Protein AF-A0A420WKI8-F1 (afdb_monomer)

Sequence (531 aa):
MRTVLKIISVIVLILGVLIALNITKIKRLMTVNSLFDQDKIVQNFSHMDAAFLHHDLMVGPSKTWPESIKSLPQTVEIAGEERKLLDVLDELETTSLVIIKDGKLIHESYYKGTTRDDLRISWSVAKSFMSGLYGNAIANGQIESLNDPVEKYVPSLIGSAYEGVSLANVLNMSSGVRFNEDYMDPKSDINDMGRVLGLGGSMDKYAASLSERDYEAGTGWQYVSIDTHVAAMALRAATGKSLHKLFEETYGEKLGFGKAPYYLTDGKDVAFALGGLNLRTRDYAKFGQLFLQNGEWEGEQIIPAEWVGESTTNHSPIFHPDRGTGYGYQWWVPMPQKGPNAGDYFAVGIYGQYIYVNPQANLVIAKNAAHRTFEKNGKSGQTSINDNIDMFRSLAAFYTSKPDYDAELAAELGADEYGMKPYVMAVLLTGEAVISDEKERSEIFRGHFANMKRLADEKKLVLSGPFIEGGNKRGLYIFNVETIEEAKALVQTDPAVAAGIFTPEFTKYYGSAALMQVGETHLKIQKSIVE

Solvent-accessible surface area (backbone atoms only — not comparable to full-atom values): 27668 Å² total; per-residue (Å²): 111,74,68,59,53,52,52,52,53,50,50,53,49,51,49,50,50,52,45,62,78,37,42,68,61,52,50,18,51,52,42,61,76,42,40,78,36,86,95,37,22,66,60,40,43,40,44,50,72,76,45,45,52,61,45,80,43,62,55,31,72,62,52,81,74,54,76,58,77,53,83,80,69,71,55,30,39,40,92,87,38,84,39,50,37,70,60,53,40,56,75,48,32,42,31,35,44,30,35,34,44,80,87,19,38,25,41,73,51,61,30,91,88,47,59,82,82,42,36,33,56,26,29,36,33,25,31,35,59,53,33,48,53,48,32,42,35,38,77,70,61,45,40,85,52,53,77,40,36,40,33,82,48,31,65,74,24,61,84,19,36,46,50,76,29,27,42,49,26,31,40,37,27,11,40,26,53,64,73,43,69,47,82,85,41,81,84,20,50,50,41,47,52,50,47,36,39,75,73,41,33,59,64,71,60,52,61,38,64,41,60,46,60,79,49,63,56,62,77,54,65,52,90,51,66,64,35,45,43,53,51,50,49,28,53,27,51,44,67,74,43,54,68,65,55,54,44,22,70,58,43,22,52,66,70,10,43,78,63,74,34,34,32,28,22,27,54,74,74,47,62,38,51,38,27,30,35,26,37,28,51,71,48,48,34,48,57,34,46,26,54,65,49,38,19,33,55,98,91,40,78,67,23,50,44,67,41,44,58,55,29,57,34,67,70,41,92,52,59,42,85,91,73,38,27,30,25,7,43,44,26,38,17,58,52,77,73,55,74,86,62,33,72,31,30,32,30,56,11,78,28,50,18,38,35,37,34,30,58,73,57,42,32,27,38,11,33,38,32,54,18,87,62,41,91,40,60,44,97,84,71,43,47,41,63,56,48,50,50,32,39,52,52,34,51,42,47,64,76,56,52,72,82,73,83,55,62,66,59,33,58,74,52,54,29,49,101,84,48,27,33,74,26,28,33,31,42,27,25,66,35,87,47,81,78,84,50,66,65,62,47,50,53,31,52,53,42,29,55,51,39,52,50,51,34,36,75,70,58,37,36,42,46,73,49,67,50,92,86,37,88,58,38,53,30,43,38,34,27,62,40,96,43,67,67,60,48,50,58,60,50,57,68,22,42,35,37,65,62,30,45,30,43,73,47,78,46,83,36,77,44,60,21,65,44,74,50,43,58,68,51,45,66,75,72,52,77,80,78,80,127

Nearest PDB structures (foldseek):
  8rlj-assembly4_D  TM=8.791E-01  e=3.114E-29  Pseudomonas aeruginosa
  8rll-assembly3_C  TM=8.774E-01  e=8.537E-28  Pseudomonas aeruginosa
  4gb7-assembly1_A  TM=8.752E-01  e=3.245E-27  Bacillus anthracis str. Ames
  8rlj-assembly5_E  TM=8.716E-01  e=1.527E-26  Pseudomonas aeruginosa
  8rlj-assembly1_A  TM=8.837E-01  e=1.499E-23  Pseudomonas aeruginosa

Secondary structure (DSSP, 8-state):
-HHHHHHHHHHHHHHHHHHHHTHHHHHHHHHHHTTT-TTTHHHHTT-GGGTS-EEEPP--S--PPPB---PPPSEEEETTEEEEHHHHHHHTTEEEEEEEETTEEEEEEE-TT--TT--EE-TTHHHHHHHHHHHHHHHTTSS--TTSBGGGT-GGGTTSTTTT-BHHHHHTT-S-B-----TT-TTSHHHHHHHHHHHT--HHHHHHH---BSS-TTT-----HHHHHHHHHHHHHHHSS-HHHHHIIIIITTS--SS--EEEB-TTS-B-TTT-EEE-HHHHHHHHHHHHTTTEETTEESS-HHHHHHHTS---SS-BTTTTEEEETTEEEESS--GGGTT-EEEEETTTEEEEEETTTTEEEEEEE--TTTTSB-TTSSBHHHHHHHHHHHHHHHHHSPPP--HHHHHHHT--TTSEEEEEEEEEEE-S-----HHHHHHHHHHHHHHHHHHHHTTSEEEEEE-SS-TTEEEEEEE--S-HHHHHHHHTT-HHHHTTSEEEEEEEEEEEGGGGGHHHHHHHHS-----

pLDDT: mean 90.75, std 12.24, range [40.31, 98.94]

InterPro domains:
  IPR001466 Beta-lactamase-related [PF00144] (92-367)
  IPR005545 YCII-related [PF03795] (436-502)
  IPR011008 Dimeric alpha-beta barrel [SSF54909] (439-503)
  IPR012338 Beta-lactamase/transpeptidase-like [G3DSA:3.40.710.10] (25-390)
  IPR012338 Beta-lactamase/transpeptidase-like [SSF56601] (36-372)
  IPR050789 Diverse Enzymatic Activities [PTHR43283] (90-370)

Foldseek 3Di:
DVVVVVVVVVVVVVVVVVCVVCVLLVQLVVCLVCCQPPVCVLVCQLPVVSNFAWDWFAFAAADDFAADEDDFDQWFAALNDTDGPVVLCVLLQFAKKWKDFPRGTHDIDGDPPDDQFGWGWQQQLLLVVLLLLVLVCCVVCLDVDQQDQLCVLVVLLVQALRGNAGNQLLLFQQSQFDFFPPPPDCPGRVVVLVCQRSVQHDLSVSLSPRRDGPDHGQPAHDDDLSSSVSNQSSSCSSVVDAPSVSCCVLQRHALNAPDTKMFGAGNVRHGSSSIRTIGRLSSSQSVLLCLLVLCDDPNDRSGHSVSSVQQQDFPRPDADPQQCWGGGRSKIHHPPLDDQQRSKIWGDRPSGFIWIHGNSLSMIMTIDRSNSCQQPAGPSRGHSVSRVVSRVVRSSCVSRPDPDDPPVVCVVLVHDPVQKDKWKKKFWFFFDDDDPDPVVVVVLVVQQVVLQVVCVVVLQWLDKDADPDDVRTGMMTIGPDDDPVVVVVSVCSRSCVVSRRIDIDMDMDMGHSCSSCNSVVCVVPDDPPPD

Structure (mmCIF, N/CA/C/O backbone):
data_AF-A0A420WKI8-F1
#
_entry.id   AF-A0A420WKI8-F1
#
loop_
_atom_site.group_PDB
_atom_site.id
_atom_site.type_symbol
_atom_site.label_atom_id
_atom_site.label_alt_id
_atom_site.label_comp_id
_atom_site.label_asym_id
_atom_site.label_entity_id
_atom_site.label_seq_id
_atom_site.pdbx_PDB_ins_code
_atom_site.Cartn_x
_atom_site.Cartn_y
_atom_site.Cartn_z
_atom_site.occupancy
_atom_site.B_iso_or_equiv
_atom_site.auth_seq_id
_atom_site.auth_comp_id
_atom_site.auth_asym_id
_atom_site.auth_atom_id
_atom_site.pdbx_PDB_model_num
ATOM 1 N N . MET A 1 1 ? -7.597 -21.503 -65.969 1.00 54.00 1 MET A N 1
ATOM 2 C CA . MET A 1 1 ? -8.536 -21.521 -64.820 1.00 54.00 1 MET A CA 1
ATOM 3 C C . MET A 1 1 ? -8.173 -22.569 -63.758 1.00 54.00 1 MET A C 1
ATOM 5 O O . MET A 1 1 ? -7.898 -22.180 -62.634 1.00 54.00 1 MET A O 1
ATOM 9 N N . ARG A 1 2 ? -8.065 -23.870 -64.085 1.00 50.50 2 ARG A N 1
ATOM 10 C CA . ARG A 1 2 ? -7.713 -24.936 -63.110 1.00 50.50 2 ARG A CA 1
ATOM 11 C C . ARG A 1 2 ? -6.362 -24.759 -62.392 1.00 50.50 2 ARG A C 1
ATOM 13 O O . ARG A 1 2 ? -6.266 -25.074 -61.213 1.00 50.50 2 ARG A O 1
ATOM 20 N N . THR A 1 3 ? -5.338 -24.247 -63.072 1.00 48.78 3 THR A N 1
ATOM 21 C CA . THR A 1 3 ? -4.005 -24.016 -62.478 1.00 48.78 3 THR A CA 1
ATOM 22 C C . THR A 1 3 ? -4.011 -22.872 -61.463 1.00 48.78 3 THR A C 1
ATOM 24 O O . THR A 1 3 ? -3.396 -22.982 -60.411 1.00 48.78 3 THR A O 1
ATOM 27 N N . VAL A 1 4 ? -4.779 -21.813 -61.736 1.00 48.91 4 VAL A N 1
ATOM 28 C CA . VAL A 1 4 ? -4.931 -20.654 -60.840 1.00 48.91 4 VAL A CA 1
ATOM 29 C C . VAL A 1 4 ? -5.673 -21.052 -59.562 1.00 48.91 4 VAL A C 1
ATOM 31 O O . VAL A 1 4 ? -5.222 -20.713 -58.474 1.00 48.91 4 VAL A O 1
ATOM 34 N N . LEU A 1 5 ? -6.738 -21.860 -59.669 1.00 41.97 5 LEU A N 1
ATOM 35 C CA . LEU A 1 5 ? -7.428 -22.397 -58.489 1.00 41.97 5 LEU A CA 1
ATOM 36 C C . LEU A 1 5 ? -6.515 -23.275 -57.621 1.00 41.97 5 LEU A C 1
ATOM 38 O O . LEU A 1 5 ? -6.539 -23.137 -56.406 1.00 41.97 5 LEU A O 1
ATOM 42 N N . LYS A 1 6 ? -5.671 -24.129 -58.220 1.00 42.47 6 LYS A N 1
ATOM 43 C CA . LYS A 1 6 ? -4.714 -24.956 -57.461 1.00 42.47 6 LYS A CA 1
ATOM 44 C C . LYS A 1 6 ? -3.687 -24.115 -56.696 1.00 42.47 6 LYS A C 1
ATOM 46 O O . LYS A 1 6 ? -3.379 -24.441 -55.556 1.00 42.47 6 LYS A O 1
ATOM 51 N N . ILE A 1 7 ? -3.189 -23.035 -57.298 1.00 45.50 7 ILE A N 1
ATOM 52 C CA . ILE A 1 7 ? -2.235 -22.123 -56.650 1.00 45.50 7 ILE A CA 1
ATOM 53 C C . ILE A 1 7 ? -2.903 -21.383 -55.483 1.00 45.50 7 ILE A C 1
ATOM 55 O O . ILE A 1 7 ? -2.339 -21.339 -54.394 1.00 45.50 7 ILE A O 1
ATOM 59 N N . ILE A 1 8 ? -4.130 -20.884 -55.666 1.00 50.62 8 ILE A N 1
ATOM 60 C CA . ILE A 1 8 ? -4.898 -20.228 -54.594 1.00 50.62 8 ILE A CA 1
ATOM 61 C C . ILE A 1 8 ? -5.164 -21.201 -53.439 1.00 50.62 8 ILE A C 1
ATOM 63 O O . ILE A 1 8 ? -4.950 -20.843 -52.285 1.00 50.62 8 ILE A O 1
ATOM 67 N N . SER A 1 9 ? -5.560 -22.446 -53.722 1.00 44.56 9 SER A N 1
ATOM 68 C CA . SER A 1 9 ? -5.785 -23.458 -52.682 1.00 44.56 9 SER A CA 1
ATOM 69 C C . SER A 1 9 ? -4.520 -23.781 -51.884 1.00 44.56 9 SER A C 1
ATOM 71 O O . SER A 1 9 ? -4.596 -23.926 -50.669 1.00 44.56 9 SER A O 1
ATOM 73 N N . VAL A 1 10 ? -3.355 -23.851 -52.537 1.00 48.28 10 VAL A N 1
ATOM 74 C CA . VAL A 1 10 ? -2.067 -24.074 -51.861 1.00 48.28 10 VAL A CA 1
ATOM 75 C C . VAL A 1 10 ? -1.670 -22.866 -51.010 1.00 48.28 10 VAL A C 1
ATOM 77 O O . VAL A 1 10 ? -1.238 -23.051 -49.878 1.00 48.28 10 VAL A O 1
ATOM 80 N N . ILE A 1 11 ? -1.881 -21.637 -51.491 1.00 49.47 11 ILE A N 1
ATOM 81 C CA . ILE A 1 11 ? -1.628 -20.416 -50.710 1.00 49.47 11 ILE A CA 1
ATOM 82 C C . ILE A 1 11 ? -2.540 -20.356 -49.481 1.00 49.47 11 ILE A C 1
ATOM 84 O O . ILE A 1 11 ? -2.050 -20.081 -48.393 1.00 49.47 11 ILE A O 1
ATOM 88 N N . VAL A 1 12 ? -3.834 -20.663 -49.615 1.00 54.03 12 VAL A N 1
ATOM 89 C CA . VAL A 1 12 ? -4.780 -20.700 -48.483 1.00 54.03 12 VAL A CA 1
ATOM 90 C C . VAL A 1 12 ? -4.400 -21.786 -47.475 1.00 54.03 12 VAL A C 1
ATOM 92 O O . VAL A 1 12 ? -4.492 -21.551 -46.274 1.00 54.03 12 VAL A O 1
ATOM 95 N N . LEU A 1 13 ? -3.920 -22.946 -47.936 1.00 47.97 13 LEU A N 1
ATOM 96 C CA . LEU A 1 13 ? -3.443 -24.015 -47.058 1.00 47.97 13 LEU A CA 1
ATOM 97 C C . LEU A 1 13 ? -2.166 -23.602 -46.310 1.00 47.97 13 LEU A C 1
ATOM 99 O O . LEU A 1 13 ? -2.076 -23.800 -45.105 1.00 47.97 13 LEU A O 1
ATOM 103 N N . ILE A 1 14 ? -1.204 -22.982 -47.001 1.00 47.03 14 ILE A N 1
ATOM 104 C CA . ILE A 1 14 ? 0.033 -22.461 -46.400 1.00 47.03 14 ILE A CA 1
ATOM 105 C C . ILE A 1 14 ? -0.288 -21.341 -45.408 1.00 47.03 14 ILE A C 1
ATOM 107 O O . ILE A 1 14 ? 0.244 -21.340 -44.304 1.00 47.03 14 ILE A O 1
ATOM 111 N N . LEU A 1 15 ? -1.194 -20.424 -45.757 1.00 43.94 15 LEU A N 1
ATOM 112 C CA . LEU A 1 15 ? -1.648 -19.356 -44.870 1.00 43.94 15 LEU A CA 1
ATOM 113 C C . LEU A 1 15 ? -2.390 -19.931 -43.656 1.00 43.94 15 LEU A C 1
ATOM 115 O O . LEU A 1 15 ? -2.145 -19.495 -42.540 1.00 43.94 15 LEU A O 1
ATOM 119 N N . GLY A 1 16 ? -3.228 -20.954 -43.844 1.00 44.25 16 GLY A N 1
ATOM 120 C CA . GLY A 1 16 ? -3.910 -21.676 -42.769 1.00 44.25 16 GLY A CA 1
ATOM 121 C C . GLY A 1 16 ? -2.946 -22.413 -41.837 1.00 44.25 16 GLY A C 1
ATOM 122 O O . GLY A 1 16 ? -3.119 -22.355 -40.623 1.00 44.25 16 GLY A O 1
ATOM 123 N N . VAL A 1 17 ? -1.888 -23.031 -42.374 1.00 53.22 17 VAL A N 1
ATOM 124 C CA . VAL A 1 17 ? -0.808 -23.655 -41.590 1.00 53.22 17 VAL A CA 1
ATOM 125 C C . VAL A 1 17 ? 0.014 -22.593 -40.856 1.00 53.22 17 VAL A C 1
ATOM 127 O O . VAL A 1 17 ? 0.280 -22.756 -39.673 1.00 53.22 17 VAL A O 1
ATOM 130 N N . LEU A 1 18 ? 0.360 -21.471 -41.493 1.00 40.72 18 LEU A N 1
ATOM 131 C CA . LEU A 1 18 ? 1.069 -20.358 -40.849 1.00 40.72 18 LEU A CA 1
ATOM 132 C C . LEU A 1 18 ? 0.231 -19.693 -39.747 1.00 40.72 18 LEU A C 1
ATOM 134 O O . LEU A 1 18 ? 0.774 -19.365 -38.692 1.00 40.72 18 LEU A O 1
ATOM 138 N N . ILE A 1 19 ? -1.078 -19.531 -39.960 1.00 52.91 19 ILE A N 1
ATOM 139 C CA . ILE A 1 19 ? -2.027 -19.042 -38.953 1.00 52.91 19 ILE A CA 1
ATOM 140 C C . ILE A 1 19 ? -2.145 -20.056 -37.815 1.00 52.91 19 ILE A C 1
ATOM 142 O O . ILE A 1 19 ? -2.088 -19.647 -36.665 1.00 52.91 19 ILE A O 1
ATOM 146 N N . ALA A 1 20 ? -2.240 -21.359 -38.097 1.00 53.69 20 ALA A N 1
ATOM 147 C CA . ALA A 1 20 ? -2.291 -22.400 -37.070 1.00 53.69 20 ALA A CA 1
ATOM 148 C C . ALA A 1 20 ? -0.995 -22.463 -36.238 1.00 53.69 20 ALA A C 1
ATOM 150 O O . ALA A 1 20 ? -1.060 -22.528 -35.013 1.00 53.69 20 ALA A O 1
ATOM 151 N N . LEU A 1 21 ? 0.173 -22.358 -36.883 1.00 44.97 21 LEU A N 1
ATOM 152 C CA . LEU A 1 21 ? 1.487 -22.331 -36.227 1.00 44.97 21 LEU A CA 1
ATOM 153 C C . LEU A 1 21 ? 1.703 -21.069 -35.377 1.00 44.97 21 LEU A C 1
ATOM 155 O O . LEU A 1 21 ? 2.475 -21.102 -34.423 1.00 44.97 21 LEU A O 1
ATOM 159 N N . ASN A 1 22 ? 1.023 -19.965 -35.702 1.00 58.09 22 ASN A N 1
ATOM 160 C CA . ASN A 1 22 ? 1.127 -18.693 -34.983 1.00 58.09 22 ASN A CA 1
ATOM 161 C C . ASN A 1 22 ? -0.163 -18.307 -34.242 1.00 58.09 22 ASN A C 1
ATOM 163 O O . ASN A 1 22 ? -0.280 -17.168 -33.795 1.00 58.09 22 ASN A O 1
ATOM 167 N N . ILE A 1 23 ? -1.131 -19.215 -34.078 1.00 61.66 23 ILE A N 1
ATOM 168 C CA . ILE A 1 23 ? -2.475 -18.867 -33.586 1.00 61.66 23 ILE A CA 1
ATOM 169 C C . ILE A 1 23 ? -2.438 -18.296 -32.167 1.00 61.66 23 ILE A C 1
ATOM 171 O O . ILE A 1 23 ? -3.206 -17.401 -31.832 1.00 61.66 23 ILE A O 1
ATOM 175 N N . THR A 1 24 ? -1.498 -18.766 -31.348 1.00 62.88 24 THR A N 1
ATOM 176 C CA . THR A 1 24 ? -1.221 -18.251 -30.005 1.00 62.88 24 THR A CA 1
ATOM 177 C C . THR A 1 24 ? -0.626 -16.847 -30.049 1.00 62.88 24 THR A C 1
ATOM 179 O O . THR A 1 24 ? -1.084 -15.984 -29.309 1.00 62.88 24 THR A O 1
ATOM 182 N N . LYS A 1 25 ? 0.318 -16.568 -30.957 1.00 63.84 25 LYS A N 1
ATOM 183 C CA . LYS A 1 25 ? 0.861 -15.213 -31.168 1.00 63.84 25 LYS A CA 1
ATOM 184 C C . LYS A 1 25 ? -0.199 -14.247 -31.697 1.00 63.84 25 LYS A C 1
ATOM 186 O O . LYS A 1 25 ? -0.269 -13.120 -31.231 1.00 63.84 25 LYS A O 1
ATOM 191 N N . ILE A 1 26 ? -1.049 -14.695 -32.622 1.00 64.88 26 ILE A N 1
ATOM 192 C CA . ILE A 1 26 ? -2.143 -13.893 -33.188 1.00 64.88 26 ILE A CA 1
ATOM 193 C C . ILE A 1 26 ? -3.194 -13.587 -32.115 1.00 64.88 26 ILE A C 1
ATOM 195 O O . ILE A 1 26 ? -3.607 -12.439 -31.993 1.00 64.88 26 ILE A O 1
ATOM 199 N N . LYS A 1 27 ? -3.591 -14.576 -31.301 1.00 65.31 27 LYS A N 1
ATOM 200 C CA . LYS A 1 27 ? -4.503 -14.359 -30.167 1.00 65.31 27 LYS A CA 1
ATOM 201 C C . LYS A 1 27 ? -3.919 -13.379 -29.150 1.00 65.31 27 LYS A C 1
ATOM 203 O O . LYS A 1 27 ? -4.616 -12.449 -28.772 1.00 65.31 27 LYS A O 1
ATOM 208 N N . ARG A 1 28 ? -2.643 -13.529 -28.778 1.00 65.88 28 ARG A N 1
ATOM 209 C CA . ARG A 1 28 ? -1.945 -12.576 -27.898 1.00 65.88 28 ARG A CA 1
ATOM 210 C C . ARG A 1 28 ? -1.932 -11.168 -28.489 1.00 65.88 28 ARG A C 1
ATOM 212 O O . ARG A 1 28 ? -2.325 -10.234 -27.809 1.00 65.88 28 ARG A O 1
ATOM 219 N N . LEU A 1 29 ? -1.590 -11.024 -29.770 1.00 65.56 29 LEU A N 1
ATOM 220 C CA . LEU A 1 29 ? -1.598 -9.736 -30.469 1.00 65.56 29 LEU A CA 1
ATOM 221 C C . LEU A 1 29 ? -2.998 -9.095 -30.489 1.00 65.56 29 LEU A C 1
ATOM 223 O O . LEU A 1 29 ? -3.131 -7.896 -30.268 1.00 65.56 29 LEU A O 1
ATOM 227 N N . MET A 1 30 ? -4.052 -9.886 -30.719 1.00 65.19 30 MET A N 1
ATOM 228 C CA . MET A 1 30 ? -5.437 -9.408 -30.654 1.00 65.19 30 MET A CA 1
ATOM 229 C C . MET A 1 30 ? -5.819 -8.958 -29.239 1.00 65.19 30 MET A C 1
ATOM 231 O O . MET A 1 30 ? -6.425 -7.899 -29.094 1.00 65.19 30 MET A O 1
ATOM 235 N N . THR A 1 31 ? -5.436 -9.712 -28.204 1.00 65.94 31 THR A N 1
ATOM 236 C CA . THR A 1 31 ? -5.685 -9.328 -26.808 1.00 65.94 31 THR A CA 1
ATOM 237 C C . THR A 1 31 ? -4.930 -8.054 -26.439 1.00 65.94 31 THR A C 1
ATOM 239 O O . THR A 1 31 ? -5.546 -7.154 -25.882 1.00 65.94 31 THR A O 1
ATOM 242 N N . VAL A 1 32 ? -3.657 -7.920 -26.835 1.00 67.19 32 VAL A N 1
ATOM 243 C CA . VAL A 1 32 ? -2.840 -6.704 -26.653 1.00 67.19 32 VAL A CA 1
ATOM 244 C C . VAL A 1 32 ? -3.484 -5.491 -27.328 1.00 67.19 32 VAL A C 1
ATOM 246 O O . VAL A 1 32 ? -3.610 -4.441 -26.707 1.00 67.19 32 VAL A O 1
ATOM 249 N N . ASN A 1 33 ? -3.976 -5.639 -28.561 1.00 68.19 33 ASN A N 1
ATOM 250 C CA . ASN A 1 33 ? -4.652 -4.550 -29.276 1.00 68.19 33 ASN A CA 1
ATOM 251 C C . ASN A 1 33 ? -5.966 -4.112 -28.612 1.00 68.19 33 ASN A C 1
ATOM 253 O O . ASN A 1 33 ? -6.386 -2.976 -28.795 1.00 68.19 33 ASN A O 1
ATOM 257 N N . SER A 1 34 ? -6.610 -5.006 -27.861 1.00 77.50 34 SER A N 1
ATOM 258 C CA . SER A 1 34 ? -7.845 -4.725 -27.121 1.00 77.50 34 SER A CA 1
ATOM 259 C C . SER A 1 34 ? -7.643 -4.592 -25.611 1.00 77.50 34 SER A C 1
ATOM 261 O O . SER A 1 34 ? -8.614 -4.655 -24.854 1.00 77.50 34 SER A O 1
ATOM 263 N N . LEU A 1 35 ? -6.391 -4.453 -25.158 1.00 78.69 35 LEU A N 1
ATOM 264 C CA . LEU A 1 35 ? -6.028 -4.566 -23.745 1.00 78.69 35 LEU A CA 1
ATOM 265 C C . LEU A 1 35 ? -6.778 -3.545 -22.879 1.00 78.69 35 LEU A C 1
ATOM 267 O O . LEU A 1 35 ? -7.222 -3.874 -21.780 1.00 78.69 35 LEU A O 1
ATOM 271 N N . PHE A 1 36 ? -6.982 -2.346 -23.426 1.00 82.25 36 PHE A N 1
ATOM 272 C CA . PHE A 1 36 ? -7.598 -1.196 -22.761 1.00 82.25 36 PHE A CA 1
ATOM 273 C C . PHE A 1 36 ? -9.016 -0.873 -23.270 1.00 82.25 36 PHE A C 1
ATOM 275 O O . PHE A 1 36 ? -9.569 0.187 -22.948 1.00 82.25 36 PHE A O 1
ATOM 282 N N . ASP A 1 37 ? -9.614 -1.769 -24.067 1.00 83.69 37 ASP A N 1
ATOM 283 C CA . ASP A 1 37 ? -10.999 -1.631 -24.529 1.00 83.69 37 ASP A CA 1
ATOM 284 C C . ASP A 1 37 ? -11.939 -1.533 -23.323 1.00 83.69 37 ASP A C 1
ATOM 286 O O . ASP A 1 37 ? -11.833 -2.319 -22.379 1.00 83.69 37 ASP A O 1
ATOM 290 N N . GLN A 1 38 ? -12.899 -0.606 -23.380 1.00 85.50 38 GLN A N 1
ATOM 291 C CA . GLN A 1 38 ? -13.817 -0.311 -22.274 1.00 85.50 38 GLN A CA 1
ATOM 292 C C . GLN A 1 38 ? -14.481 -1.558 -21.687 1.00 85.50 38 GLN A C 1
ATOM 294 O O . GLN A 1 38 ? -14.506 -1.735 -20.474 1.00 85.50 38 GLN A O 1
ATOM 299 N N . ASP A 1 39 ? -14.965 -2.441 -22.555 1.00 87.75 39 ASP A N 1
ATOM 300 C CA . ASP A 1 39 ? -15.747 -3.606 -22.141 1.00 87.75 39 ASP A CA 1
ATOM 301 C C . ASP A 1 39 ? -14.872 -4.797 -21.721 1.00 87.75 39 ASP A C 1
ATOM 303 O O . ASP A 1 39 ? -15.385 -5.817 -21.263 1.00 87.75 39 ASP A O 1
ATOM 307 N N . LYS A 1 40 ? -13.546 -4.698 -21.888 1.00 88.56 40 LYS A N 1
ATOM 308 C CA . LYS A 1 40 ? -12.605 -5.805 -21.649 1.00 88.56 40 LYS A CA 1
ATOM 309 C C . LYS A 1 40 ? -11.563 -5.502 -20.586 1.00 88.56 40 LYS A C 1
ATOM 311 O O . LYS A 1 40 ? -11.058 -6.444 -19.984 1.00 88.56 40 LYS A O 1
ATOM 316 N N . ILE A 1 41 ? -11.244 -4.232 -20.336 1.00 91.50 41 ILE A N 1
ATOM 317 C CA . ILE A 1 41 ? -10.102 -3.818 -19.508 1.00 91.50 41 ILE A CA 1
ATOM 318 C C . ILE A 1 41 ? -10.096 -4.476 -18.120 1.00 91.50 41 ILE A C 1
ATOM 320 O O . ILE A 1 41 ? -9.063 -4.981 -17.691 1.00 91.50 41 ILE A O 1
ATOM 324 N N . VAL A 1 42 ? -11.256 -4.578 -17.460 1.00 94.81 42 VAL A N 1
ATOM 325 C CA . VAL A 1 42 ? -11.390 -5.228 -16.143 1.00 94.81 42 VAL A CA 1
ATOM 326 C C . VAL A 1 42 ? -10.991 -6.706 -16.202 1.00 94.81 42 VAL A C 1
ATOM 328 O O . VAL A 1 42 ? -10.235 -7.187 -15.355 1.00 94.81 42 VAL A O 1
ATOM 331 N N . GLN A 1 43 ? -11.481 -7.426 -17.215 1.00 93.06 43 GLN A N 1
ATOM 332 C CA . GLN A 1 43 ? -11.178 -8.844 -17.401 1.00 93.06 43 GLN A CA 1
ATOM 333 C C . GLN A 1 43 ? -9.728 -9.047 -17.830 1.00 93.06 43 GLN A C 1
ATOM 335 O O . GLN A 1 43 ? -9.049 -9.902 -17.271 1.00 93.06 43 GLN A O 1
ATOM 340 N N . ASN A 1 44 ? -9.229 -8.226 -18.751 1.00 91.56 44 ASN A N 1
ATOM 341 C CA . ASN A 1 44 ? -7.849 -8.285 -19.217 1.00 91.56 44 ASN A CA 1
ATOM 342 C C . ASN A 1 44 ? -6.854 -8.088 -18.068 1.00 91.56 44 ASN A C 1
ATOM 344 O O . ASN A 1 44 ? -5.925 -8.875 -17.919 1.00 91.56 44 ASN A O 1
ATOM 348 N N . PHE A 1 45 ? -7.080 -7.088 -17.212 1.00 94.81 45 PHE A N 1
ATOM 349 C CA . PHE A 1 45 ? -6.203 -6.791 -16.074 1.00 94.81 45 PHE A CA 1
ATOM 350 C C . PHE A 1 45 ? -6.202 -7.879 -15.001 1.00 94.81 45 PHE A C 1
ATOM 352 O O . PHE A 1 45 ? -5.312 -7.880 -14.154 1.00 94.81 45 PHE A O 1
ATOM 359 N N . SER A 1 46 ? -7.174 -8.792 -15.048 1.00 95.44 46 SER A N 1
ATOM 360 C CA . SER A 1 46 ? -7.276 -9.944 -14.150 1.00 95.44 46 SER A CA 1
ATOM 361 C C . SER A 1 46 ? -6.765 -11.255 -14.779 1.00 95.44 46 SER A C 1
ATOM 363 O O . SER A 1 46 ? -6.760 -12.289 -14.116 1.00 95.44 46 SER A O 1
ATOM 365 N N . HIS A 1 47 ? -6.370 -11.229 -16.061 1.00 91.00 47 HIS A N 1
ATOM 366 C CA . HIS A 1 47 ? -6.008 -12.409 -16.865 1.00 91.00 47 HIS A CA 1
ATOM 367 C C . HIS A 1 47 ? -4.855 -12.101 -17.840 1.00 91.00 47 HIS A C 1
ATOM 369 O O . HIS A 1 47 ? -4.901 -12.431 -19.032 1.00 91.00 47 HIS A O 1
ATOM 375 N N . MET A 1 48 ? -3.820 -11.405 -17.361 1.00 90.50 48 MET A N 1
ATOM 376 C CA . MET A 1 48 ? -2.687 -10.987 -18.197 1.00 90.50 48 MET A CA 1
ATOM 377 C C . MET A 1 48 ? -1.850 -12.168 -18.711 1.00 90.50 48 MET A C 1
ATOM 379 O O . MET A 1 48 ? -1.246 -12.075 -19.782 1.00 90.50 48 MET A O 1
ATOM 383 N N . ASP A 1 49 ? -1.859 -13.291 -17.998 1.00 89.88 49 ASP A N 1
ATOM 384 C CA . ASP A 1 49 ? -1.257 -14.576 -18.371 1.00 89.88 49 ASP A CA 1
ATOM 385 C C . ASP A 1 49 ? -1.791 -15.129 -19.703 1.00 89.88 49 ASP A C 1
ATOM 387 O O . ASP A 1 49 ? -1.059 -15.780 -20.456 1.00 89.88 49 ASP A O 1
ATOM 391 N N . ALA A 1 50 ? -3.038 -14.803 -20.058 1.00 84.44 50 ALA A N 1
ATOM 392 C CA . ALA A 1 50 ? -3.610 -15.160 -21.353 1.00 84.44 50 ALA A CA 1
ATOM 393 C C . ALA A 1 50 ? -3.041 -14.316 -22.512 1.00 84.44 50 ALA A C 1
ATOM 395 O O . ALA A 1 50 ? -3.030 -14.762 -23.666 1.00 84.44 50 ALA A O 1
ATOM 396 N N . ALA A 1 51 ? -2.579 -13.095 -22.224 1.00 79.06 51 ALA A N 1
ATOM 397 C CA . ALA A 1 51 ? -2.171 -12.103 -23.216 1.00 79.06 51 ALA A CA 1
ATOM 398 C C . ALA A 1 51 ? -0.648 -12.024 -23.416 1.00 79.06 51 ALA A C 1
ATOM 400 O O . ALA A 1 51 ? -0.195 -11.738 -24.526 1.00 79.06 51 ALA A O 1
ATOM 401 N N . PHE A 1 52 ? 0.142 -12.320 -22.384 1.00 83.69 52 PHE A N 1
ATOM 402 C CA . PHE A 1 52 ? 1.590 -12.106 -22.378 1.00 83.69 52 PHE A CA 1
ATOM 403 C C . PHE A 1 52 ? 2.376 -13.371 -22.016 1.00 83.69 52 PHE A C 1
ATOM 405 O O . PHE A 1 52 ? 1.842 -14.343 -21.477 1.00 83.69 52 PHE A O 1
ATOM 412 N N . LEU A 1 53 ? 3.670 -13.372 -22.356 1.00 88.19 53 LEU A N 1
ATOM 413 C CA . LEU A 1 53 ? 4.610 -14.312 -21.749 1.00 88.19 53 LEU A CA 1
ATOM 414 C C . LEU A 1 53 ? 4.703 -14.000 -20.254 1.00 88.19 53 LEU A C 1
ATOM 416 O O . LEU A 1 53 ? 4.644 -12.835 -19.860 1.00 88.19 53 LEU A O 1
ATOM 420 N N . HIS A 1 54 ? 4.791 -15.043 -19.438 1.00 93.50 54 HIS A N 1
ATOM 421 C CA . HIS A 1 54 ? 4.860 -14.913 -17.993 1.00 93.50 54 HIS A CA 1
ATOM 422 C C . HIS A 1 54 ? 5.680 -16.042 -17.375 1.00 93.50 54 HIS A C 1
ATOM 424 O O . HIS A 1 54 ? 5.941 -17.064 -18.014 1.00 93.50 54 HIS A O 1
ATOM 430 N N . HIS A 1 55 ? 6.053 -15.822 -16.121 1.00 96.94 55 HIS A N 1
ATOM 431 C CA . HIS A 1 55 ? 6.749 -16.745 -15.248 1.00 96.94 55 HIS A CA 1
ATOM 432 C C . HIS A 1 55 ? 5.958 -16.866 -13.943 1.00 96.94 55 HIS A C 1
ATOM 434 O O . HIS A 1 55 ? 5.751 -15.864 -13.248 1.00 96.94 55 HIS A O 1
ATOM 440 N N . ASP A 1 56 ? 5.506 -18.077 -13.624 1.00 97.19 56 ASP A N 1
ATOM 441 C CA . ASP A 1 56 ? 4.828 -18.372 -12.360 1.00 97.19 56 ASP A CA 1
ATOM 442 C C . ASP A 1 56 ? 5.830 -18.334 -11.209 1.00 97.19 56 ASP A C 1
ATOM 444 O O . ASP A 1 56 ? 6.906 -18.918 -11.300 1.00 97.19 56 ASP A O 1
ATOM 448 N N . LEU A 1 57 ? 5.478 -17.654 -10.121 1.00 97.38 57 LEU A N 1
ATOM 449 C CA . LEU A 1 57 ? 6.359 -17.482 -8.972 1.00 97.38 57 LEU A CA 1
ATOM 450 C C . LEU A 1 57 ? 6.038 -18.514 -7.898 1.00 97.38 57 LEU A C 1
ATOM 452 O O . LEU A 1 57 ? 4.884 -18.698 -7.495 1.00 97.38 57 LEU A O 1
ATOM 456 N N . MET A 1 58 ? 7.085 -19.135 -7.373 1.00 94.81 58 MET A N 1
ATOM 457 C CA . MET A 1 58 ? 6.979 -20.055 -6.253 1.00 94.81 58 MET A CA 1
ATOM 458 C C . MET A 1 58 ? 6.716 -19.298 -4.948 1.00 94.81 58 MET A C 1
ATOM 460 O O . MET A 1 58 ? 7.336 -18.278 -4.644 1.00 94.81 58 MET A O 1
ATOM 464 N N . VAL A 1 59 ? 5.788 -19.818 -4.146 1.00 94.69 59 VAL A N 1
ATOM 465 C CA . VAL A 1 59 ? 5.432 -19.244 -2.844 1.00 94.69 59 VAL A CA 1
ATOM 466 C C . VAL A 1 59 ? 5.422 -20.309 -1.761 1.00 94.69 59 VAL A C 1
ATOM 468 O O . VAL A 1 59 ? 5.172 -21.487 -2.022 1.00 94.69 59 VAL A O 1
ATOM 471 N N . GLY A 1 60 ? 5.696 -19.878 -0.533 1.00 93.56 60 GLY A N 1
ATOM 472 C CA . GLY A 1 60 ? 5.548 -20.699 0.658 1.00 93.56 60 GLY A CA 1
ATOM 473 C C . GLY A 1 60 ? 4.076 -20.978 0.991 1.00 93.56 60 GLY A C 1
ATOM 474 O O . GLY A 1 60 ? 3.165 -20.578 0.260 1.00 93.56 60 GLY A O 1
ATOM 475 N N . PRO A 1 61 ? 3.811 -21.658 2.119 1.00 93.88 61 PRO A N 1
ATOM 476 C CA . PRO A 1 61 ? 2.454 -21.945 2.560 1.00 93.88 61 PRO A CA 1
ATOM 477 C C . PRO A 1 61 ? 1.600 -20.678 2.685 1.00 93.88 61 PRO A C 1
ATOM 479 O O . PRO A 1 61 ? 1.997 -19.698 3.316 1.00 93.88 61 PRO A O 1
ATOM 482 N N . SER A 1 62 ? 0.394 -20.729 2.119 1.00 94.69 62 SER A N 1
ATOM 483 C CA . SER A 1 62 ? -0.593 -19.655 2.230 1.00 94.69 62 SER A CA 1
ATOM 484 C C . SER A 1 62 ? -0.937 -19.357 3.691 1.00 94.69 62 SER A C 1
ATOM 486 O O . SER A 1 62 ? -1.282 -20.262 4.451 1.00 94.69 62 SER A O 1
ATOM 488 N N . LYS A 1 63 ? -0.956 -18.071 4.049 1.00 94.38 63 LYS A N 1
ATOM 489 C CA . LYS A 1 63 ? -1.421 -17.561 5.346 1.00 94.38 63 LYS A CA 1
ATOM 490 C C . LYS A 1 63 ? -2.574 -16.585 5.148 1.00 94.38 63 LYS A C 1
ATOM 492 O O . LYS A 1 63 ? -2.462 -15.629 4.378 1.00 94.38 63 LYS A O 1
ATOM 497 N N . THR A 1 64 ? -3.687 -16.814 5.831 1.00 93.62 64 THR A N 1
ATOM 498 C CA . THR A 1 64 ? -4.847 -15.914 5.803 1.00 93.62 64 THR A CA 1
ATOM 499 C C . THR A 1 64 ? -4.640 -14.725 6.733 1.00 93.62 64 THR A C 1
ATOM 501 O O . THR A 1 64 ? -3.945 -14.833 7.740 1.00 93.62 64 THR A O 1
ATOM 504 N N . TRP A 1 65 ? -5.277 -13.598 6.422 1.00 95.56 65 TRP A N 1
ATOM 505 C CA . TRP A 1 65 ? -5.327 -12.466 7.342 1.00 95.56 65 TRP A CA 1
ATOM 506 C C . TRP A 1 65 ? -6.133 -12.823 8.597 1.00 95.56 65 TRP A C 1
ATOM 508 O O . TRP A 1 65 ? -7.181 -13.457 8.463 1.00 95.56 65 TRP A O 1
ATOM 518 N N . PRO A 1 66 ? -5.716 -12.395 9.801 1.00 96.06 66 PRO A N 1
ATOM 519 C CA . PRO A 1 66 ? -6.658 -12.263 10.902 1.00 96.06 66 PRO A CA 1
ATOM 520 C C . PRO A 1 66 ? -7.708 -11.210 10.524 1.00 96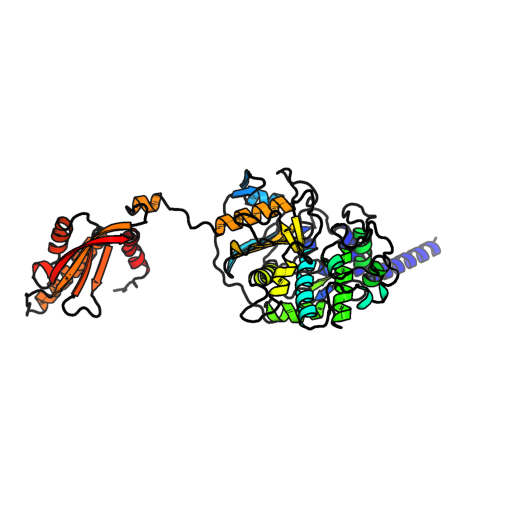.06 66 PRO A C 1
ATOM 522 O O . PRO A 1 66 ? -7.369 -10.136 10.027 1.00 96.06 66 PRO A O 1
ATOM 525 N N . GLU A 1 67 ? -8.985 -11.517 10.737 1.00 95.50 67 GLU A N 1
ATOM 526 C CA . GLU A 1 67 ? -10.099 -10.670 10.298 1.00 95.50 67 GLU A CA 1
ATOM 527 C C . GLU A 1 67 ? -10.773 -9.975 11.493 1.00 95.50 67 GLU A C 1
ATOM 529 O O . GLU A 1 67 ? -10.902 -10.534 12.582 1.00 95.50 67 GLU A O 1
ATOM 534 N N . SER A 1 68 ? -11.187 -8.725 11.293 1.00 94.06 68 SER A N 1
ATOM 535 C CA . SER A 1 68 ? -11.953 -7.916 12.246 1.00 94.06 68 SER A CA 1
ATOM 536 C C . SER A 1 68 ? -12.836 -6.950 11.462 1.00 94.06 68 SER A C 1
ATOM 538 O O . SER A 1 68 ? -12.641 -5.735 11.515 1.00 94.06 68 SER A O 1
ATOM 540 N N . ILE A 1 69 ? -13.761 -7.515 10.686 1.00 95.81 69 ILE A N 1
ATOM 541 C CA . ILE A 1 69 ? -14.535 -6.789 9.677 1.00 95.81 69 ILE A CA 1
ATOM 542 C C . ILE A 1 69 ? -15.312 -5.614 10.289 1.00 95.81 69 ILE A C 1
ATOM 544 O O . ILE A 1 69 ? -15.985 -5.756 11.309 1.00 95.81 69 ILE A O 1
ATOM 548 N N . LYS A 1 70 ? -15.216 -4.455 9.638 1.00 92.38 70 LYS A N 1
ATOM 549 C CA . LYS A 1 70 ? -15.891 -3.196 9.954 1.00 92.38 70 LYS A CA 1
ATOM 550 C C . LYS A 1 70 ? -16.642 -2.703 8.720 1.00 92.38 70 LYS A C 1
ATOM 552 O O . LYS A 1 70 ? -16.273 -3.016 7.592 1.00 92.38 70 LYS A O 1
ATOM 557 N N . SER A 1 71 ? -17.682 -1.904 8.929 1.00 91.81 71 SER A N 1
ATOM 558 C CA . SER A 1 71 ? -18.347 -1.198 7.835 1.00 91.81 71 SER A CA 1
ATOM 559 C C . SER A 1 71 ? -17.449 -0.099 7.261 1.00 91.81 71 SER A C 1
ATOM 561 O O . SER A 1 71 ? -16.632 0.494 7.974 1.00 91.81 71 SER A O 1
ATOM 563 N N . LEU A 1 72 ? -17.623 0.193 5.973 1.00 94.69 72 LEU A N 1
ATOM 564 C CA . LEU A 1 72 ? -17.123 1.425 5.363 1.00 94.69 72 LEU A CA 1
ATOM 565 C C . LEU A 1 72 ? -17.954 2.634 5.830 1.00 94.69 72 LEU A C 1
ATOM 567 O O . LEU A 1 72 ? -19.144 2.463 6.123 1.00 94.69 72 LEU A O 1
ATOM 571 N N . PRO A 1 73 ? -17.377 3.849 5.860 1.00 94.69 73 PRO A N 1
ATOM 572 C CA . PRO A 1 73 ? -18.165 5.064 6.016 1.00 94.69 73 PRO A CA 1
ATOM 573 C C . PRO A 1 73 ? -19.068 5.283 4.792 1.00 94.69 73 PRO A C 1
ATOM 575 O O . PRO A 1 73 ? -18.780 4.813 3.688 1.00 94.69 73 PRO A O 1
ATOM 578 N N . GLN A 1 74 ? -20.176 6.005 4.979 1.00 94.88 74 GLN A N 1
ATOM 579 C CA . GLN A 1 74 ? -21.072 6.359 3.867 1.00 94.88 74 GLN A CA 1
ATOM 580 C C . GLN A 1 74 ? -20.435 7.398 2.936 1.00 94.88 74 GLN A C 1
ATOM 582 O O . GLN A 1 74 ? -20.656 7.374 1.720 1.00 94.88 74 GLN A O 1
ATOM 587 N N . THR A 1 75 ? -19.637 8.293 3.512 1.00 96.94 75 THR A N 1
ATOM 588 C CA . THR A 1 75 ? -19.001 9.417 2.837 1.00 96.94 75 THR A CA 1
ATOM 589 C C . THR A 1 75 ? -17.493 9.427 3.066 1.00 96.94 75 THR A C 1
ATOM 591 O O . THR A 1 75 ? -16.979 8.800 3.992 1.00 96.94 75 THR A O 1
ATOM 594 N N . VAL A 1 76 ? -16.784 10.108 2.173 1.00 97.81 76 VAL A N 1
ATOM 595 C CA . VAL A 1 76 ? -15.362 10.432 2.276 1.00 97.81 76 VAL A CA 1
ATOM 596 C C . VAL A 1 76 ? -15.143 11.872 1.839 1.00 97.81 76 VAL A C 1
ATOM 598 O O . VAL A 1 76 ? -15.903 12.406 1.033 1.00 97.81 76 VAL A O 1
ATOM 601 N N . GLU A 1 77 ? -14.089 12.487 2.353 1.00 96.62 77 GLU A N 1
ATOM 602 C CA . GLU A 1 77 ? -13.650 13.815 1.935 1.00 96.62 77 GLU A CA 1
ATOM 603 C C . GLU A 1 77 ? -12.761 13.701 0.690 1.00 96.62 77 GLU A C 1
ATOM 605 O O . GLU A 1 77 ? -11.803 12.930 0.687 1.00 96.62 77 GLU A O 1
ATOM 610 N N . ILE A 1 78 ? -13.089 14.449 -0.366 1.00 96.81 78 ILE A N 1
ATOM 611 C CA . ILE A 1 78 ? -12.325 14.544 -1.618 1.00 96.81 78 ILE A CA 1
ATOM 612 C C . ILE A 1 78 ? -12.212 16.021 -1.978 1.00 96.81 78 ILE A C 1
ATOM 614 O O . ILE A 1 78 ? -13.239 16.682 -2.124 1.00 96.81 78 ILE A O 1
ATOM 618 N N . ALA A 1 79 ? -10.993 16.544 -2.130 1.00 93.44 79 ALA A N 1
ATOM 619 C CA . ALA A 1 79 ? -10.754 17.964 -2.407 1.00 93.44 79 ALA A CA 1
ATOM 620 C C . ALA A 1 79 ? -11.471 18.924 -1.424 1.00 93.44 79 ALA A C 1
ATOM 622 O O . ALA A 1 79 ? -11.897 20.013 -1.805 1.00 93.44 79 ALA A O 1
ATOM 623 N N . GLY A 1 80 ? -11.620 18.518 -0.156 1.00 92.44 80 GLY A N 1
ATOM 624 C CA . GLY A 1 80 ? -12.314 19.289 0.884 1.00 92.44 80 GLY A CA 1
ATOM 625 C C . GLY A 1 80 ? -13.846 19.214 0.846 1.00 92.44 80 GLY A C 1
ATOM 626 O O . GLY A 1 80 ? -14.503 19.878 1.646 1.00 92.44 80 GLY A O 1
ATOM 627 N N . GLU A 1 81 ? -14.430 18.419 -0.053 1.00 95.25 81 GLU A N 1
ATOM 628 C CA . GLU A 1 81 ? -15.875 18.205 -0.140 1.00 95.25 81 GLU A CA 1
ATOM 629 C C . GLU A 1 81 ? -16.256 16.793 0.309 1.00 95.25 81 GLU A C 1
ATOM 631 O O . GLU A 1 81 ? -15.614 15.803 -0.051 1.00 95.25 81 GLU A O 1
ATOM 636 N N . GLU A 1 82 ? -17.348 16.682 1.066 1.00 96.69 82 GLU A N 1
ATOM 637 C CA . GLU A 1 82 ? -17.912 15.386 1.428 1.00 96.69 82 GLU A CA 1
ATOM 638 C C . GLU A 1 82 ? -18.624 14.755 0.221 1.00 96.69 82 GLU A C 1
ATOM 640 O O . GLU A 1 82 ? -19.540 15.331 -0.371 1.00 96.69 82 GLU A O 1
ATOM 645 N N . ARG A 1 83 ? -18.221 13.535 -0.142 1.00 97.12 83 ARG A N 1
ATOM 646 C CA . ARG A 1 83 ? -18.780 12.773 -1.264 1.00 97.12 83 ARG A CA 1
ATOM 647 C C . ARG A 1 83 ? -19.151 11.363 -0.832 1.00 97.12 83 ARG A C 1
ATOM 649 O O . ARG A 1 83 ? -18.507 10.773 0.030 1.00 97.12 83 ARG A O 1
ATOM 656 N N . LYS A 1 84 ? -20.166 10.772 -1.466 1.00 97.31 84 LYS A N 1
ATOM 657 C CA . LYS A 1 84 ? -20.534 9.370 -1.214 1.00 97.31 84 LYS A CA 1
ATOM 658 C C . LYS A 1 84 ? -19.408 8.443 -1.655 1.00 97.31 84 LYS A C 1
ATOM 660 O O . LYS A 1 84 ? -19.008 8.467 -2.818 1.00 97.31 84 LYS A O 1
ATOM 665 N N . LEU A 1 85 ? -18.953 7.574 -0.754 1.00 97.75 85 LEU A N 1
ATOM 666 C CA . LEU A 1 85 ? -17.826 6.681 -1.023 1.00 97.75 85 LEU A CA 1
ATOM 667 C C . LEU A 1 85 ? -18.091 5.755 -2.217 1.00 97.75 85 LEU A C 1
ATOM 669 O O . LEU A 1 85 ? -17.215 5.563 -3.053 1.00 97.75 85 LEU A O 1
ATOM 673 N N . LEU A 1 86 ? -19.301 5.203 -2.331 1.00 97.38 86 LEU A N 1
ATOM 674 C CA . LEU A 1 86 ? -19.640 4.303 -3.438 1.00 97.38 86 LEU A CA 1
ATOM 675 C C . LEU A 1 86 ? -19.597 5.002 -4.805 1.00 97.38 86 LEU A C 1
ATOM 677 O O . LEU A 1 86 ? -19.133 4.394 -5.768 1.00 97.38 86 LEU A O 1
ATOM 681 N N . ASP A 1 87 ? -20.006 6.271 -4.878 1.00 97.25 87 ASP A N 1
ATOM 682 C CA . ASP A 1 87 ? -19.949 7.053 -6.118 1.00 97.25 87 ASP A CA 1
ATOM 683 C C . ASP A 1 87 ? -18.489 7.340 -6.499 1.00 97.25 87 ASP A C 1
ATOM 685 O O . ASP A 1 87 ? -18.102 7.176 -7.653 1.00 97.25 87 ASP A O 1
ATOM 689 N N . VAL A 1 88 ? -17.651 7.691 -5.515 1.00 97.56 88 VAL A N 1
ATOM 690 C CA . VAL A 1 88 ? -16.205 7.894 -5.713 1.00 97.56 88 VAL A CA 1
ATOM 691 C C . VAL A 1 88 ? -15.528 6.605 -6.190 1.00 97.56 88 VAL A C 1
ATOM 693 O O . VAL A 1 88 ? -14.734 6.629 -7.129 1.00 97.56 88 VAL A O 1
ATOM 696 N N . LEU A 1 89 ? -15.852 5.456 -5.588 1.00 98.00 89 LEU A N 1
ATOM 697 C CA . LEU A 1 89 ? -15.283 4.167 -5.985 1.00 98.00 89 LEU A CA 1
ATOM 698 C C . LEU A 1 89 ? -15.667 3.773 -7.416 1.00 98.00 89 LEU A C 1
ATOM 700 O O . LEU A 1 89 ? -14.814 3.224 -8.122 1.00 98.00 89 LEU A O 1
ATOM 704 N N . ASP A 1 90 ? -16.904 4.044 -7.846 1.00 96.38 90 ASP A N 1
ATOM 705 C CA . ASP A 1 90 ? -17.339 3.777 -9.221 1.00 96.38 90 ASP A CA 1
ATOM 706 C C . ASP A 1 90 ? -16.694 4.735 -10.232 1.00 96.38 90 ASP A C 1
ATOM 708 O O . ASP A 1 90 ? -16.199 4.276 -11.263 1.00 96.38 90 ASP A O 1
ATOM 712 N N . GLU A 1 91 ? -16.607 6.031 -9.907 1.00 95.31 91 GLU A N 1
ATOM 713 C CA . GLU A 1 91 ? -15.919 7.044 -10.722 1.00 95.31 91 GLU A CA 1
ATOM 714 C C . GLU A 1 91 ? -14.440 6.720 -10.935 1.00 95.31 91 GLU A C 1
ATOM 716 O O . GLU A 1 91 ? -13.926 6.863 -12.040 1.00 95.31 91 GLU A O 1
ATOM 721 N N . LEU A 1 92 ? -13.763 6.230 -9.894 1.00 95.94 92 LEU A N 1
ATOM 722 C CA . LEU A 1 92 ? -12.368 5.783 -9.950 1.00 95.94 92 LEU A CA 1
ATOM 723 C C . LEU A 1 92 ? -12.216 4.363 -10.527 1.00 95.94 92 LEU A C 1
ATOM 725 O O . LEU A 1 92 ? -11.163 3.742 -10.355 1.00 95.94 92 LEU A O 1
ATOM 729 N N . GLU A 1 93 ? -13.277 3.836 -11.144 1.00 96.69 93 GLU A N 1
ATOM 730 C CA . GLU A 1 93 ? -13.414 2.510 -11.751 1.00 96.69 93 GLU A CA 1
ATOM 731 C C . GLU A 1 93 ? -12.801 1.380 -10.912 1.00 96.69 93 GLU A C 1
ATOM 733 O O . GLU A 1 93 ? -12.092 0.498 -11.413 1.00 96.69 93 GLU A O 1
ATOM 738 N N . THR A 1 94 ? -13.071 1.414 -9.607 1.00 98.38 94 THR A N 1
ATOM 739 C CA . THR A 1 94 ? -12.517 0.463 -8.643 1.00 98.38 94 THR A CA 1
ATOM 740 C C . THR A 1 94 ? -12.999 -0.950 -8.948 1.00 98.38 94 THR A C 1
ATOM 742 O O . THR A 1 94 ? -14.174 -1.171 -9.236 1.00 98.38 94 THR A O 1
ATOM 745 N N . THR A 1 95 ? -12.087 -1.918 -8.874 1.00 98.56 95 THR A N 1
ATOM 746 C CA . THR A 1 95 ? -12.388 -3.350 -9.034 1.00 98.56 95 THR A CA 1
ATOM 747 C C . THR A 1 95 ? -12.200 -4.103 -7.726 1.00 98.56 95 THR A C 1
ATOM 749 O O . THR A 1 95 ? -12.932 -5.043 -7.452 1.00 98.56 95 THR A O 1
ATOM 752 N N . SER A 1 96 ? -11.265 -3.674 -6.881 1.00 98.69 96 SER A N 1
ATOM 753 C CA . SER A 1 96 ? -11.046 -4.262 -5.565 1.00 98.69 96 SER A CA 1
ATOM 754 C C . SER A 1 96 ? -10.534 -3.217 -4.585 1.00 98.69 96 SER A C 1
ATOM 756 O O . SER A 1 96 ? -9.703 -2.385 -4.948 1.00 98.69 96 SER A O 1
ATOM 758 N N . LEU A 1 97 ? -10.997 -3.300 -3.341 1.00 98.81 97 LEU A N 1
ATOM 759 C CA . LEU A 1 97 ? -10.534 -2.504 -2.208 1.00 98.81 97 LEU A CA 1
ATOM 760 C C . LEU A 1 97 ? -10.327 -3.439 -1.017 1.00 98.81 97 LEU A C 1
ATOM 762 O O . LEU A 1 97 ? -11.240 -4.181 -0.667 1.00 98.81 97 LEU A O 1
ATOM 766 N N . VAL A 1 98 ? -9.147 -3.399 -0.405 1.00 98.88 98 VAL A N 1
ATOM 767 C CA . VAL A 1 98 ? -8.776 -4.162 0.794 1.00 98.88 98 VAL A CA 1
ATOM 768 C C . VAL A 1 98 ? -8.139 -3.206 1.797 1.00 98.88 98 VAL A C 1
ATOM 770 O O . VAL A 1 98 ? -7.226 -2.464 1.438 1.00 98.88 98 VAL A O 1
ATOM 773 N N . ILE A 1 99 ? -8.601 -3.238 3.048 1.00 98.88 99 ILE A N 1
ATOM 774 C CA . ILE A 1 99 ? -8.127 -2.359 4.123 1.00 98.88 99 ILE A CA 1
ATOM 775 C C . ILE A 1 99 ? -7.641 -3.206 5.298 1.00 98.88 99 ILE A C 1
ATOM 777 O O . ILE A 1 99 ? -8.394 -4.010 5.858 1.00 98.88 99 ILE A O 1
ATOM 781 N N . ILE A 1 100 ? -6.384 -2.995 5.679 1.00 98.81 100 ILE A N 1
ATOM 782 C CA . ILE A 1 100 ? -5.745 -3.593 6.849 1.00 98.81 100 ILE A CA 1
ATOM 783 C C . ILE A 1 100 ? -5.559 -2.505 7.903 1.00 98.81 100 ILE A C 1
ATOM 785 O O . ILE A 1 100 ? -5.061 -1.422 7.599 1.00 98.81 100 ILE A O 1
ATOM 789 N N . LYS A 1 101 ? -5.945 -2.792 9.143 1.00 97.69 101 LYS A N 1
ATOM 790 C CA . LYS A 1 101 ? -5.763 -1.908 10.297 1.00 97.69 101 LYS A CA 1
ATOM 791 C C . LYS A 1 101 ? -5.270 -2.741 11.468 1.00 97.69 101 LYS A C 1
ATOM 793 O O . LYS A 1 101 ? -5.855 -3.780 11.770 1.00 97.69 101 LYS A O 1
ATOM 798 N N . ASP A 1 102 ? -4.195 -2.296 12.111 1.00 96.12 102 ASP A N 1
ATOM 799 C CA . ASP A 1 102 ? -3.582 -3.001 13.245 1.00 96.12 102 ASP A CA 1
ATOM 800 C C . ASP A 1 102 ? -3.256 -4.475 12.938 1.00 96.12 102 ASP A C 1
ATOM 802 O O . ASP A 1 102 ? -3.515 -5.373 13.740 1.00 96.12 102 ASP A O 1
ATOM 806 N N . GLY A 1 103 ? -2.738 -4.732 11.730 1.00 96.62 103 GLY A N 1
ATOM 807 C CA . GLY A 1 103 ? -2.393 -6.075 11.255 1.00 96.62 103 GLY A CA 1
ATOM 808 C C . GLY A 1 103 ? -3.587 -6.977 10.924 1.00 96.62 103 GLY A C 1
ATOM 809 O O . GLY A 1 103 ? -3.385 -8.152 10.622 1.00 96.62 103 GLY A O 1
ATOM 810 N N . LYS A 1 104 ? -4.825 -6.465 10.974 1.00 98.00 104 LYS A N 1
ATOM 811 C CA . LYS A 1 104 ? -6.055 -7.225 10.707 1.00 98.00 104 LYS A CA 1
ATOM 812 C C . LYS A 1 104 ? -6.772 -6.719 9.466 1.00 98.00 104 LYS A C 1
ATOM 814 O O . LYS A 1 104 ? -6.880 -5.513 9.254 1.00 98.00 104 LYS A O 1
ATOM 819 N N . LEU A 1 105 ? -7.329 -7.638 8.682 1.00 98.56 105 LEU A N 1
ATOM 820 C CA . LEU A 1 105 ? -8.255 -7.309 7.604 1.00 98.56 105 LEU A CA 1
ATOM 821 C C . LEU A 1 105 ? -9.547 -6.758 8.213 1.00 98.56 105 LEU A C 1
ATOM 823 O O . LEU A 1 105 ? -10.276 -7.492 8.883 1.00 98.56 105 LEU A O 1
ATOM 827 N N . ILE A 1 106 ? -9.822 -5.475 7.984 1.00 98.31 106 ILE A N 1
ATOM 828 C CA . ILE A 1 106 ? -11.038 -4.819 8.481 1.00 98.31 106 ILE A CA 1
ATOM 829 C C . ILE A 1 106 ? -12.079 -4.599 7.392 1.00 98.31 106 ILE A C 1
ATOM 831 O O . ILE A 1 106 ? -13.254 -4.486 7.705 1.00 98.31 106 ILE A O 1
ATOM 835 N N . HIS A 1 107 ? -11.688 -4.557 6.122 1.00 98.50 107 HIS A N 1
ATOM 836 C CA . HIS A 1 107 ? -12.645 -4.444 5.027 1.00 98.50 107 HIS A CA 1
ATOM 837 C C . HIS A 1 107 ? -12.083 -5.051 3.751 1.00 98.50 107 HIS A C 1
ATOM 839 O O . HIS A 1 107 ? -10.896 -4.911 3.452 1.00 98.50 107 HIS A O 1
ATOM 845 N N . GLU A 1 108 ? -12.959 -5.669 2.968 1.00 98.44 108 GLU A N 1
ATOM 846 C CA . GLU A 1 108 ? -12.697 -5.970 1.570 1.00 98.44 108 GLU A CA 1
ATOM 847 C C . GLU A 1 108 ? -13.978 -5.889 0.741 1.00 98.44 108 GLU A C 1
ATOM 849 O O . GLU A 1 108 ? -15.074 -6.199 1.206 1.00 98.44 108 GLU A O 1
ATOM 854 N N . SER A 1 109 ? -13.834 -5.497 -0.515 1.00 98.31 109 SER A N 1
ATOM 855 C CA . SER A 1 109 ? -14.941 -5.426 -1.463 1.00 98.31 109 SER A CA 1
ATOM 856 C C . SER A 1 109 ? -14.426 -5.583 -2.880 1.00 98.31 109 SER A C 1
ATOM 858 O O . SER A 1 109 ? -13.376 -5.037 -3.227 1.00 98.31 109 SER A O 1
ATOM 860 N N . TYR A 1 110 ? -15.196 -6.299 -3.692 1.00 98.38 110 TYR A N 1
ATOM 861 C CA . TYR A 1 110 ? -14.877 -6.607 -5.078 1.00 98.38 110 TYR A CA 1
ATOM 862 C C . TYR A 1 110 ? -16.020 -6.138 -5.971 1.00 98.38 110 TYR A C 1
ATOM 864 O O . TYR A 1 110 ? -17.194 -6.342 -5.664 1.00 98.38 110 TYR A O 1
ATOM 872 N N . TYR A 1 111 ? -15.665 -5.476 -7.061 1.00 97.94 111 TYR A N 1
ATOM 873 C CA . TYR A 1 111 ? -16.572 -4.741 -7.930 1.00 97.94 111 TYR A CA 1
ATOM 874 C C . TYR A 1 111 ? -16.366 -5.149 -9.388 1.00 97.94 111 TYR A C 1
ATOM 876 O O . TYR A 1 111 ? -15.415 -5.859 -9.732 1.00 97.94 111 TYR A O 1
ATOM 884 N N . LYS A 1 112 ? -17.275 -4.680 -10.252 1.00 96.00 112 LYS A N 1
ATOM 885 C CA . LYS A 1 112 ? -17.231 -4.862 -11.714 1.00 96.00 112 LYS A CA 1
ATOM 886 C C . LYS A 1 112 ? -17.040 -6.332 -12.139 1.00 96.00 112 LYS A C 1
ATOM 888 O O . LYS A 1 112 ? -16.360 -6.626 -13.114 1.00 96.00 112 LYS A O 1
ATOM 893 N N . GLY A 1 113 ? -17.648 -7.256 -11.387 1.00 95.38 113 GLY A N 1
ATOM 894 C CA . GLY A 1 113 ? -17.620 -8.697 -11.664 1.00 95.38 113 GLY A CA 1
ATOM 895 C C . GLY A 1 113 ? -16.314 -9.409 -11.301 1.00 95.38 113 GLY A C 1
ATOM 896 O O . GLY A 1 113 ? -16.165 -10.578 -11.640 1.00 95.38 113 GLY A O 1
ATOM 897 N N . THR A 1 114 ? -15.382 -8.729 -10.630 1.00 96.69 114 THR A N 1
ATOM 898 C CA . THR A 1 114 ? -14.142 -9.346 -10.144 1.00 96.69 114 THR A CA 1
ATOM 899 C C . THR A 1 114 ? -14.338 -10.019 -8.784 1.00 96.69 114 THR A C 1
ATOM 901 O O . THR A 1 114 ? -15.315 -9.760 -8.077 1.00 96.69 114 THR A O 1
ATOM 904 N N . THR A 1 115 ? -13.412 -10.896 -8.408 1.00 97.31 115 THR A N 1
ATOM 905 C CA . THR A 1 115 ? -13.497 -11.743 -7.215 1.00 97.31 115 THR A CA 1
ATOM 906 C C . THR A 1 115 ? -12.261 -11.629 -6.326 1.00 97.31 115 THR A C 1
ATOM 908 O O . THR A 1 115 ? -11.232 -11.049 -6.697 1.00 97.31 115 THR A O 1
ATOM 911 N N . ARG A 1 116 ? -12.356 -12.223 -5.133 1.00 96.19 116 ARG A N 1
ATOM 912 C CA . ARG A 1 116 ? -11.272 -12.294 -4.149 1.00 96.19 116 ARG A CA 1
ATOM 913 C C . ARG A 1 116 ? -9.984 -12.909 -4.691 1.00 96.19 116 ARG A C 1
ATOM 915 O O . ARG A 1 116 ? -8.902 -12.462 -4.310 1.00 96.19 116 ARG A O 1
ATOM 922 N N . ASP A 1 117 ? -10.098 -13.903 -5.567 1.00 96.06 117 ASP A N 1
ATOM 923 C CA . ASP A 1 117 ? -8.969 -14.731 -6.002 1.00 96.06 117 ASP A CA 1
ATOM 924 C C . ASP A 1 117 ? -8.412 -14.367 -7.384 1.00 96.06 117 ASP A C 1
ATOM 926 O O . ASP A 1 117 ? -7.490 -15.033 -7.878 1.00 96.06 117 ASP A O 1
ATOM 930 N N . ASP A 1 118 ? -8.919 -13.293 -7.992 1.00 97.69 118 ASP A N 1
ATOM 931 C CA . ASP A 1 118 ? -8.373 -12.770 -9.242 1.00 97.69 118 ASP A CA 1
ATOM 932 C C . ASP A 1 118 ? -6.970 -12.197 -8.994 1.00 97.69 118 ASP A C 1
ATOM 934 O O . ASP A 1 118 ? -6.752 -11.401 -8.070 1.00 97.69 118 ASP A O 1
ATOM 938 N N . LEU A 1 119 ? -6.020 -12.595 -9.841 1.00 98.06 119 LEU A N 1
ATOM 939 C CA . LEU A 1 119 ? -4.686 -12.009 -9.883 1.00 98.06 119 LEU A CA 1
ATOM 940 C C . LEU A 1 119 ? -4.757 -10.778 -10.774 1.00 98.06 119 LEU A C 1
ATOM 942 O O . LEU A 1 119 ? -5.137 -10.886 -11.932 1.00 98.06 119 LEU A O 1
ATOM 946 N N . ARG A 1 120 ? -4.432 -9.612 -10.226 1.00 97.81 120 ARG A N 1
ATOM 947 C CA . ARG A 1 120 ? -4.561 -8.328 -10.913 1.00 97.81 120 ARG A CA 1
ATOM 948 C C . ARG A 1 120 ? -3.184 -7.764 -11.189 1.00 97.81 120 ARG A C 1
ATOM 950 O O . ARG A 1 120 ? -2.317 -7.843 -10.324 1.00 97.81 120 ARG A O 1
ATOM 957 N N . ILE A 1 121 ? -3.007 -7.182 -12.366 1.00 97.75 121 ILE A N 1
ATOM 958 C CA . ILE A 1 121 ? -1.762 -6.531 -12.772 1.00 97.75 121 ILE A CA 1
ATOM 959 C C . ILE A 1 121 ? -1.422 -5.348 -11.858 1.00 97.75 121 ILE A C 1
ATOM 961 O O . ILE A 1 121 ? -2.272 -4.520 -11.528 1.00 97.75 121 ILE A O 1
ATOM 965 N N . SER A 1 122 ? -0.155 -5.253 -11.460 1.00 97.81 122 SER A N 1
ATOM 966 C CA . SER A 1 122 ? 0.348 -4.202 -10.573 1.00 97.81 122 SER A CA 1
ATOM 967 C C . SER A 1 122 ? 0.478 -2.868 -11.289 1.00 97.81 122 SER A C 1
ATOM 969 O O . SER A 1 122 ? 0.430 -1.812 -10.654 1.00 97.81 122 SER A O 1
ATOM 971 N N . TRP A 1 123 ? 0.778 -2.925 -12.592 1.00 95.88 123 TRP A N 1
ATOM 972 C CA . TRP A 1 123 ? 1.462 -1.842 -13.290 1.00 95.88 123 TRP A CA 1
ATOM 973 C C . TRP A 1 123 ? 2.604 -1.322 -12.398 1.00 95.88 123 TRP A C 1
ATOM 975 O O . TRP A 1 123 ? 3.255 -2.108 -11.705 1.00 95.88 123 TRP A O 1
ATOM 985 N N . SER A 1 124 ? 2.827 -0.016 -12.334 1.00 97.00 124 SER A N 1
ATOM 986 C CA . SER A 1 124 ? 3.946 0.572 -11.596 1.00 97.00 124 SER A CA 1
ATOM 987 C C . SER A 1 124 ? 4.024 0.292 -10.086 1.00 97.00 124 SER A C 1
ATOM 989 O O . SER A 1 124 ? 5.065 0.580 -9.505 1.00 97.00 124 SER A O 1
ATOM 991 N N . VAL A 1 125 ? 3.038 -0.360 -9.453 1.00 98.75 125 VAL A N 1
ATOM 992 C CA . VAL A 1 125 ? 3.198 -0.869 -8.074 1.00 98.75 125 VAL A CA 1
ATOM 993 C C . VAL A 1 125 ? 4.363 -1.874 -7.961 1.00 98.75 125 VAL A C 1
ATOM 995 O O . VAL A 1 125 ? 4.999 -1.953 -6.912 1.00 98.75 125 VAL A O 1
ATOM 998 N N . ALA A 1 126 ? 4.720 -2.594 -9.037 1.00 98.19 126 ALA A N 1
ATOM 999 C CA . ALA A 1 126 ? 5.867 -3.518 -9.039 1.00 98.19 126 ALA A CA 1
ATOM 1000 C C . ALA A 1 126 ? 7.206 -2.834 -8.708 1.00 98.19 126 ALA A C 1
ATOM 1002 O O . ALA A 1 126 ? 8.094 -3.460 -8.128 1.00 98.19 126 ALA A O 1
ATOM 1003 N N . LYS A 1 127 ? 7.341 -1.541 -9.026 1.00 98.62 127 LYS A N 1
ATOM 1004 C CA . LYS A 1 127 ? 8.558 -0.766 -8.768 1.00 98.62 127 LYS A CA 1
ATOM 1005 C C . LYS A 1 127 ? 8.892 -0.723 -7.273 1.00 98.62 127 LYS A C 1
ATOM 1007 O O . LYS A 1 127 ? 10.048 -0.876 -6.887 1.00 98.62 127 LYS A O 1
ATOM 1012 N N . SER A 1 128 ? 7.872 -0.606 -6.426 1.00 98.75 128 SER A N 1
ATOM 1013 C CA . SER A 1 128 ? 8.033 -0.581 -4.972 1.00 98.75 128 SER A CA 1
ATOM 1014 C C . SER A 1 128 ? 8.432 -1.953 -4.414 1.00 98.75 128 SER A C 1
ATOM 1016 O O . SER A 1 128 ? 9.263 -2.020 -3.513 1.00 98.75 128 SER A O 1
ATOM 1018 N N . PHE A 1 129 ? 7.957 -3.060 -5.002 1.00 98.62 129 PHE A N 1
ATOM 1019 C CA . PHE A 1 129 ? 8.474 -4.400 -4.675 1.00 98.62 129 PHE A CA 1
ATOM 1020 C C . PHE A 1 129 ? 9.961 -4.527 -5.017 1.00 98.62 129 PHE A C 1
ATOM 1022 O O . PHE A 1 129 ? 10.728 -5.067 -4.226 1.00 98.62 129 PHE A O 1
ATOM 1029 N N . MET A 1 130 ? 10.392 -3.995 -6.165 1.00 97.88 130 MET A N 1
ATOM 1030 C CA . MET A 1 130 ? 11.814 -3.965 -6.520 1.00 97.88 130 MET A CA 1
ATOM 1031 C C . MET A 1 130 ? 12.631 -3.121 -5.527 1.00 97.88 130 MET A C 1
ATOM 1033 O O . MET A 1 130 ? 13.750 -3.507 -5.197 1.00 97.88 130 MET A O 1
ATOM 1037 N N . SER A 1 131 ? 12.073 -2.022 -5.004 1.00 98.50 131 SER A N 1
ATOM 1038 C CA . SER A 1 131 ? 12.724 -1.218 -3.959 1.00 98.50 131 SER A CA 1
ATOM 1039 C C . SER A 1 131 ? 13.133 -2.067 -2.760 1.00 98.50 131 SER A C 1
ATOM 1041 O O . SER A 1 131 ? 14.289 -2.043 -2.360 1.00 98.50 131 SER A O 1
ATOM 1043 N N . GLY A 1 132 ? 12.232 -2.887 -2.213 1.00 98.44 132 GLY A N 1
ATOM 1044 C CA . GLY A 1 132 ? 12.570 -3.719 -1.055 1.00 98.44 132 GLY A CA 1
ATOM 1045 C C . GLY A 1 132 ? 13.708 -4.717 -1.323 1.00 98.44 132 GLY A C 1
ATOM 1046 O O . GLY A 1 132 ? 14.526 -4.963 -0.439 1.00 98.44 132 GLY A O 1
ATOM 1047 N N . LEU A 1 133 ? 13.821 -5.234 -2.552 1.00 98.69 133 LEU A N 1
ATOM 1048 C CA . LEU A 1 133 ? 14.923 -6.119 -2.953 1.00 98.69 133 LEU A CA 1
ATOM 1049 C C . LEU A 1 133 ? 16.276 -5.393 -2.993 1.00 98.69 133 LEU A C 1
ATOM 1051 O O . LEU A 1 133 ? 17.305 -6.001 -2.695 1.00 98.69 133 LEU A O 1
ATOM 1055 N N . TYR A 1 134 ? 16.281 -4.099 -3.324 1.00 98.62 134 TYR A N 1
ATOM 1056 C CA . TYR A 1 134 ? 17.481 -3.263 -3.256 1.00 98.62 134 TYR A CA 1
ATOM 1057 C C . TYR A 1 134 ? 18.006 -3.128 -1.827 1.00 98.62 134 TYR A C 1
ATOM 1059 O O . TYR A 1 134 ? 19.211 -3.259 -1.618 1.00 98.62 134 TYR A O 1
ATOM 1067 N N . GLY A 1 135 ? 17.114 -2.952 -0.846 1.00 98.31 135 GLY A N 1
ATOM 1068 C CA . GLY A 1 135 ? 17.492 -2.932 0.569 1.00 98.31 135 GLY A CA 1
ATOM 1069 C C . GLY A 1 135 ? 18.272 -4.179 0.981 1.00 98.31 135 GLY A C 1
ATOM 1070 O O . GLY A 1 135 ? 19.326 -4.077 1.606 1.00 98.31 135 GLY A O 1
ATOM 1071 N N . ASN A 1 136 ? 17.813 -5.354 0.544 1.00 98.50 136 ASN A N 1
ATOM 1072 C CA . ASN A 1 136 ? 18.497 -6.622 0.805 1.00 98.50 136 ASN A CA 1
ATOM 1073 C C . ASN A 1 136 ? 19.844 -6.720 0.083 1.00 98.50 136 ASN A C 1
ATOM 1075 O O . ASN A 1 136 ? 20.827 -7.149 0.683 1.00 98.50 136 ASN A O 1
ATOM 1079 N N . ALA A 1 137 ? 19.920 -6.307 -1.184 1.00 98.62 137 ALA A N 1
ATOM 1080 C CA . ALA A 1 137 ? 21.173 -6.335 -1.938 1.00 98.62 137 ALA A CA 1
ATOM 1081 C C . ALA A 1 137 ? 22.248 -5.416 -1.328 1.00 98.62 137 ALA A C 1
ATOM 1083 O O . ALA A 1 137 ? 23.422 -5.787 -1.299 1.00 98.62 137 ALA A O 1
ATOM 1084 N N . ILE A 1 138 ? 21.855 -4.253 -0.802 1.00 98.50 138 ILE A N 1
ATOM 1085 C CA . ILE A 1 138 ? 22.760 -3.330 -0.102 1.00 98.50 138 ILE A CA 1
ATOM 1086 C C . ILE A 1 138 ? 23.197 -3.924 1.240 1.00 98.50 138 ILE A C 1
ATOM 1088 O O . ILE A 1 138 ? 24.392 -4.012 1.510 1.00 98.50 138 ILE A O 1
ATOM 1092 N N . ALA A 1 139 ? 22.255 -4.401 2.059 1.00 98.00 139 ALA A N 1
ATOM 1093 C CA . ALA A 1 139 ? 22.572 -4.992 3.361 1.00 98.00 139 ALA A CA 1
ATOM 1094 C C . ALA A 1 139 ? 23.473 -6.236 3.254 1.00 98.00 139 ALA A C 1
ATOM 1096 O O . ALA A 1 139 ? 24.314 -6.471 4.120 1.00 98.00 139 ALA A O 1
ATOM 1097 N N . ASN A 1 140 ? 23.343 -7.000 2.168 1.00 97.94 140 ASN A N 1
ATOM 1098 C CA . ASN A 1 140 ? 24.184 -8.161 1.880 1.00 97.94 140 ASN A CA 1
ATOM 1099 C C . ASN A 1 140 ? 25.532 -7.802 1.222 1.00 97.94 140 ASN A C 1
ATOM 1101 O O . ASN A 1 140 ? 26.293 -8.707 0.877 1.00 97.94 140 ASN A O 1
ATOM 1105 N N . GLY A 1 141 ? 25.829 -6.515 1.005 1.00 97.94 141 GLY A N 1
ATOM 1106 C CA . GLY A 1 141 ? 27.071 -6.050 0.378 1.00 97.94 141 GLY A CA 1
ATOM 1107 C C . GLY A 1 141 ? 27.195 -6.378 -1.114 1.00 97.94 141 GLY A C 1
ATOM 1108 O O . GLY A 1 141 ? 28.297 -6.359 -1.653 1.00 97.94 141 GLY A O 1
ATOM 1109 N N . GLN A 1 142 ? 26.088 -6.710 -1.785 1.00 98.31 142 GLN A N 1
ATOM 1110 C CA . GLN A 1 142 ? 26.052 -7.000 -3.226 1.00 98.31 142 GLN A CA 1
ATOM 1111 C C . GLN A 1 142 ? 26.001 -5.710 -4.052 1.00 98.31 142 GLN A C 1
ATOM 1113 O O . GLN A 1 142 ? 26.520 -5.661 -5.164 1.00 98.31 142 GLN A O 1
ATOM 1118 N N . ILE A 1 143 ? 25.387 -4.665 -3.493 1.00 98.38 143 ILE A N 1
ATOM 1119 C CA . ILE A 1 143 ? 25.476 -3.287 -3.978 1.00 98.38 143 ILE A CA 1
ATOM 1120 C C . ILE A 1 143 ? 26.258 -2.497 -2.933 1.00 98.38 143 ILE A C 1
ATOM 1122 O O . ILE A 1 143 ? 25.815 -2.379 -1.793 1.00 98.38 143 ILE A O 1
ATOM 1126 N N . GLU A 1 144 ? 27.421 -1.974 -3.314 1.00 96.50 144 GLU A N 1
ATOM 1127 C CA . GLU A 1 144 ? 28.322 -1.275 -2.390 1.00 96.50 144 GLU A CA 1
ATOM 1128 C C . GLU A 1 144 ? 27.795 0.115 -2.013 1.00 96.50 144 GLU A C 1
ATOM 1130 O O . GLU A 1 144 ? 27.854 0.509 -0.849 1.00 96.50 144 GLU A O 1
ATOM 1135 N N . SER A 1 145 ? 27.287 0.876 -2.988 1.00 97.69 145 SER A N 1
ATOM 1136 C CA . SER A 1 145 ? 26.749 2.213 -2.748 1.00 97.69 145 SER A CA 1
ATOM 1137 C C . SER A 1 145 ? 25.659 2.588 -3.744 1.00 97.69 145 SER A C 1
ATOM 1139 O O . SER A 1 145 ? 25.757 2.300 -4.933 1.00 97.69 145 SER A O 1
ATOM 1141 N N . LEU A 1 146 ? 24.657 3.345 -3.288 1.00 97.62 146 LEU A N 1
ATOM 1142 C CA . LEU A 1 146 ? 23.701 3.999 -4.185 1.00 97.62 146 LEU A CA 1
ATOM 1143 C C . LEU A 1 146 ? 24.346 5.083 -5.065 1.00 97.62 146 LEU A C 1
ATOM 1145 O O . LEU A 1 146 ? 23.790 5.444 -6.100 1.00 97.62 146 LEU A O 1
ATOM 1149 N N . ASN A 1 147 ? 25.515 5.595 -4.679 1.00 97.75 147 ASN A N 1
ATOM 1150 C CA . ASN A 1 147 ? 26.264 6.555 -5.488 1.00 97.75 147 ASN A CA 1
ATOM 1151 C C . ASN A 1 147 ? 27.091 5.885 -6.588 1.00 97.75 147 ASN A C 1
ATOM 1153 O O . ASN A 1 147 ? 27.670 6.586 -7.416 1.00 97.75 147 ASN A O 1
ATOM 1157 N N . ASP A 1 148 ? 27.148 4.552 -6.615 1.00 98.44 148 ASP A N 1
ATOM 1158 C CA . ASP A 1 148 ? 27.823 3.839 -7.687 1.00 98.44 148 ASP A CA 1
ATOM 1159 C C . ASP A 1 148 ? 27.147 4.118 -9.033 1.00 98.44 148 ASP A C 1
ATOM 1161 O O . ASP A 1 148 ? 25.910 4.099 -9.112 1.00 98.44 148 ASP A O 1
ATOM 1165 N N . PRO A 1 149 ? 27.934 4.322 -10.101 1.00 98.38 149 PRO A N 1
ATOM 1166 C CA . PRO A 1 149 ? 27.386 4.454 -11.435 1.00 98.38 149 PRO A CA 1
ATOM 1167 C C . PRO A 1 149 ? 26.847 3.101 -11.919 1.00 98.38 149 PRO A C 1
ATOM 1169 O O . PRO A 1 149 ? 27.421 2.047 -11.629 1.00 98.38 149 PRO A O 1
ATOM 1172 N N . VAL A 1 150 ? 25.734 3.097 -12.652 1.00 98.06 150 VAL A N 1
ATOM 1173 C CA . VAL A 1 150 ? 25.041 1.852 -13.019 1.00 98.06 150 VAL A CA 1
ATOM 1174 C C . VAL A 1 150 ? 25.877 0.926 -13.902 1.00 98.06 150 VAL A C 1
ATOM 1176 O O . VAL A 1 150 ? 25.761 -0.297 -13.784 1.00 98.06 150 VAL A O 1
ATOM 1179 N N . GLU A 1 151 ? 26.775 1.461 -14.733 1.00 98.06 151 GLU A N 1
ATOM 1180 C CA . GLU A 1 151 ? 27.671 0.662 -15.571 1.00 98.06 151 GLU A CA 1
ATOM 1181 C C . GLU A 1 151 ? 28.723 -0.123 -14.775 1.00 98.06 151 GLU A C 1
ATOM 1183 O O . GLU A 1 151 ? 29.248 -1.109 -15.294 1.00 98.06 151 GLU A O 1
ATOM 1188 N N . LYS A 1 152 ? 28.969 0.233 -13.501 1.00 98.38 152 LYS A N 1
ATOM 1189 C CA . LYS A 1 152 ? 29.772 -0.586 -12.573 1.00 98.38 152 LYS A CA 1
ATOM 1190 C C . LYS A 1 152 ? 29.209 -2.005 -12.473 1.00 98.38 152 LYS A C 1
ATOM 1192 O O . LYS A 1 152 ? 29.967 -2.969 -12.419 1.00 98.38 152 LYS A O 1
ATOM 1197 N N . TYR A 1 153 ? 27.882 -2.121 -12.466 1.00 98.31 153 TYR A N 1
ATOM 1198 C CA . TYR A 1 153 ? 27.166 -3.393 -12.386 1.00 98.31 153 TYR A CA 1
ATOM 1199 C C . TYR A 1 153 ? 26.756 -3.911 -13.764 1.00 98.31 153 TYR A C 1
ATOM 1201 O O . TYR A 1 153 ? 26.696 -5.120 -13.980 1.00 98.31 153 TYR A O 1
ATOM 1209 N N . VAL A 1 154 ? 26.477 -3.009 -14.707 1.00 98.25 154 VAL A N 1
ATOM 1210 C CA . VAL A 1 154 ? 25.939 -3.348 -16.028 1.00 98.25 154 VAL A CA 1
ATOM 1211 C C . VAL A 1 154 ? 26.825 -2.763 -17.137 1.00 98.25 154 VAL A C 1
ATOM 1213 O O . VAL A 1 154 ? 26.462 -1.754 -17.745 1.00 98.25 154 VAL A O 1
ATOM 1216 N N . PRO A 1 155 ? 27.966 -3.397 -17.476 1.00 98.19 155 PRO A N 1
ATOM 1217 C CA . PRO A 1 155 ? 28.912 -2.856 -18.460 1.00 98.19 155 PRO A CA 1
ATOM 1218 C C . PRO A 1 155 ? 28.319 -2.594 -19.852 1.00 98.19 155 PRO A C 1
ATOM 1220 O O . PRO A 1 155 ? 28.857 -1.799 -20.615 1.00 98.19 155 PRO A O 1
ATOM 1223 N N . SER A 1 156 ? 27.197 -3.233 -20.204 1.00 97.56 156 SER A N 1
ATOM 1224 C CA . SER A 1 156 ? 26.500 -2.984 -21.472 1.00 97.56 156 SER A CA 1
ATOM 1225 C C . SER A 1 156 ? 25.837 -1.604 -21.566 1.00 97.56 156 SER A C 1
ATOM 1227 O O . SER A 1 156 ? 25.332 -1.273 -22.632 1.00 97.56 156 SER A O 1
ATOM 1229 N N . LEU A 1 157 ? 25.793 -0.829 -20.476 1.00 98.19 157 LEU A N 1
ATOM 1230 C CA . LEU A 1 157 ? 25.277 0.544 -20.457 1.00 98.19 157 LEU A CA 1
ATOM 1231 C C . LEU A 1 157 ? 26.349 1.603 -20.768 1.00 98.19 157 LEU A C 1
ATOM 1233 O O . LEU A 1 157 ? 26.006 2.778 -20.889 1.00 98.19 157 LEU A O 1
ATOM 1237 N N . ILE A 1 158 ? 27.617 1.217 -20.942 1.00 98.00 158 ILE A N 1
ATOM 1238 C CA . ILE A 1 158 ? 28.662 2.125 -21.441 1.00 98.00 158 ILE A CA 1
ATOM 1239 C C . ILE A 1 158 ? 28.276 2.600 -22.852 1.00 98.00 158 ILE A C 1
ATOM 1241 O O . ILE A 1 158 ? 27.951 1.788 -23.719 1.00 98.00 158 ILE A O 1
ATOM 1245 N N . GLY A 1 159 ? 28.306 3.912 -23.084 1.00 96.56 159 GLY A N 1
ATOM 1246 C CA . GLY A 1 159 ? 27.875 4.570 -24.319 1.00 96.56 159 GLY A CA 1
ATOM 1247 C C . GLY A 1 159 ? 26.369 4.836 -24.415 1.00 96.56 159 GLY A C 1
ATOM 1248 O O . GLY A 1 159 ? 25.922 5.403 -25.412 1.00 96.56 159 GLY A O 1
ATOM 1249 N N . SER A 1 160 ? 25.584 4.438 -23.410 1.00 98.00 160 SER A N 1
ATOM 1250 C CA . SER A 1 160 ? 24.147 4.725 -23.333 1.00 98.00 160 SER A CA 1
ATOM 1251 C C . SER A 1 160 ? 23.865 6.017 -22.556 1.00 98.00 160 SER A C 1
ATOM 1253 O O . SER A 1 160 ? 24.737 6.589 -21.900 1.00 98.00 160 SER A O 1
ATOM 1255 N N . ALA A 1 161 ? 22.599 6.428 -22.529 1.00 97.50 161 ALA A N 1
ATOM 1256 C CA . ALA A 1 161 ? 22.085 7.504 -21.694 1.00 97.50 161 ALA A CA 1
ATOM 1257 C C . ALA A 1 161 ? 22.254 7.231 -20.194 1.00 97.50 161 ALA A C 1
ATOM 1259 O O . ALA A 1 161 ? 22.008 8.123 -19.394 1.00 97.50 161 ALA A O 1
ATOM 1260 N N . TYR A 1 162 ? 22.692 6.045 -19.781 1.00 98.25 162 TYR A N 1
ATOM 1261 C CA . TYR A 1 162 ? 22.875 5.684 -18.380 1.00 98.25 162 TYR A CA 1
ATOM 1262 C C . TYR A 1 162 ? 24.336 5.667 -17.915 1.00 98.25 162 TYR A C 1
ATOM 1264 O O . TYR A 1 162 ? 24.572 5.532 -16.719 1.00 98.25 162 TYR A O 1
ATOM 1272 N N . GLU A 1 163 ? 25.312 5.873 -18.805 1.00 97.75 163 GLU A N 1
ATOM 1273 C CA . GLU A 1 163 ? 26.731 5.917 -18.420 1.00 97.75 163 GLU A CA 1
ATOM 1274 C C . GLU A 1 163 ? 27.015 7.051 -17.418 1.00 97.75 163 GLU A C 1
ATOM 1276 O O . GLU A 1 163 ? 26.695 8.219 -17.659 1.00 97.75 163 GLU A O 1
ATOM 1281 N N . GLY A 1 164 ? 27.593 6.717 -16.268 1.00 97.75 164 GLY A N 1
ATOM 1282 C CA . GLY A 1 164 ? 27.896 7.647 -15.185 1.00 97.75 164 GLY A CA 1
ATOM 1283 C C . GLY A 1 164 ? 26.687 8.056 -14.337 1.00 97.75 164 GLY A C 1
ATOM 1284 O O . GLY A 1 164 ? 26.835 8.884 -13.440 1.00 97.75 164 GLY A O 1
ATOM 1285 N N . VAL A 1 165 ? 25.488 7.514 -14.585 1.00 98.12 165 VAL A N 1
ATOM 1286 C CA . VAL A 1 165 ? 24.309 7.777 -13.739 1.00 98.12 165 VAL A CA 1
ATOM 1287 C C . VAL A 1 165 ? 24.386 6.909 -12.491 1.00 98.12 165 VAL A C 1
ATOM 1289 O O . VAL A 1 165 ? 24.549 5.696 -12.596 1.00 98.12 165 VAL A O 1
ATOM 1292 N N . SER A 1 166 ? 24.226 7.504 -11.309 1.00 98.31 166 SER A N 1
ATOM 1293 C CA . SER A 1 166 ? 24.201 6.749 -10.054 1.00 98.31 166 SER A CA 1
ATOM 1294 C C . SER A 1 166 ? 22.934 5.902 -9.897 1.00 98.31 166 SER A C 1
ATOM 1296 O O . SER A 1 166 ? 21.857 6.263 -10.384 1.00 98.31 166 SER A O 1
ATOM 1298 N N . LEU A 1 167 ? 23.027 4.805 -9.143 1.00 98.38 167 LEU A N 1
ATOM 1299 C CA . LEU A 1 167 ? 21.857 4.009 -8.756 1.00 98.38 167 LEU A CA 1
ATOM 1300 C C . LEU A 1 167 ? 20.799 4.844 -8.018 1.00 98.38 167 LEU A C 1
ATOM 1302 O O . LEU A 1 167 ? 19.612 4.653 -8.267 1.00 98.38 167 LEU A O 1
ATOM 1306 N N . ALA A 1 168 ? 21.202 5.794 -7.166 1.00 97.38 168 ALA A N 1
ATOM 1307 C CA . ALA A 1 168 ? 20.295 6.729 -6.496 1.00 97.38 168 ALA A CA 1
ATOM 1308 C C . ALA A 1 168 ? 19.470 7.542 -7.501 1.00 97.38 168 ALA A C 1
ATOM 1310 O O . ALA A 1 168 ? 18.253 7.644 -7.355 1.00 97.38 168 ALA A O 1
ATOM 1311 N N . ASN A 1 169 ? 20.114 8.085 -8.539 1.00 97.00 169 ASN A N 1
ATOM 1312 C CA . ASN A 1 169 ? 19.438 8.882 -9.562 1.00 97.00 169 ASN A CA 1
ATOM 1313 C C . ASN A 1 169 ? 18.448 8.036 -10.366 1.00 97.00 169 ASN A C 1
ATOM 1315 O O . ASN A 1 169 ? 17.320 8.472 -10.585 1.00 97.00 169 ASN A O 1
ATOM 1319 N N . VAL A 1 170 ? 18.823 6.810 -10.745 1.00 97.44 170 VAL A N 1
ATOM 1320 C CA . VAL A 1 170 ? 17.908 5.873 -11.418 1.00 97.44 170 VAL A CA 1
ATOM 1321 C C . VAL A 1 170 ? 16.737 5.495 -10.501 1.00 97.44 170 VAL A C 1
ATOM 1323 O O . VAL A 1 170 ? 15.577 5.533 -10.906 1.00 97.44 170 VAL A O 1
ATOM 1326 N N . LEU A 1 171 ? 17.002 5.181 -9.230 1.00 97.25 171 LEU A N 1
ATOM 1327 C CA . LEU A 1 171 ? 15.955 4.802 -8.282 1.00 97.25 171 LEU A CA 1
ATOM 1328 C C . LEU A 1 171 ? 15.009 5.959 -7.928 1.00 97.25 171 LEU A C 1
ATOM 1330 O O . LEU A 1 171 ? 13.876 5.695 -7.525 1.00 97.25 171 LEU A O 1
ATOM 1334 N N . ASN A 1 172 ? 15.445 7.207 -8.095 1.00 94.75 172 ASN A N 1
ATOM 1335 C CA . ASN A 1 172 ? 14.648 8.401 -7.834 1.00 94.75 172 ASN A CA 1
ATOM 1336 C C . ASN A 1 172 ? 13.977 9.008 -9.069 1.00 94.75 172 ASN A C 1
ATOM 1338 O O . ASN A 1 172 ? 13.312 10.026 -8.914 1.00 94.75 172 ASN A O 1
ATOM 1342 N N . MET A 1 173 ? 14.077 8.395 -10.255 1.00 94.50 173 MET A N 1
ATOM 1343 C CA . MET A 1 173 ? 13.538 8.961 -11.505 1.00 94.50 173 MET A CA 1
ATOM 1344 C C . MET A 1 173 ? 14.198 10.306 -11.878 1.00 94.50 173 MET A C 1
ATOM 1346 O O . MET A 1 173 ? 13.563 11.283 -12.282 1.00 94.50 173 MET A O 1
ATOM 1350 N N . SER A 1 174 ? 15.515 10.363 -11.692 1.00 94.81 174 SER A N 1
ATOM 1351 C CA . SER A 1 174 ? 16.369 11.527 -11.939 1.00 94.81 174 SER A CA 1
ATOM 1352 C C . SER A 1 174 ? 17.565 11.169 -12.828 1.00 94.81 174 SER A C 1
ATOM 1354 O O . SER A 1 174 ? 18.616 11.801 -12.737 1.00 94.81 174 SER A O 1
ATOM 1356 N N . SER A 1 175 ? 17.439 10.160 -13.697 1.00 95.94 175 SER A N 1
ATOM 1357 C CA . SER A 1 175 ? 18.509 9.756 -14.626 1.00 95.94 175 SER A CA 1
ATOM 1358 C C . SER A 1 175 ? 18.792 10.796 -15.718 1.00 95.94 175 SER A C 1
ATOM 1360 O O . SER A 1 175 ? 19.914 10.882 -16.216 1.00 95.94 175 SER A O 1
ATOM 1362 N N . GLY A 1 176 ? 17.779 11.590 -16.081 1.00 94.81 176 GLY A N 1
ATOM 1363 C CA . GLY A 1 176 ? 17.839 12.562 -17.171 1.00 94.81 176 GLY A CA 1
ATOM 1364 C C . GLY A 1 176 ? 17.696 11.957 -18.563 1.00 94.81 176 GLY A C 1
ATOM 1365 O O . GLY A 1 176 ? 17.809 12.694 -19.539 1.00 94.81 176 GLY A O 1
ATOM 1366 N N . VAL A 1 177 ? 17.453 10.645 -18.675 1.00 96.44 177 VAL A N 1
ATOM 1367 C CA . VAL A 1 177 ? 17.215 9.969 -19.956 1.00 96.44 177 VAL A CA 1
ATOM 1368 C C . VAL A 1 177 ? 16.061 10.627 -20.717 1.00 96.44 177 VAL A C 1
ATOM 1370 O O . VAL A 1 177 ? 15.023 10.951 -20.139 1.00 96.44 177 VAL A O 1
ATOM 1373 N N . ARG A 1 178 ? 16.230 10.807 -22.028 1.00 94.88 178 ARG A N 1
ATOM 1374 C CA . ARG A 1 178 ? 15.134 11.214 -22.908 1.00 94.88 178 ARG A CA 1
ATOM 1375 C C . ARG A 1 178 ? 14.207 10.023 -23.111 1.00 94.88 178 ARG A C 1
ATOM 1377 O O . ARG A 1 178 ? 14.603 9.038 -23.734 1.00 94.88 178 ARG A O 1
ATOM 1384 N N . PHE A 1 179 ? 12.995 10.112 -22.573 1.00 90.94 179 PHE A N 1
ATOM 1385 C CA . PHE A 1 179 ? 11.996 9.054 -22.689 1.00 90.94 179 PHE A CA 1
ATOM 1386 C C . PHE A 1 179 ? 10.576 9.627 -22.656 1.00 90.94 179 PHE A C 1
ATOM 1388 O O . PHE A 1 179 ? 10.172 10.274 -21.687 1.00 90.94 179 PHE A O 1
ATOM 1395 N N . ASN A 1 180 ? 9.807 9.382 -23.715 1.00 87.31 180 ASN A N 1
ATOM 1396 C CA . ASN A 1 180 ? 8.413 9.791 -23.811 1.00 87.31 180 ASN A CA 1
ATOM 1397 C C . ASN A 1 180 ? 7.490 8.780 -23.096 1.00 87.31 180 ASN A C 1
ATOM 1399 O O . ASN A 1 180 ? 7.260 7.672 -23.586 1.00 87.31 180 ASN A O 1
ATOM 1403 N N . GLU A 1 181 ? 6.941 9.193 -21.949 1.00 83.56 181 GLU A N 1
ATOM 1404 C CA . GLU A 1 181 ? 5.973 8.444 -21.125 1.00 83.56 181 GLU A CA 1
ATOM 1405 C C . GLU A 1 181 ? 4.503 8.681 -21.517 1.00 83.56 181 GLU A C 1
ATOM 1407 O O . GLU A 1 181 ? 3.608 8.291 -20.773 1.00 83.56 181 GLU A O 1
ATOM 1412 N N . ASP A 1 182 ? 4.209 9.321 -22.650 1.00 79.25 182 ASP A N 1
ATOM 1413 C CA . ASP A 1 182 ? 2.824 9.502 -23.090 1.00 79.25 182 ASP A CA 1
ATOM 1414 C C . ASP A 1 182 ? 2.209 8.148 -23.495 1.00 79.25 182 ASP A C 1
ATOM 1416 O O . ASP A 1 182 ? 2.451 7.621 -24.585 1.00 79.25 182 ASP A O 1
ATOM 1420 N N . TYR A 1 183 ? 1.396 7.569 -22.608 1.00 74.56 183 TYR A N 1
ATOM 1421 C CA . TYR A 1 183 ? 0.704 6.299 -22.842 1.00 74.56 183 TYR A CA 1
ATOM 1422 C C . TYR A 1 183 ? -0.326 6.394 -23.977 1.00 74.56 183 TYR A C 1
ATOM 1424 O O . TYR A 1 183 ? -0.678 5.370 -24.570 1.00 74.56 183 TYR A O 1
ATOM 1432 N N . MET A 1 184 ? -0.793 7.602 -24.301 1.00 71.31 184 MET A N 1
ATOM 1433 C CA . MET A 1 184 ? -1.803 7.860 -25.324 1.00 71.31 184 MET A CA 1
ATOM 1434 C C . MET A 1 184 ? -1.199 8.087 -26.714 1.00 71.31 184 MET A C 1
ATOM 1436 O O . MET A 1 184 ? -1.915 7.915 -27.704 1.00 71.31 184 MET A O 1
ATOM 1440 N N . ASP A 1 185 ? 0.091 8.423 -26.816 1.00 74.38 185 ASP A N 1
ATOM 1441 C CA . ASP A 1 185 ? 0.815 8.512 -28.088 1.00 74.38 185 ASP A CA 1
ATOM 1442 C C . ASP A 1 185 ? 1.345 7.130 -28.523 1.00 74.38 185 ASP A C 1
ATOM 1444 O O . ASP A 1 185 ? 2.285 6.609 -27.925 1.00 74.38 185 ASP A O 1
ATOM 1448 N N . PRO A 1 186 ? 0.844 6.522 -29.616 1.00 74.00 186 PRO A N 1
ATOM 1449 C CA . PRO A 1 186 ? 1.340 5.229 -30.089 1.00 74.00 186 PRO A CA 1
ATOM 1450 C C . PRO A 1 186 ? 2.824 5.231 -30.485 1.00 74.00 186 PRO A C 1
ATOM 1452 O O . PRO A 1 186 ? 3.418 4.157 -30.622 1.00 74.00 186 PRO A O 1
ATOM 1455 N N . LYS A 1 187 ? 3.416 6.406 -30.731 1.00 81.19 187 LYS A N 1
ATOM 1456 C CA . LYS A 1 187 ? 4.826 6.575 -31.101 1.00 81.19 187 LYS A CA 1
ATOM 1457 C C . LYS A 1 187 ? 5.733 6.887 -29.912 1.00 81.19 187 LYS A C 1
ATOM 1459 O O . LYS A 1 187 ? 6.933 7.018 -30.131 1.00 81.19 187 LYS A O 1
ATOM 1464 N N . SER A 1 188 ? 5.192 6.991 -28.701 1.00 80.62 188 SER A N 1
ATOM 1465 C CA . SER A 1 188 ? 5.992 7.196 -27.500 1.00 80.62 188 SER A CA 1
ATOM 1466 C C . SER A 1 188 ? 6.905 6.007 -27.208 1.00 80.62 188 SER A C 1
ATOM 1468 O O . SER A 1 188 ? 6.637 4.869 -27.618 1.00 80.62 188 SER A O 1
ATOM 1470 N N . ASP A 1 189 ? 7.977 6.272 -26.464 1.00 84.81 189 ASP A N 1
ATOM 1471 C CA . ASP A 1 189 ? 8.947 5.255 -26.068 1.00 84.81 189 ASP A CA 1
ATOM 1472 C C . ASP A 1 189 ? 8.305 4.212 -25.145 1.00 84.81 189 ASP A C 1
ATOM 1474 O O . ASP A 1 189 ? 8.575 3.020 -25.280 1.00 84.81 189 ASP A O 1
ATOM 1478 N N . ILE A 1 190 ? 7.361 4.611 -24.282 1.00 79.75 190 ILE A N 1
ATOM 1479 C CA . ILE A 1 190 ? 6.615 3.663 -23.443 1.00 79.75 190 ILE A CA 1
ATOM 1480 C C . ILE A 1 190 ? 5.795 2.665 -24.278 1.00 79.75 190 ILE A C 1
ATOM 1482 O O . ILE A 1 190 ? 5.788 1.463 -23.989 1.00 79.75 190 ILE A O 1
ATOM 1486 N N . ASN A 1 191 ? 5.153 3.125 -25.357 1.00 75.88 191 ASN A N 1
ATOM 1487 C CA . ASN A 1 191 ? 4.421 2.252 -26.273 1.00 75.88 191 ASN A CA 1
ATOM 1488 C C . ASN A 1 191 ? 5.368 1.410 -27.141 1.00 75.88 191 ASN A C 1
ATOM 1490 O O . ASN A 1 191 ? 5.038 0.269 -27.477 1.00 75.88 1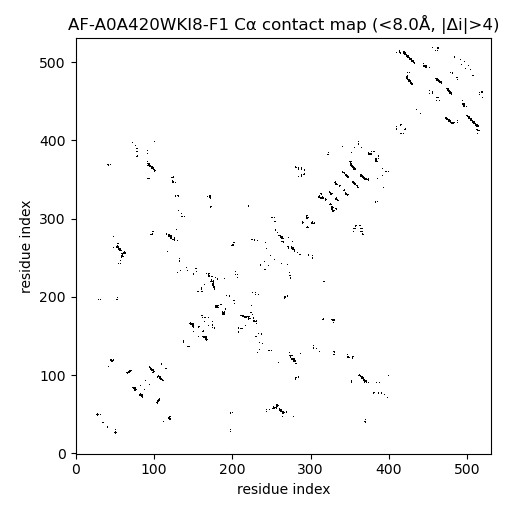91 ASN A O 1
ATOM 1494 N N . ASP A 1 192 ? 6.552 1.925 -27.483 1.00 81.56 192 ASP A N 1
ATOM 1495 C CA . ASP A 1 192 ? 7.579 1.150 -28.182 1.00 81.56 192 ASP A CA 1
ATOM 1496 C C . ASP A 1 192 ? 8.146 0.021 -27.328 1.00 81.56 192 ASP A C 1
ATOM 1498 O O . ASP A 1 192 ? 8.148 -1.140 -27.740 1.00 81.56 192 ASP A O 1
ATOM 1502 N N . MET A 1 193 ? 8.486 0.329 -26.083 1.00 82.19 193 MET A N 1
ATOM 1503 C CA . MET A 1 193 ? 8.860 -0.643 -25.069 1.00 82.19 193 MET A CA 1
ATOM 1504 C C . MET A 1 193 ? 7.749 -1.687 -24.846 1.00 82.19 193 MET A C 1
ATOM 1506 O O . MET A 1 193 ? 8.020 -2.888 -24.780 1.00 82.19 193 MET A O 1
ATOM 1510 N N . GLY A 1 194 ? 6.479 -1.266 -24.811 1.00 76.94 194 GLY A N 1
ATOM 1511 C CA . GLY A 1 194 ? 5.330 -2.175 -24.751 1.00 76.94 194 GLY A CA 1
ATOM 1512 C C . GLY A 1 194 ? 5.257 -3.142 -25.942 1.00 76.94 194 GLY A C 1
ATOM 1513 O O . GLY A 1 194 ? 4.950 -4.324 -25.764 1.00 76.94 194 GLY A O 1
ATOM 1514 N N . ARG A 1 195 ? 5.607 -2.688 -27.155 1.00 79.38 195 ARG A N 1
ATOM 1515 C CA . ARG A 1 195 ? 5.728 -3.558 -28.341 1.00 79.38 195 ARG A CA 1
ATOM 1516 C C . ARG A 1 195 ? 6.910 -4.512 -28.235 1.00 79.38 195 ARG A C 1
ATOM 1518 O O . ARG A 1 195 ? 6.755 -5.675 -28.606 1.00 79.38 195 ARG A O 1
ATOM 1525 N N . VAL A 1 196 ? 8.059 -4.063 -27.722 1.00 81.69 196 VAL A N 1
ATOM 1526 C CA . VAL A 1 196 ? 9.213 -4.937 -27.445 1.00 81.69 196 VAL A CA 1
ATOM 1527 C C . VAL A 1 196 ? 8.782 -6.078 -26.523 1.00 81.69 196 VAL A C 1
ATOM 1529 O O . VAL A 1 196 ? 9.010 -7.239 -26.860 1.00 81.69 196 VAL A O 1
ATOM 1532 N N . LEU A 1 197 ? 8.078 -5.777 -25.428 1.00 80.00 197 LEU A N 1
ATOM 1533 C CA . LEU A 1 197 ? 7.535 -6.787 -24.518 1.00 80.00 197 LEU A CA 1
ATOM 1534 C C . LEU A 1 197 ? 6.545 -7.726 -25.235 1.00 80.00 197 LEU A C 1
ATOM 1536 O O . LEU A 1 197 ? 6.727 -8.943 -25.236 1.00 80.00 197 LEU A O 1
ATOM 1540 N N . GLY A 1 198 ? 5.526 -7.170 -25.900 1.00 71.81 198 GLY A N 1
ATOM 1541 C CA . GLY A 1 198 ? 4.454 -7.942 -26.541 1.00 71.81 198 GLY A CA 1
ATOM 1542 C C . GLY A 1 198 ? 4.907 -8.823 -27.714 1.00 71.81 198 GLY A C 1
ATOM 1543 O O . GLY A 1 198 ? 4.329 -9.885 -27.949 1.00 71.81 198 GLY A O 1
ATOM 1544 N N . LEU A 1 199 ? 5.955 -8.419 -28.440 1.00 76.38 199 LEU A N 1
ATOM 1545 C CA . LEU A 1 199 ? 6.525 -9.172 -29.564 1.00 76.38 199 LEU A CA 1
ATOM 1546 C C . LEU A 1 199 ? 7.651 -10.133 -29.146 1.00 76.38 199 LEU A C 1
ATOM 1548 O O . LEU A 1 199 ? 8.120 -10.912 -29.980 1.00 76.38 199 LEU A O 1
ATOM 1552 N N . GLY A 1 200 ? 8.069 -10.115 -27.876 1.00 77.12 200 GLY A N 1
ATOM 1553 C CA . GLY A 1 200 ? 9.136 -10.974 -27.363 1.00 77.12 200 GLY A CA 1
ATOM 1554 C C . GLY A 1 200 ? 10.546 -10.505 -27.747 1.00 77.12 200 GLY A C 1
ATOM 1555 O O . GLY A 1 200 ? 11.392 -11.311 -28.140 1.00 77.12 200 GLY A O 1
ATOM 1556 N N . GLY A 1 201 ? 10.802 -9.201 -27.660 1.00 84.50 201 GLY A N 1
ATOM 1557 C CA . GLY A 1 201 ? 12.130 -8.597 -27.755 1.00 84.50 201 GLY A CA 1
ATOM 1558 C C . GLY A 1 201 ? 12.889 -8.621 -26.424 1.00 84.50 201 GLY A C 1
ATOM 1559 O O . GLY A 1 201 ? 12.378 -9.107 -25.420 1.00 84.50 201 GLY A O 1
ATOM 1560 N N . SER A 1 202 ? 14.134 -8.132 -26.435 1.00 93.62 202 SER A N 1
ATOM 1561 C CA . SER A 1 202 ? 14.969 -8.020 -25.231 1.00 93.62 202 SER A CA 1
ATOM 1562 C C . SER A 1 202 ? 14.877 -6.610 -24.665 1.00 93.62 202 SER A C 1
ATOM 1564 O O . SER A 1 202 ? 15.342 -5.663 -25.304 1.00 93.62 202 SER A O 1
ATOM 1566 N N . MET A 1 203 ? 14.330 -6.494 -23.458 1.00 93.06 203 MET A N 1
ATOM 1567 C CA . MET A 1 203 ? 14.213 -5.213 -22.757 1.00 93.06 203 MET A CA 1
ATOM 1568 C C . MET A 1 203 ? 15.586 -4.643 -22.372 1.00 93.06 203 MET A C 1
ATOM 1570 O O . MET A 1 203 ? 15.810 -3.443 -22.487 1.00 93.06 203 MET A O 1
ATOM 1574 N N . ASP A 1 204 ? 16.541 -5.507 -22.015 1.00 96.56 204 ASP A N 1
ATOM 1575 C CA . ASP A 1 204 ? 17.918 -5.106 -21.685 1.00 96.56 204 ASP A CA 1
ATOM 1576 C C . ASP A 1 204 ? 18.616 -4.433 -22.880 1.00 96.56 204 ASP A C 1
ATOM 1578 O O . ASP A 1 204 ? 19.274 -3.406 -22.727 1.00 96.56 204 ASP A O 1
ATOM 1582 N N . LYS A 1 205 ? 18.433 -4.976 -24.095 1.00 95.81 205 LYS A N 1
ATOM 1583 C CA . LYS A 1 205 ? 18.968 -4.359 -25.321 1.00 95.81 205 LYS A CA 1
ATOM 1584 C C . LYS A 1 205 ? 18.287 -3.037 -25.649 1.00 95.81 205 LYS A C 1
ATOM 1586 O O . LYS A 1 205 ? 18.950 -2.137 -26.148 1.00 95.81 205 LYS A O 1
ATOM 1591 N N . TYR A 1 206 ? 16.983 -2.943 -25.402 1.00 94.50 206 TYR A N 1
ATOM 1592 C CA . TYR A 1 206 ? 16.232 -1.713 -25.617 1.00 94.50 206 TYR A CA 1
ATOM 1593 C C . TYR A 1 206 ? 16.725 -0.602 -24.678 1.00 94.50 206 TYR A C 1
ATOM 1595 O O . TYR A 1 206 ? 17.119 0.457 -25.156 1.00 94.50 206 TYR A O 1
ATOM 1603 N N . ALA A 1 207 ? 16.836 -0.879 -23.374 1.00 95.88 207 ALA A N 1
ATOM 1604 C CA . ALA A 1 207 ? 17.366 0.068 -22.390 1.00 95.88 207 ALA A CA 1
ATOM 1605 C C . ALA A 1 207 ? 18.780 0.559 -22.748 1.00 95.88 207 ALA A C 1
ATOM 1607 O O . ALA A 1 207 ? 19.041 1.758 -22.739 1.00 95.88 207 ALA A O 1
ATOM 1608 N N . ALA A 1 208 ? 19.672 -0.357 -23.141 1.00 97.19 208 ALA A N 1
ATOM 1609 C CA . ALA A 1 208 ? 21.038 -0.022 -23.545 1.00 97.19 208 ALA A CA 1
ATOM 1610 C C . ALA A 1 208 ? 21.126 0.769 -24.865 1.00 97.19 208 ALA A C 1
ATOM 1612 O O . ALA A 1 208 ? 22.163 1.363 -25.148 1.00 97.19 208 ALA A O 1
ATOM 1613 N N . SER A 1 209 ? 20.068 0.767 -25.685 1.00 96.25 209 SER A N 1
ATOM 1614 C CA . SER A 1 209 ? 20.036 1.503 -26.957 1.00 96.25 209 SER A CA 1
ATOM 1615 C C . SER A 1 209 ? 19.691 2.984 -26.806 1.00 96.25 209 SER A C 1
ATOM 1617 O O . SER A 1 209 ? 19.951 3.761 -27.723 1.00 96.25 209 SER A O 1
ATOM 1619 N N . LEU A 1 210 ? 19.128 3.384 -25.661 1.00 96.12 210 LEU A N 1
ATOM 1620 C CA . LEU A 1 210 ? 18.829 4.782 -25.370 1.00 96.12 210 LEU A CA 1
ATOM 1621 C C . LEU A 1 210 ? 20.145 5.525 -25.152 1.00 96.12 210 LEU A C 1
ATOM 1623 O O . LEU A 1 210 ? 20.912 5.155 -24.270 1.00 96.12 210 LEU A O 1
ATOM 1627 N N . SER A 1 211 ? 20.417 6.561 -25.942 1.00 95.81 211 SER A N 1
ATOM 1628 C CA . SER A 1 211 ? 21.703 7.281 -25.931 1.00 95.81 211 SER A CA 1
ATOM 1629 C C . SER A 1 211 ? 21.587 8.763 -25.573 1.00 95.81 211 SER A C 1
ATOM 1631 O O . SER A 1 211 ? 22.594 9.462 -25.517 1.00 95.81 211 SER A O 1
ATOM 1633 N N . GLU A 1 212 ? 20.371 9.268 -25.368 1.00 96.44 212 GLU A N 1
ATOM 1634 C CA . GLU A 1 212 ? 20.107 10.698 -25.213 1.00 96.44 212 GLU A CA 1
ATOM 1635 C C . GLU A 1 212 ? 19.615 11.043 -23.802 1.00 96.44 212 GLU A C 1
ATOM 1637 O O . GLU A 1 212 ? 18.862 10.288 -23.183 1.00 96.44 212 GLU A O 1
ATOM 1642 N N . ARG A 1 213 ? 20.028 12.217 -23.310 1.00 96.19 213 ARG A N 1
ATOM 1643 C CA . ARG A 1 213 ? 19.517 12.844 -22.087 1.00 96.19 213 ARG A CA 1
ATOM 1644 C C . ARG A 1 213 ? 18.920 14.210 -22.395 1.00 96.19 213 ARG A C 1
ATOM 1646 O O . ARG A 1 213 ? 19.442 14.929 -23.248 1.00 96.19 213 ARG A O 1
ATOM 1653 N N . ASP A 1 214 ? 17.873 14.575 -21.668 1.00 94.56 214 ASP A N 1
ATOM 1654 C CA . ASP A 1 214 ? 17.290 15.921 -21.697 1.00 94.56 214 ASP A CA 1
ATOM 1655 C C . ASP A 1 214 ? 17.931 16.857 -20.670 1.00 94.56 214 ASP A C 1
ATOM 1657 O O . ASP A 1 214 ? 17.991 18.067 -20.887 1.00 94.56 214 ASP A O 1
ATOM 1661 N N . TYR A 1 215 ? 18.458 16.306 -19.576 1.00 92.50 215 TYR A N 1
ATOM 1662 C CA . TYR A 1 215 ? 19.156 17.055 -18.535 1.00 92.50 215 TYR A CA 1
ATOM 1663 C C . TYR A 1 215 ? 20.212 16.193 -17.835 1.00 92.50 215 TYR A C 1
ATOM 1665 O O . TYR A 1 215 ? 20.269 14.973 -17.997 1.00 92.50 215 TYR A O 1
ATOM 1673 N N . GLU A 1 216 ? 21.090 16.838 -17.067 1.00 93.81 216 GLU A N 1
ATOM 1674 C CA . GLU A 1 216 ? 22.116 16.144 -16.290 1.00 93.81 216 GLU A CA 1
ATOM 1675 C C . GLU A 1 216 ? 21.479 15.334 -15.149 1.00 93.81 216 GLU A C 1
ATOM 1677 O O . GLU A 1 216 ? 20.573 15.811 -14.456 1.00 93.81 216 GLU A O 1
ATOM 1682 N N . ALA A 1 217 ? 21.959 14.107 -14.937 1.00 94.62 217 ALA A N 1
ATOM 1683 C CA . ALA A 1 217 ? 21.438 13.221 -13.902 1.00 94.62 217 ALA A CA 1
ATOM 1684 C C . ALA A 1 217 ? 21.495 13.882 -12.513 1.00 94.62 217 ALA A C 1
ATOM 1686 O O . ALA A 1 217 ? 22.495 14.487 -12.137 1.00 94.62 217 ALA A O 1
ATOM 1687 N N . GLY A 1 218 ? 20.412 13.765 -11.747 1.00 92.00 218 GLY A N 1
ATOM 1688 C CA . GLY A 1 218 ? 20.273 14.355 -10.412 1.00 92.00 218 GLY A CA 1
ATOM 1689 C C . GLY A 1 218 ? 19.906 15.846 -10.386 1.00 92.00 218 GLY A C 1
ATOM 1690 O O . GLY A 1 218 ? 19.563 16.355 -9.324 1.00 92.00 218 GLY A O 1
ATOM 1691 N N . THR A 1 219 ? 19.926 16.553 -11.524 1.00 91.31 219 THR A N 1
ATOM 1692 C CA . THR A 1 219 ? 19.580 17.993 -11.582 1.00 91.31 219 THR A CA 1
ATOM 1693 C C . THR A 1 219 ? 18.100 18.264 -11.864 1.00 91.31 219 THR A C 1
ATOM 1695 O O . THR A 1 219 ? 17.602 19.353 -11.580 1.00 91.31 219 THR A O 1
ATOM 1698 N N . GLY A 1 220 ? 17.388 17.270 -12.396 1.00 89.06 220 GLY A N 1
ATOM 1699 C CA . GLY A 1 220 ? 15.961 17.325 -12.697 1.00 89.06 220 GLY A CA 1
ATOM 1700 C C . GLY A 1 220 ? 15.228 16.071 -12.226 1.00 89.06 220 GLY A C 1
ATOM 1701 O O . GLY A 1 220 ? 15.839 15.093 -11.784 1.00 89.06 220 GLY A O 1
ATOM 1702 N N . TRP A 1 221 ? 13.903 16.097 -12.329 1.00 89.88 221 TRP A N 1
ATOM 1703 C CA . TRP A 1 221 ? 13.050 14.966 -11.985 1.00 89.88 221 TRP A CA 1
ATOM 1704 C C . TRP A 1 221 ? 11.950 14.793 -13.027 1.00 89.88 221 TRP A C 1
ATOM 1706 O O . TRP A 1 221 ? 11.218 15.738 -13.326 1.00 89.88 221 TRP A O 1
ATOM 1716 N N . GLN A 1 222 ? 11.827 13.575 -13.543 1.00 88.50 222 GLN A N 1
ATOM 1717 C CA . GLN A 1 222 ? 10.760 13.158 -14.439 1.00 88.50 222 GLN A CA 1
ATOM 1718 C C . GLN A 1 222 ? 10.491 11.692 -14.155 1.00 88.50 222 GLN A C 1
ATOM 1720 O O . GLN A 1 222 ? 11.407 10.879 -14.170 1.00 88.50 222 GLN A O 1
ATOM 1725 N N . TYR A 1 223 ? 9.229 11.336 -13.940 1.00 89.12 223 TYR A N 1
ATOM 1726 C CA . TYR A 1 223 ? 8.859 9.933 -13.832 1.00 89.12 223 TYR A CA 1
ATOM 1727 C C . TYR A 1 223 ? 9.177 9.202 -15.144 1.00 89.12 223 TYR A C 1
ATOM 1729 O O . TYR A 1 223 ? 8.620 9.575 -16.172 1.00 89.12 223 TYR A O 1
ATOM 1737 N N . VAL A 1 224 ? 10.045 8.183 -15.109 1.00 90.38 224 VAL A N 1
ATOM 1738 C CA . VAL A 1 224 ? 10.462 7.419 -16.295 1.00 90.38 224 VAL A CA 1
ATOM 1739 C C . VAL A 1 224 ? 10.520 5.922 -15.978 1.00 90.38 224 VAL A C 1
ATOM 1741 O O . VAL A 1 224 ? 11.294 5.451 -15.153 1.00 90.38 224 VAL A O 1
ATOM 1744 N N . SER A 1 225 ? 9.704 5.127 -16.656 1.00 88.56 225 SER A N 1
ATOM 1745 C CA . SER A 1 225 ? 9.533 3.696 -16.416 1.00 88.56 225 SER A CA 1
ATOM 1746 C C . SER A 1 225 ? 10.781 2.877 -16.736 1.00 88.56 225 SER A C 1
ATOM 1748 O O . SER A 1 225 ? 11.037 1.878 -16.057 1.00 88.56 225 SER A O 1
ATOM 1750 N N . ILE A 1 226 ? 11.557 3.280 -17.747 1.00 94.12 226 ILE A N 1
ATOM 1751 C CA . ILE A 1 226 ? 12.760 2.548 -18.160 1.00 94.12 226 ILE A CA 1
ATOM 1752 C C . ILE A 1 226 ? 13.885 2.622 -17.111 1.00 94.12 226 ILE A C 1
ATOM 1754 O O . ILE A 1 226 ? 14.662 1.672 -17.001 1.00 94.12 226 ILE A O 1
ATOM 1758 N N . ASP A 1 227 ? 13.896 3.643 -16.243 1.00 96.75 227 ASP A N 1
ATOM 1759 C CA . ASP A 1 227 ? 14.828 3.727 -15.110 1.00 96.75 227 ASP A CA 1
ATOM 1760 C C . ASP A 1 227 ? 14.681 2.509 -14.189 1.00 96.75 227 ASP A C 1
ATOM 1762 O O . ASP A 1 227 ? 15.668 1.885 -13.799 1.00 96.75 227 ASP A O 1
ATOM 1766 N N . THR A 1 228 ? 13.450 2.075 -13.903 1.00 96.81 228 THR A N 1
ATOM 1767 C CA . THR A 1 228 ? 13.227 0.864 -13.100 1.00 96.81 228 THR A CA 1
ATOM 1768 C C . THR A 1 228 ? 13.765 -0.389 -13.797 1.00 96.81 228 THR A C 1
ATOM 1770 O O . THR A 1 228 ? 14.267 -1.295 -13.134 1.00 96.81 228 THR A O 1
ATOM 1773 N N . HIS A 1 229 ? 13.701 -0.470 -15.130 1.00 96.94 229 HIS A N 1
ATOM 1774 C CA . HIS A 1 229 ? 14.281 -1.610 -15.848 1.00 96.94 229 HIS A CA 1
ATOM 1775 C C . HIS A 1 229 ? 15.810 -1.625 -15.738 1.00 96.94 229 HIS A C 1
ATOM 1777 O O . HIS A 1 229 ? 16.394 -2.679 -15.489 1.00 96.94 229 HIS A O 1
ATOM 1783 N N . VAL A 1 230 ? 16.455 -0.459 -15.838 1.00 98.44 230 VAL A N 1
ATOM 1784 C CA . VAL A 1 230 ? 17.903 -0.310 -15.616 1.00 98.44 230 VAL A CA 1
ATOM 1785 C C . VAL A 1 230 ? 18.291 -0.664 -14.181 1.00 98.44 230 VAL A C 1
ATOM 1787 O O . VAL A 1 230 ? 19.251 -1.408 -13.972 1.00 98.44 230 VAL A O 1
ATOM 1790 N N . ALA A 1 231 ? 17.507 -0.238 -13.190 1.00 98.44 231 ALA A N 1
ATOM 1791 C CA . ALA A 1 231 ? 17.685 -0.674 -11.809 1.00 98.44 231 ALA A CA 1
ATOM 1792 C C . ALA A 1 231 ? 17.576 -2.211 -11.691 1.00 98.44 231 ALA A C 1
ATOM 1794 O O . ALA A 1 231 ? 18.438 -2.876 -11.119 1.00 98.44 231 ALA A O 1
ATOM 1795 N N . ALA A 1 232 ? 16.586 -2.830 -12.336 1.00 98.38 232 ALA A N 1
ATOM 1796 C CA . ALA A 1 232 ? 16.469 -4.286 -12.361 1.00 98.38 232 ALA A CA 1
ATOM 1797 C C . ALA A 1 232 ? 17.642 -4.981 -13.084 1.00 98.38 232 ALA A C 1
ATOM 1799 O O . ALA A 1 232 ? 17.998 -6.103 -12.722 1.00 98.38 232 ALA A O 1
ATOM 1800 N N . MET A 1 233 ? 18.258 -4.364 -14.101 1.00 98.56 233 MET A N 1
ATOM 1801 C CA . MET A 1 233 ? 19.498 -4.869 -14.714 1.00 98.56 233 MET A CA 1
ATOM 1802 C C . MET A 1 233 ? 20.644 -4.880 -13.697 1.00 98.56 233 MET A C 1
ATOM 1804 O O . MET A 1 233 ? 21.285 -5.917 -13.524 1.00 98.56 233 MET A O 1
ATOM 1808 N N . ALA A 1 234 ? 20.856 -3.769 -12.986 1.00 98.69 234 ALA A N 1
ATOM 1809 C CA . ALA A 1 234 ? 21.909 -3.655 -11.979 1.00 98.69 234 ALA A CA 1
ATOM 1810 C C . ALA A 1 234 ? 21.698 -4.627 -10.813 1.00 98.69 234 ALA A C 1
ATOM 1812 O O . ALA A 1 234 ? 22.628 -5.334 -10.432 1.00 98.69 234 ALA A O 1
ATOM 1813 N N . LEU A 1 235 ? 20.467 -4.746 -10.308 1.00 98.62 235 LEU A N 1
ATOM 1814 C CA . LEU A 1 235 ? 20.126 -5.672 -9.229 1.00 98.62 235 LEU A CA 1
ATOM 1815 C C . LEU A 1 235 ? 20.374 -7.137 -9.622 1.00 98.62 235 LEU A C 1
ATOM 1817 O O . LEU A 1 235 ? 20.959 -7.897 -8.849 1.00 98.62 235 LEU A O 1
ATOM 1821 N N . ARG A 1 236 ? 19.977 -7.548 -10.835 1.00 98.38 236 ARG A N 1
ATOM 1822 C CA . ARG A 1 236 ? 20.253 -8.905 -11.342 1.00 98.38 236 ARG A CA 1
ATOM 1823 C C . ARG A 1 236 ? 21.752 -9.167 -11.472 1.00 98.38 236 ARG A C 1
ATOM 1825 O O . ARG A 1 236 ? 22.215 -10.239 -11.091 1.00 98.38 236 ARG A O 1
ATOM 1832 N N . ALA A 1 237 ? 22.506 -8.197 -11.989 1.00 98.44 237 ALA A N 1
ATOM 1833 C CA . ALA A 1 237 ? 23.950 -8.324 -12.162 1.00 98.44 237 ALA A CA 1
ATOM 1834 C C . ALA A 1 237 ? 24.690 -8.404 -10.817 1.00 98.44 237 ALA A C 1
ATOM 1836 O O . ALA A 1 237 ? 25.503 -9.304 -10.625 1.00 98.44 237 ALA A O 1
ATOM 1837 N N . ALA A 1 238 ? 24.354 -7.525 -9.870 1.00 98.44 238 ALA A N 1
ATOM 1838 C CA . ALA A 1 238 ? 24.944 -7.475 -8.534 1.00 98.44 238 ALA A CA 1
ATOM 1839 C C . ALA A 1 238 ? 24.685 -8.752 -7.720 1.00 98.44 238 ALA A C 1
ATOM 1841 O O . ALA A 1 238 ? 25.557 -9.248 -7.010 1.00 98.44 238 ALA A O 1
ATOM 1842 N N . THR A 1 239 ? 23.476 -9.305 -7.827 1.00 98.31 239 THR A N 1
ATOM 1843 C CA . THR A 1 239 ? 23.069 -10.480 -7.042 1.00 98.31 239 THR A CA 1
ATOM 1844 C C . THR A 1 239 ? 23.381 -11.810 -7.726 1.00 98.31 239 THR A C 1
ATOM 1846 O O . THR A 1 239 ? 23.392 -12.848 -7.065 1.00 98.31 239 THR A O 1
ATOM 1849 N N . GLY A 1 240 ? 23.583 -11.804 -9.048 1.00 98.19 240 GLY A N 1
ATOM 1850 C CA . GLY A 1 240 ? 23.675 -13.011 -9.870 1.00 98.19 240 GLY A CA 1
ATOM 1851 C C . GLY A 1 240 ? 22.357 -13.790 -9.985 1.00 98.19 240 GLY A C 1
ATOM 1852 O O . GLY A 1 240 ? 22.370 -14.942 -10.421 1.00 98.19 240 GLY A O 1
ATOM 1853 N N . LYS A 1 241 ? 21.221 -13.202 -9.583 1.00 98.31 241 LYS A N 1
ATOM 1854 C CA . LYS A 1 241 ? 19.902 -13.855 -9.546 1.00 98.31 241 LYS A CA 1
ATOM 1855 C C . LYS A 1 241 ? 18.905 -13.161 -10.468 1.00 98.31 241 LYS A C 1
ATOM 1857 O O . LYS A 1 241 ? 19.000 -11.966 -10.730 1.00 98.31 241 LYS A O 1
ATOM 1862 N N . SER A 1 242 ? 17.914 -13.910 -10.954 1.00 98.12 242 SER A N 1
ATOM 1863 C CA . SER A 1 242 ? 16.768 -13.326 -11.660 1.00 98.12 242 SER A CA 1
ATOM 1864 C C . SER A 1 242 ? 15.862 -12.566 -10.687 1.00 98.12 242 SER A C 1
ATOM 1866 O O . SER A 1 242 ? 15.820 -12.872 -9.494 1.00 98.12 242 SER A O 1
ATOM 1868 N N . LEU A 1 243 ? 15.079 -11.610 -11.200 1.00 97.62 243 LEU A N 1
ATOM 1869 C CA . LEU A 1 243 ? 14.098 -10.900 -10.372 1.00 97.62 243 LEU A CA 1
ATOM 1870 C C . LEU A 1 243 ? 13.033 -11.854 -9.810 1.00 97.62 243 LEU A C 1
ATOM 1872 O O . LEU A 1 243 ? 12.616 -11.682 -8.669 1.00 97.62 243 LEU A O 1
ATOM 1876 N N . HIS A 1 244 ? 12.652 -12.884 -10.577 1.00 97.81 244 HIS A N 1
ATOM 1877 C CA . HIS A 1 244 ? 11.772 -13.959 -10.112 1.00 97.81 244 HIS A CA 1
ATOM 1878 C C . HIS A 1 244 ? 12.340 -14.601 -8.845 1.00 97.81 244 HIS A C 1
ATOM 1880 O O . HIS A 1 244 ? 11.679 -14.603 -7.812 1.00 97.81 244 HIS A O 1
ATOM 1886 N N . LYS A 1 245 ? 13.607 -15.034 -8.883 1.00 98.38 245 LYS A N 1
ATOM 1887 C CA . LYS A 1 245 ? 14.221 -15.723 -7.748 1.00 98.38 245 LYS A CA 1
ATOM 1888 C C . LYS A 1 245 ? 14.365 -14.822 -6.523 1.00 98.38 245 LYS A C 1
ATOM 1890 O O . LYS A 1 245 ? 14.094 -15.262 -5.411 1.00 98.38 245 LYS A O 1
ATOM 1895 N N . LEU A 1 246 ? 14.747 -13.560 -6.728 1.00 98.44 246 LEU A N 1
ATOM 1896 C CA . LEU A 1 246 ? 14.825 -12.573 -5.647 1.00 98.44 246 LEU A CA 1
ATOM 1897 C C . LEU A 1 246 ? 13.456 -12.341 -4.987 1.00 98.44 246 LEU A C 1
ATOM 1899 O O . LEU A 1 246 ? 13.371 -12.266 -3.761 1.00 98.44 246 LEU A O 1
ATOM 1903 N N . PHE A 1 247 ? 12.388 -12.260 -5.787 1.00 98.44 247 PHE A N 1
ATOM 1904 C CA . PHE A 1 247 ? 11.020 -12.124 -5.291 1.00 98.44 247 PHE A CA 1
ATOM 1905 C C . PHE A 1 247 ? 10.577 -13.358 -4.498 1.00 98.44 247 PHE A C 1
ATOM 1907 O O . PHE A 1 247 ? 10.013 -13.216 -3.415 1.00 98.44 247 PHE A O 1
ATOM 1914 N N . GLU A 1 248 ? 10.814 -14.560 -5.023 1.00 98.38 248 GLU A N 1
ATOM 1915 C CA . GLU A 1 248 ? 10.443 -15.820 -4.370 1.00 98.38 248 GLU A CA 1
ATOM 1916 C C . GLU A 1 248 ? 11.112 -15.955 -3.000 1.00 98.38 248 GLU A C 1
ATOM 1918 O O . GLU A 1 248 ? 10.421 -16.151 -2.004 1.00 98.38 248 GLU A O 1
ATOM 1923 N N . GLU A 1 249 ? 12.434 -15.772 -2.939 1.00 97.50 249 GLU A N 1
ATOM 1924 C CA . GLU A 1 249 ? 13.216 -15.900 -1.703 1.00 97.50 249 GLU A CA 1
ATOM 1925 C C . GLU A 1 249 ? 12.839 -14.836 -0.660 1.00 97.50 249 GLU A C 1
ATOM 1927 O O . GLU A 1 249 ? 12.772 -15.127 0.533 1.00 97.50 249 GLU A O 1
ATOM 1932 N N . THR A 1 250 ? 12.588 -13.597 -1.098 1.00 97.88 250 THR A N 1
ATOM 1933 C CA . THR A 1 250 ? 12.324 -12.481 -0.175 1.00 97.88 250 THR A CA 1
ATOM 1934 C C . THR A 1 250 ? 10.860 -12.428 0.256 1.00 97.88 250 THR A C 1
ATOM 1936 O O . THR A 1 250 ? 10.556 -12.259 1.434 1.00 97.88 250 THR A O 1
ATOM 1939 N N . TYR A 1 251 ? 9.931 -12.551 -0.692 1.00 98.12 251 TYR A N 1
ATOM 1940 C CA . TYR A 1 251 ? 8.503 -12.324 -0.460 1.00 98.12 251 TYR A CA 1
ATOM 1941 C C . TYR A 1 251 ? 7.689 -13.606 -0.556 1.00 98.12 251 TYR A C 1
ATOM 1943 O O . TYR A 1 251 ? 6.863 -13.871 0.319 1.00 98.12 251 TYR A O 1
ATOM 1951 N N . GLY A 1 252 ? 7.909 -14.395 -1.611 1.00 96.88 252 GLY A N 1
ATOM 1952 C CA . GLY A 1 252 ? 7.106 -15.578 -1.914 1.00 96.88 252 GLY A CA 1
ATOM 1953 C C . GLY A 1 252 ? 7.125 -16.604 -0.785 1.00 96.88 252 GLY A C 1
ATOM 1954 O O . GLY A 1 252 ? 6.072 -17.066 -0.346 1.00 96.88 252 GLY A O 1
ATOM 1955 N N . GLU A 1 253 ? 8.308 -16.917 -0.265 1.00 95.12 253 GLU A N 1
ATOM 1956 C CA . GLU A 1 253 ? 8.510 -17.879 0.821 1.00 95.12 253 GLU A CA 1
ATOM 1957 C C . GLU A 1 253 ? 8.025 -17.360 2.186 1.00 95.12 253 GLU A C 1
ATOM 1959 O O . GLU A 1 253 ? 7.683 -18.158 3.061 1.00 95.12 253 GLU A O 1
ATOM 1964 N N . LYS A 1 254 ? 7.960 -16.035 2.373 1.00 96.19 254 LYS A N 1
ATOM 1965 C CA . LYS A 1 254 ? 7.844 -15.404 3.697 1.00 96.19 254 LYS A CA 1
ATOM 1966 C C . LYS A 1 254 ? 6.468 -14.815 4.003 1.00 96.19 254 LYS A C 1
ATOM 1968 O O . LYS A 1 254 ? 5.930 -15.028 5.088 1.00 96.19 254 LYS A O 1
ATOM 1973 N N . LEU A 1 255 ? 5.852 -14.127 3.039 1.00 97.31 255 LEU A N 1
ATOM 1974 C CA . LEU A 1 255 ? 4.583 -13.413 3.253 1.00 97.31 255 LEU A CA 1
ATOM 1975 C C . LEU A 1 255 ? 3.357 -14.342 3.214 1.00 97.31 255 LEU A C 1
ATOM 1977 O O . LEU A 1 255 ? 2.240 -13.943 3.562 1.00 97.31 255 LEU A O 1
ATOM 1981 N N . GLY A 1 256 ? 3.542 -15.598 2.798 1.00 96.81 256 GLY A N 1
ATOM 1982 C CA . GLY A 1 256 ? 2.487 -16.608 2.739 1.00 96.81 256 GLY A CA 1
ATOM 1983 C C . GLY A 1 256 ? 1.356 -16.211 1.796 1.00 96.81 256 GLY A C 1
ATOM 1984 O O . GLY A 1 256 ? 0.187 -16.227 2.192 1.00 96.81 256 GLY A O 1
ATOM 1985 N N . PHE A 1 257 ? 1.678 -15.761 0.582 1.00 97.56 257 PHE A N 1
ATOM 1986 C CA . PHE A 1 257 ? 0.675 -15.393 -0.420 1.00 97.56 257 PHE A CA 1
ATOM 1987 C C . PHE A 1 257 ? -0.325 -16.528 -0.631 1.00 97.56 257 PHE A C 1
ATOM 1989 O O . PHE A 1 257 ? 0.049 -17.694 -0.727 1.00 97.56 257 PHE A O 1
ATOM 1996 N N . GLY A 1 258 ? -1.616 -16.200 -0.666 1.00 94.81 258 GLY A N 1
ATOM 1997 C CA . GLY A 1 258 ? -2.640 -17.254 -0.725 1.00 94.81 258 GLY A CA 1
ATOM 1998 C C . GLY A 1 258 ? -3.023 -17.712 -2.126 1.00 94.81 258 GLY A C 1
ATOM 1999 O O . GLY A 1 258 ? -3.868 -18.592 -2.259 1.00 94.81 258 GLY A O 1
ATOM 2000 N N . LYS A 1 259 ? -2.408 -17.138 -3.159 1.00 95.00 259 LYS A N 1
ATOM 2001 C CA . LYS A 1 259 ? -2.381 -17.680 -4.517 1.00 95.00 259 LYS A CA 1
ATOM 2002 C C . LYS A 1 259 ? -1.015 -17.371 -5.119 1.00 95.00 259 LYS A C 1
ATOM 2004 O O . LYS A 1 259 ? -0.476 -16.297 -4.856 1.00 95.00 259 LYS A O 1
ATOM 2009 N N . ALA A 1 260 ? -0.467 -18.309 -5.889 1.00 95.94 260 ALA A N 1
ATOM 2010 C CA . ALA A 1 260 ? 0.807 -18.113 -6.571 1.00 95.94 260 ALA A CA 1
ATOM 2011 C C . ALA A 1 260 ? 0.699 -16.906 -7.527 1.00 95.94 260 ALA A C 1
ATOM 2013 O O . ALA A 1 260 ? -0.204 -16.895 -8.370 1.00 95.94 260 ALA A O 1
ATOM 2014 N N . PRO A 1 261 ? 1.540 -15.870 -7.364 1.00 97.44 261 PRO A N 1
ATOM 2015 C CA . PRO A 1 261 ? 1.605 -14.756 -8.290 1.00 97.44 261 PRO A CA 1
ATOM 2016 C C . PRO A 1 261 ? 2.408 -15.141 -9.534 1.00 97.44 261 PRO A C 1
ATOM 2018 O O . PRO A 1 261 ? 3.081 -16.169 -9.568 1.00 97.44 261 PRO A O 1
ATOM 2021 N N . TYR A 1 262 ? 2.376 -14.284 -10.547 1.00 98.00 262 TYR A N 1
ATOM 2022 C CA . TYR A 1 262 ? 3.233 -14.421 -11.722 1.00 98.00 262 TYR A CA 1
ATOM 2023 C C . TYR A 1 262 ? 3.765 -13.061 -12.168 1.00 98.00 262 TYR A C 1
ATOM 2025 O O . TYR A 1 262 ? 3.152 -12.015 -11.922 1.00 98.00 262 TYR A O 1
ATOM 2033 N N . TYR A 1 263 ? 4.912 -13.081 -12.839 1.00 97.00 263 TYR A N 1
ATOM 2034 C CA . TYR A 1 263 ? 5.479 -11.922 -13.521 1.00 97.00 263 TYR A CA 1
ATOM 2035 C C . TYR A 1 263 ? 5.273 -12.061 -15.020 1.00 97.00 263 TYR A C 1
ATOM 2037 O O . TYR A 1 263 ? 5.555 -13.110 -15.586 1.00 97.00 263 TYR A O 1
ATOM 2045 N N . LEU A 1 264 ? 4.843 -10.992 -15.684 1.00 94.56 264 LEU A N 1
ATOM 2046 C CA . LEU A 1 264 ? 4.978 -10.895 -17.133 1.00 94.56 264 LEU A CA 1
ATOM 2047 C C . LEU A 1 264 ? 6.457 -10.812 -17.501 1.00 94.56 264 LEU A C 1
ATOM 2049 O O . LEU A 1 264 ? 7.237 -10.169 -16.793 1.00 94.56 264 LEU A O 1
ATOM 2053 N N . THR A 1 265 ? 6.826 -11.432 -18.614 1.00 93.88 265 THR A N 1
ATOM 2054 C CA . THR A 1 265 ? 8.209 -11.512 -19.077 1.00 93.88 265 THR A CA 1
ATOM 2055 C C . THR A 1 265 ? 8.360 -11.053 -20.518 1.00 93.88 265 THR A C 1
ATOM 2057 O O . THR A 1 265 ? 7.412 -11.045 -21.308 1.00 93.88 265 THR A O 1
ATOM 2060 N N . ASP A 1 266 ? 9.575 -10.634 -20.857 1.00 89.81 266 ASP A N 1
ATOM 2061 C CA . ASP A 1 266 ? 9.969 -10.371 -22.235 1.00 89.81 266 ASP A CA 1
ATOM 2062 C C . ASP A 1 266 ? 10.239 -11.677 -23.012 1.00 89.81 266 ASP A C 1
ATOM 2064 O O . ASP A 1 266 ? 9.993 -12.791 -22.541 1.00 89.81 266 ASP A O 1
ATOM 2068 N N . GLY A 1 267 ? 10.772 -11.575 -24.233 1.00 84.81 267 GLY A N 1
ATOM 2069 C CA . GLY A 1 267 ? 11.081 -12.759 -25.048 1.00 84.81 267 GLY A CA 1
ATOM 2070 C C . GLY A 1 267 ? 12.278 -13.590 -24.572 1.00 84.81 267 GLY A C 1
ATOM 2071 O O . GLY A 1 267 ? 12.694 -14.511 -25.284 1.00 84.81 267 GLY A O 1
ATOM 2072 N N . LYS A 1 268 ? 12.880 -13.239 -23.433 1.00 92.38 268 LYS A N 1
ATOM 2073 C CA . LYS A 1 268 ? 14.080 -13.844 -22.843 1.00 92.38 268 LYS A CA 1
ATOM 2074 C C . LYS A 1 268 ? 13.878 -14.260 -21.386 1.00 92.38 268 LYS A C 1
ATOM 2076 O O . LYS A 1 268 ? 14.867 -14.554 -20.723 1.00 92.38 268 LYS A O 1
ATOM 2081 N N . ASP A 1 269 ? 12.627 -14.329 -20.928 1.00 93.69 269 ASP A N 1
ATOM 2082 C CA . ASP A 1 269 ? 12.271 -14.632 -19.535 1.00 93.69 269 ASP A CA 1
ATOM 2083 C C . ASP A 1 269 ? 12.807 -13.586 -18.536 1.00 93.69 269 ASP A C 1
ATOM 2085 O O . ASP A 1 269 ? 13.016 -13.863 -17.356 1.00 93.69 269 ASP A O 1
ATOM 2089 N N . VAL A 1 270 ? 13.036 -12.349 -18.995 1.00 96.19 270 VAL A N 1
ATOM 2090 C CA . VAL A 1 270 ? 13.327 -11.223 -18.105 1.00 96.19 270 VAL A CA 1
ATOM 2091 C C . VAL A 1 270 ? 12.005 -10.656 -17.608 1.00 96.19 270 VAL A C 1
ATOM 2093 O O . VAL A 1 270 ? 11.149 -10.270 -18.405 1.00 96.19 270 VAL A O 1
ATOM 2096 N N . ALA A 1 271 ? 11.848 -10.595 -16.286 1.00 96.62 271 ALA A N 1
ATOM 2097 C CA . ALA A 1 271 ? 10.688 -9.996 -15.639 1.00 96.62 271 ALA A CA 1
ATOM 2098 C C . ALA A 1 271 ? 10.468 -8.555 -16.117 1.00 96.62 271 ALA A C 1
ATOM 2100 O O . ALA A 1 271 ? 11.398 -7.743 -16.130 1.00 96.62 271 ALA A O 1
ATOM 2101 N N . PHE A 1 272 ? 9.221 -8.206 -16.425 1.00 94.56 272 PHE A N 1
ATOM 2102 C CA . PHE A 1 272 ? 8.809 -6.831 -16.678 1.00 94.56 272 PHE A CA 1
ATOM 2103 C C . PHE A 1 272 ? 8.756 -6.054 -15.353 1.00 94.56 272 PHE A C 1
ATOM 2105 O O . PHE A 1 272 ? 7.692 -5.804 -14.785 1.00 94.56 272 PHE A O 1
ATOM 2112 N N . ALA A 1 273 ? 9.935 -5.707 -14.833 1.00 92.06 273 ALA A N 1
ATOM 2113 C CA . ALA A 1 273 ? 10.150 -5.205 -13.474 1.00 92.06 273 ALA A CA 1
ATOM 2114 C C . ALA A 1 273 ? 9.343 -3.944 -13.140 1.00 92.06 273 ALA A C 1
ATOM 2116 O O . ALA A 1 273 ? 8.928 -3.734 -12.004 1.00 92.06 273 ALA A O 1
ATOM 2117 N N . LEU A 1 274 ? 9.091 -3.109 -14.147 1.00 89.12 274 LEU A N 1
ATOM 2118 C CA . LEU A 1 274 ? 8.400 -1.840 -13.975 1.00 89.12 274 LEU A CA 1
ATOM 2119 C C . LEU A 1 274 ? 6.881 -1.972 -13.849 1.00 89.12 274 LEU A C 1
ATOM 2121 O O . LEU A 1 274 ? 6.254 -0.981 -13.471 1.00 89.12 274 LEU A O 1
ATOM 2125 N N . GLY A 1 275 ? 6.290 -3.140 -14.152 1.00 92.94 275 GLY A N 1
ATOM 2126 C CA . GLY A 1 275 ? 4.861 -3.324 -13.906 1.00 92.94 275 GLY A CA 1
ATOM 2127 C C . GLY A 1 275 ? 4.172 -4.642 -14.242 1.00 92.94 275 GLY A C 1
ATOM 2128 O O . GLY A 1 275 ? 2.946 -4.671 -14.286 1.00 92.94 275 GLY A O 1
ATOM 2129 N N . GLY A 1 276 ? 4.916 -5.721 -14.467 1.00 95.12 276 GLY A N 1
ATOM 2130 C CA . GLY A 1 276 ? 4.383 -7.021 -14.880 1.00 95.12 276 GLY A CA 1
ATOM 2131 C C . GLY A 1 276 ? 3.904 -7.935 -13.757 1.00 95.12 276 GLY A C 1
ATOM 2132 O O . GLY A 1 276 ? 3.595 -9.089 -14.031 1.00 95.12 276 GLY A O 1
ATOM 2133 N N . LEU A 1 277 ? 3.893 -7.489 -12.506 1.00 98.25 277 LEU A N 1
ATOM 2134 C CA . LEU A 1 277 ? 3.601 -8.354 -11.368 1.00 98.25 277 LEU A CA 1
ATOM 2135 C C . LEU A 1 277 ? 2.088 -8.521 -11.190 1.00 98.25 277 LEU A C 1
ATOM 2137 O O . LEU A 1 277 ? 1.374 -7.527 -11.127 1.00 98.25 277 LEU A O 1
ATOM 2141 N N . ASN A 1 278 ? 1.592 -9.751 -11.056 1.00 98.56 278 ASN A N 1
ATOM 2142 C CA . ASN A 1 278 ? 0.165 -10.026 -10.872 1.00 98.56 278 ASN A CA 1
ATOM 2143 C C . ASN A 1 278 ? -0.080 -10.735 -9.536 1.00 98.56 278 ASN A C 1
ATOM 2145 O O . ASN A 1 278 ? 0.406 -11.846 -9.324 1.00 98.56 278 ASN A O 1
ATOM 2149 N N . LEU A 1 279 ? -0.847 -10.104 -8.640 1.00 98.12 279 LEU A N 1
ATOM 2150 C CA . LEU A 1 279 ? -1.197 -10.640 -7.315 1.00 98.12 279 LEU A CA 1
ATOM 2151 C C . LEU A 1 279 ? -2.680 -10.444 -7.002 1.00 98.12 279 LEU A C 1
ATOM 2153 O O . LEU A 1 279 ? -3.362 -9.613 -7.601 1.00 98.12 279 LEU A O 1
ATOM 2157 N N . ARG A 1 280 ? -3.181 -11.157 -5.990 1.00 98.31 280 ARG A N 1
ATOM 2158 C CA . ARG A 1 280 ? -4.468 -10.804 -5.381 1.00 98.31 280 ARG A CA 1
ATOM 2159 C C . ARG A 1 280 ? -4.321 -9.505 -4.595 1.00 98.31 280 ARG A C 1
ATOM 2161 O O . ARG A 1 280 ? -3.291 -9.259 -3.970 1.00 98.31 280 ARG A O 1
ATOM 2168 N N . THR A 1 281 ? -5.392 -8.722 -4.499 1.00 98.62 281 THR A N 1
ATOM 2169 C CA . THR A 1 281 ? -5.382 -7.463 -3.728 1.00 98.62 281 THR A CA 1
ATOM 2170 C C . THR A 1 281 ? -5.058 -7.671 -2.245 1.00 98.62 281 THR A C 1
ATOM 2172 O O . THR A 1 281 ? -4.350 -6.865 -1.648 1.00 98.62 281 THR A O 1
ATOM 2175 N N . ARG A 1 282 ? -5.478 -8.805 -1.661 1.00 98.25 282 ARG A N 1
ATOM 2176 C CA . ARG A 1 282 ? -5.087 -9.214 -0.298 1.00 98.25 282 ARG A CA 1
ATOM 2177 C C . ARG A 1 282 ? -3.577 -9.399 -0.136 1.00 98.25 282 ARG A C 1
ATOM 2179 O O . ARG A 1 282 ? -3.066 -9.180 0.956 1.00 98.25 282 ARG A O 1
ATOM 2186 N N . ASP A 1 283 ? -2.894 -9.831 -1.191 1.00 98.50 283 ASP A N 1
ATOM 2187 C CA . ASP A 1 283 ? -1.460 -10.111 -1.188 1.00 98.50 283 ASP A CA 1
ATOM 2188 C C . ASP A 1 283 ? -0.644 -8.834 -1.477 1.00 98.50 283 ASP A C 1
ATOM 2190 O O . ASP A 1 283 ? 0.402 -8.641 -0.861 1.00 98.50 283 ASP A O 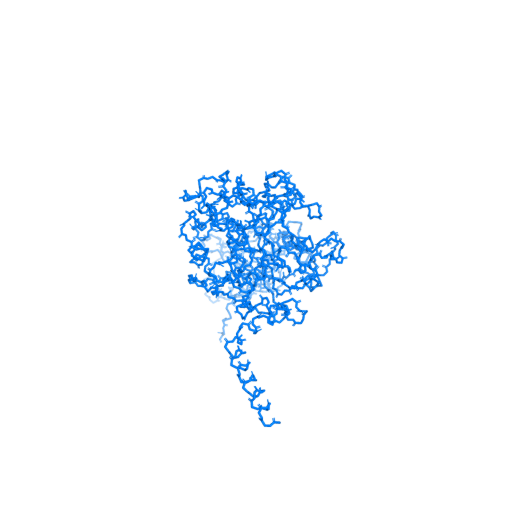1
ATOM 2194 N N . TYR A 1 284 ? -1.169 -7.885 -2.269 1.00 98.75 284 TYR A N 1
ATOM 2195 C CA . TYR A 1 284 ? -0.635 -6.511 -2.308 1.00 98.75 284 TYR A CA 1
ATOM 2196 C C . TYR A 1 284 ? -0.646 -5.859 -0.917 1.00 98.75 284 TYR A C 1
ATOM 2198 O O . TYR A 1 284 ? 0.342 -5.252 -0.506 1.00 98.75 284 TYR A O 1
ATOM 2206 N N . ALA A 1 285 ? -1.725 -6.041 -0.149 1.00 98.81 285 ALA A N 1
ATOM 2207 C CA . ALA A 1 285 ? -1.812 -5.506 1.209 1.00 98.81 285 ALA A CA 1
ATOM 2208 C C . ALA A 1 285 ? -0.750 -6.091 2.161 1.00 98.81 285 ALA A C 1
ATOM 2210 O O . ALA A 1 285 ? -0.329 -5.405 3.088 1.00 98.81 285 ALA A O 1
ATOM 2211 N N . LYS A 1 286 ? -0.272 -7.325 1.930 1.00 98.69 286 LYS A N 1
ATOM 2212 C CA . LYS A 1 286 ? 0.791 -7.934 2.754 1.00 98.69 286 LYS A CA 1
ATOM 2213 C C . LYS A 1 286 ? 2.114 -7.212 2.579 1.00 98.69 286 LYS A C 1
ATOM 2215 O O . LYS A 1 286 ? 2.795 -6.945 3.559 1.00 98.69 286 LYS A O 1
ATOM 2220 N N . PHE A 1 287 ? 2.439 -6.848 1.343 1.00 98.81 287 PHE A N 1
ATOM 2221 C CA . PHE A 1 287 ? 3.621 -6.045 1.058 1.00 98.81 287 PHE A CA 1
ATOM 2222 C C . PHE A 1 287 ? 3.533 -4.651 1.697 1.00 98.81 287 PHE A C 1
ATOM 2224 O O . PHE A 1 287 ? 4.489 -4.201 2.321 1.00 98.81 287 PHE A O 1
ATOM 2231 N N . GLY A 1 288 ? 2.368 -3.996 1.632 1.00 98.81 288 GLY A N 1
ATOM 2232 C CA . GLY A 1 288 ? 2.160 -2.733 2.349 1.00 98.81 288 GLY A CA 1
ATOM 2233 C C . GLY A 1 288 ? 2.290 -2.883 3.869 1.00 98.81 288 GLY A C 1
ATOM 2234 O O . GLY A 1 288 ? 2.896 -2.042 4.522 1.00 98.81 288 GLY A O 1
ATOM 2235 N N . GLN A 1 289 ? 1.780 -3.978 4.438 1.00 98.81 289 GLN A N 1
ATOM 2236 C CA . GLN A 1 289 ? 1.876 -4.265 5.872 1.00 98.81 289 GLN A CA 1
ATOM 2237 C C . GLN A 1 289 ? 3.307 -4.583 6.325 1.00 98.81 289 GLN A C 1
ATOM 2239 O O . GLN A 1 289 ? 3.667 -4.202 7.437 1.00 98.81 289 GLN A O 1
ATOM 2244 N N . LEU A 1 290 ? 4.116 -5.225 5.475 1.00 98.88 290 LEU A N 1
ATOM 2245 C CA . LEU A 1 290 ? 5.553 -5.407 5.689 1.00 98.88 290 LEU A CA 1
ATOM 2246 C C . LEU A 1 290 ? 6.260 -4.049 5.816 1.00 98.88 290 LEU A C 1
ATOM 2248 O O . LEU A 1 290 ? 7.012 -3.828 6.758 1.00 98.88 290 LEU A O 1
ATOM 2252 N N . PHE A 1 291 ? 5.981 -3.114 4.905 1.00 98.81 291 PHE A N 1
ATOM 2253 C CA . PHE A 1 291 ? 6.541 -1.758 4.957 1.00 98.81 291 PHE A CA 1
ATOM 2254 C C . PHE A 1 291 ? 6.033 -0.956 6.165 1.00 98.81 291 PHE A C 1
ATOM 2256 O O . PHE A 1 291 ? 6.824 -0.300 6.839 1.00 98.81 291 PHE A O 1
ATOM 2263 N N . LEU A 1 292 ? 4.749 -1.083 6.518 1.00 98.75 292 LEU A N 1
ATOM 2264 C CA . LEU A 1 292 ? 4.190 -0.500 7.745 1.00 98.75 292 LEU A CA 1
ATOM 2265 C C . LEU A 1 292 ? 4.917 -1.002 9.009 1.00 98.75 292 LEU A C 1
ATOM 2267 O O . LEU A 1 292 ? 5.057 -0.258 9.974 1.00 98.75 292 LEU A O 1
ATOM 2271 N N . GLN A 1 293 ? 5.384 -2.255 8.999 1.00 98.56 293 GLN A N 1
ATOM 2272 C CA . GLN A 1 293 ? 6.144 -2.895 10.082 1.00 98.56 293 GLN A CA 1
ATOM 2273 C C . GLN A 1 293 ? 7.662 -2.689 9.949 1.00 98.56 293 GLN A C 1
ATOM 2275 O O . GLN A 1 293 ? 8.442 -3.456 10.505 1.00 98.56 293 GLN A O 1
ATOM 2280 N N . ASN A 1 294 ? 8.107 -1.664 9.213 1.00 98.50 294 ASN A N 1
ATOM 2281 C CA . ASN A 1 294 ? 9.526 -1.368 8.989 1.00 98.50 294 ASN A CA 1
ATOM 2282 C C . ASN A 1 294 ? 10.321 -2.573 8.453 1.00 98.50 294 ASN A C 1
ATOM 2284 O O . ASN A 1 294 ? 11.480 -2.775 8.810 1.00 98.50 294 ASN A O 1
ATOM 2288 N N . GLY A 1 295 ? 9.692 -3.393 7.609 1.00 98.56 295 GLY A N 1
ATOM 2289 C CA . GLY A 1 295 ? 10.321 -4.547 6.972 1.00 98.56 295 GLY A CA 1
ATOM 2290 C C . GLY A 1 295 ? 10.387 -5.806 7.838 1.00 98.56 295 GLY A C 1
ATOM 2291 O O . GLY A 1 295 ? 10.970 -6.798 7.396 1.00 98.56 295 GLY A O 1
ATOM 2292 N N . GLU A 1 296 ? 9.794 -5.794 9.032 1.00 98.56 296 GLU A N 1
ATOM 2293 C CA . GLU A 1 296 ? 9.601 -6.987 9.855 1.00 98.56 296 GLU A CA 1
ATOM 2294 C C . GLU A 1 296 ? 8.303 -7.709 9.463 1.00 98.56 296 GLU A C 1
ATOM 2296 O O . GLU A 1 296 ? 7.288 -7.085 9.155 1.00 98.56 296 GLU A O 1
ATOM 2301 N N . TRP A 1 297 ? 8.326 -9.040 9.475 1.00 97.75 297 TRP A N 1
ATOM 2302 C CA . TRP A 1 297 ? 7.143 -9.875 9.317 1.00 97.75 297 TRP A CA 1
ATOM 2303 C C . TRP A 1 297 ? 7.245 -11.092 10.230 1.00 97.75 297 TRP A C 1
ATOM 2305 O O . TRP A 1 297 ? 8.168 -11.892 10.107 1.00 97.75 297 TRP A O 1
ATOM 2315 N N . GLU A 1 298 ? 6.287 -11.241 11.147 1.00 94.44 298 GLU A N 1
ATOM 2316 C CA . GLU A 1 298 ? 6.231 -12.366 12.097 1.00 94.44 298 GLU A CA 1
ATOM 2317 C C . GLU A 1 298 ? 7.548 -12.594 12.879 1.00 94.44 298 GLU A C 1
ATOM 2319 O O . GLU A 1 298 ? 7.932 -13.731 13.154 1.00 94.44 298 GLU A O 1
ATOM 2324 N N . GLY A 1 299 ? 8.239 -11.512 13.256 1.00 96.00 299 GLY A N 1
ATOM 2325 C CA . GLY A 1 299 ? 9.500 -11.559 14.004 1.00 96.00 299 GLY A CA 1
ATOM 2326 C C . GLY A 1 299 ? 10.754 -11.808 13.157 1.00 96.00 299 GLY A C 1
ATOM 2327 O O . GLY A 1 299 ? 11.846 -11.906 13.715 1.00 96.00 299 GLY A O 1
ATOM 2328 N N . GLU A 1 300 ? 10.631 -11.908 11.830 1.00 97.56 300 GLU A N 1
ATOM 2329 C CA . GLU A 1 300 ? 11.762 -11.962 10.898 1.00 97.56 300 GLU A CA 1
ATOM 2330 C C . GLU A 1 300 ? 11.924 -10.617 10.173 1.00 97.56 300 GLU A C 1
ATOM 2332 O O . GLU A 1 300 ? 10.973 -10.093 9.591 1.00 97.56 300 GLU A O 1
ATOM 2337 N N . GLN A 1 301 ? 13.140 -10.064 10.163 1.00 98.44 301 GLN A N 1
ATOM 2338 C CA . GLN A 1 301 ? 13.465 -8.869 9.381 1.00 98.44 301 GLN A CA 1
ATOM 2339 C C . GLN A 1 301 ? 13.675 -9.256 7.908 1.00 98.44 301 GLN A C 1
ATOM 2341 O O . GLN A 1 301 ? 14.742 -9.743 7.539 1.00 98.44 301 GLN A O 1
ATOM 2346 N N . ILE A 1 302 ? 12.664 -9.042 7.063 1.00 98.50 302 ILE A N 1
ATOM 2347 C CA . ILE A 1 302 ? 12.699 -9.393 5.630 1.00 98.50 302 ILE A CA 1
ATOM 2348 C C . ILE A 1 302 ? 13.359 -8.295 4.789 1.00 98.50 302 ILE A C 1
ATOM 2350 O O . ILE A 1 302 ? 14.063 -8.600 3.827 1.00 98.50 302 ILE A O 1
ATOM 2354 N N . ILE A 1 303 ? 13.097 -7.027 5.117 1.00 98.75 303 ILE A N 1
ATOM 2355 C CA . ILE A 1 303 ? 13.718 -5.849 4.488 1.00 98.75 303 ILE A CA 1
ATOM 2356 C C . ILE A 1 303 ? 14.358 -5.027 5.606 1.00 98.75 303 ILE A C 1
ATOM 2358 O O . ILE A 1 303 ? 13.671 -4.788 6.590 1.00 98.75 303 ILE A O 1
ATOM 2362 N N . PRO A 1 304 ? 15.610 -4.552 5.500 1.00 98.75 304 PRO A N 1
ATOM 2363 C CA . PRO A 1 304 ? 16.220 -3.705 6.519 1.00 98.75 304 PRO A CA 1
ATOM 2364 C C . PRO A 1 304 ? 15.354 -2.488 6.872 1.00 98.75 304 PRO A C 1
ATOM 2366 O O . PRO A 1 304 ? 14.936 -1.745 5.983 1.00 98.75 304 PRO A O 1
ATOM 2369 N N . ALA A 1 305 ? 15.132 -2.249 8.167 1.00 98.44 305 ALA A N 1
ATOM 2370 C CA . ALA A 1 305 ? 14.327 -1.121 8.643 1.00 98.44 305 ALA A CA 1
ATOM 2371 C C . ALA A 1 305 ? 14.872 0.240 8.175 1.00 98.44 305 ALA A C 1
ATOM 2373 O O . ALA A 1 305 ? 14.099 1.126 7.815 1.00 98.44 305 ALA A O 1
ATOM 2374 N N . GLU A 1 306 ? 16.200 0.382 8.114 1.00 98.00 306 GLU A N 1
ATOM 2375 C CA . GLU A 1 306 ? 16.866 1.569 7.562 1.00 98.00 306 GLU A CA 1
ATOM 2376 C C . GLU A 1 306 ? 16.478 1.799 6.096 1.00 98.00 306 GLU A C 1
ATOM 2378 O O . GLU A 1 306 ? 16.104 2.908 5.726 1.00 98.00 306 GLU A O 1
ATOM 2383 N N . TRP A 1 307 ? 16.461 0.742 5.276 1.00 98.69 307 TRP A N 1
ATOM 2384 C CA . TRP A 1 307 ? 16.035 0.854 3.883 1.00 98.69 307 TRP A CA 1
ATOM 2385 C C . TRP A 1 307 ? 14.563 1.239 3.757 1.00 98.69 307 TRP A C 1
ATOM 2387 O O . TRP A 1 307 ? 14.218 2.035 2.887 1.00 98.69 307 TRP A O 1
ATOM 2397 N N . VAL A 1 308 ? 13.683 0.701 4.608 1.00 98.75 308 VAL A N 1
ATOM 2398 C CA . VAL A 1 308 ? 12.271 1.110 4.609 1.00 98.75 308 VAL A CA 1
ATOM 2399 C C . VAL A 1 308 ? 12.162 2.613 4.867 1.00 98.75 308 VAL A C 1
ATOM 2401 O O . VAL A 1 308 ? 11.557 3.302 4.055 1.00 98.75 308 VAL A O 1
ATOM 2404 N N . GLY A 1 309 ? 12.825 3.135 5.904 1.00 97.75 309 GLY A N 1
ATOM 2405 C CA . GLY A 1 309 ? 12.817 4.571 6.210 1.00 97.75 309 GLY A CA 1
ATOM 2406 C C . GLY A 1 309 ? 13.390 5.445 5.088 1.00 97.75 309 GLY A C 1
ATOM 2407 O O . GLY A 1 309 ? 12.781 6.448 4.707 1.00 97.75 309 GLY A O 1
ATOM 2408 N N . GLU A 1 310 ? 14.527 5.046 4.515 1.00 97.38 310 GLU A N 1
ATOM 2409 C CA . GLU A 1 310 ? 15.179 5.778 3.425 1.00 97.38 310 GLU A CA 1
ATOM 2410 C C . GLU A 1 310 ? 14.356 5.751 2.133 1.00 97.38 310 GLU A C 1
ATOM 2412 O O . GLU A 1 310 ? 14.168 6.784 1.492 1.00 97.38 310 GLU A O 1
ATOM 2417 N N . SER A 1 311 ? 13.824 4.585 1.758 1.00 98.38 311 SER A N 1
ATOM 2418 C CA . SER A 1 311 ? 13.056 4.414 0.521 1.00 98.38 311 SER A CA 1
ATOM 2419 C C . SER A 1 311 ? 11.672 5.045 0.563 1.00 98.38 311 SER A C 1
ATOM 2421 O O . SER A 1 311 ? 11.116 5.312 -0.492 1.00 98.38 311 SER A O 1
ATOM 2423 N N . THR A 1 312 ? 11.120 5.347 1.737 1.00 97.81 312 THR A N 1
ATOM 2424 C CA . THR A 1 312 ? 9.826 6.040 1.856 1.00 97.81 312 THR A CA 1
ATOM 2425 C C . THR A 1 312 ? 9.967 7.530 2.172 1.00 97.81 312 THR A C 1
ATOM 2427 O O . THR A 1 312 ? 8.978 8.188 2.491 1.00 97.81 312 THR A O 1
ATOM 2430 N N . THR A 1 313 ? 11.180 8.082 2.079 1.00 95.62 313 THR A N 1
ATOM 2431 C CA . THR A 1 313 ? 11.467 9.509 2.282 1.00 95.62 313 THR A CA 1
ATOM 2432 C C . THR A 1 313 ? 11.746 10.193 0.946 1.00 95.62 313 THR A C 1
ATOM 2434 O O . THR A 1 313 ? 12.354 9.609 0.056 1.00 95.62 313 THR A O 1
ATOM 2437 N N . ASN A 1 314 ? 11.300 11.442 0.768 1.00 94.44 314 ASN A N 1
ATOM 2438 C CA . ASN A 1 314 ? 11.560 12.160 -0.479 1.00 94.44 314 ASN A CA 1
ATOM 2439 C C . ASN A 1 314 ? 13.056 12.465 -0.651 1.00 94.44 314 ASN A C 1
ATOM 2441 O O . ASN A 1 314 ? 13.611 13.265 0.101 1.00 94.44 314 ASN A O 1
ATOM 2445 N N . HIS A 1 315 ? 13.632 11.940 -1.729 1.00 92.31 315 HIS A N 1
ATOM 2446 C CA . HIS A 1 315 ? 14.982 12.255 -2.204 1.00 92.31 315 HIS A CA 1
ATOM 2447 C C . HIS A 1 315 ? 14.973 12.993 -3.549 1.00 92.31 315 HIS A C 1
ATOM 2449 O O . HIS A 1 315 ? 16.017 13.451 -4.007 1.00 92.31 315 HIS A O 1
ATOM 2455 N N . SER A 1 316 ? 13.804 13.133 -4.187 1.00 85.06 316 SER A N 1
ATOM 2456 C CA . SER A 1 316 ? 13.678 13.909 -5.421 1.00 85.06 316 SER A CA 1
ATOM 2457 C C . SER A 1 316 ? 13.992 15.396 -5.186 1.00 85.06 316 SER A C 1
ATOM 2459 O O . SER A 1 316 ? 13.466 15.980 -4.227 1.00 85.06 316 SER A O 1
ATOM 2461 N N . PRO A 1 317 ? 14.768 16.040 -6.084 1.00 76.19 317 PRO A N 1
ATOM 2462 C CA . PRO A 1 317 ? 15.060 17.471 -6.010 1.00 76.19 317 PRO A CA 1
ATOM 2463 C C . PRO A 1 317 ? 13.829 18.349 -6.280 1.00 76.19 317 PRO A C 1
ATOM 2465 O O . PRO A 1 317 ? 13.804 19.515 -5.886 1.00 76.19 317 PRO A O 1
ATOM 2468 N N . ILE A 1 318 ? 12.817 17.811 -6.969 1.00 81.31 318 ILE A N 1
ATOM 2469 C CA . ILE A 1 318 ? 11.636 18.548 -7.426 1.00 81.31 318 ILE A CA 1
ATOM 2470 C C . ILE A 1 318 ? 10.381 17.731 -7.105 1.00 81.31 318 ILE A C 1
ATOM 2472 O O . ILE A 1 318 ? 10.284 16.549 -7.437 1.00 81.31 318 ILE A O 1
ATOM 2476 N N . PHE A 1 319 ? 9.391 18.362 -6.472 1.00 84.12 319 PHE A N 1
ATOM 2477 C CA . PHE A 1 319 ? 8.076 17.745 -6.289 1.00 84.12 319 PHE A CA 1
ATOM 2478 C C . PHE A 1 319 ? 7.289 17.781 -7.593 1.00 84.12 319 PHE A C 1
ATOM 2480 O O . PHE A 1 319 ? 7.382 18.741 -8.357 1.00 84.12 319 PHE A O 1
ATOM 2487 N N . HIS A 1 320 ? 6.440 16.781 -7.811 1.00 81.56 320 HIS A N 1
ATOM 2488 C CA . HIS A 1 320 ? 5.515 16.808 -8.932 1.00 81.56 320 HIS A CA 1
ATOM 2489 C C . HIS A 1 320 ? 4.591 18.036 -8.805 1.00 81.56 320 HIS A C 1
ATOM 2491 O O . HIS A 1 320 ? 3.836 18.113 -7.830 1.00 81.56 320 HIS A O 1
ATOM 2497 N N . PRO A 1 321 ? 4.595 18.970 -9.774 1.00 70.38 321 PRO A N 1
ATOM 2498 C CA . PRO A 1 321 ? 3.968 20.284 -9.619 1.00 70.38 321 PRO A CA 1
ATOM 2499 C C . PRO A 1 321 ? 2.450 20.200 -9.421 1.00 70.38 321 PRO A C 1
ATOM 2501 O O . PRO A 1 321 ? 1.914 20.872 -8.548 1.00 70.38 321 PRO A O 1
ATOM 2504 N N . ASP A 1 322 ? 1.772 19.313 -10.157 1.00 75.75 322 ASP A N 1
ATOM 2505 C CA . ASP A 1 322 ? 0.303 19.202 -10.091 1.00 75.75 322 ASP A CA 1
ATOM 2506 C C . ASP A 1 322 ? -0.216 18.298 -8.962 1.00 75.75 322 ASP A C 1
ATOM 2508 O O . ASP A 1 322 ? -1.372 18.390 -8.552 1.00 75.75 322 ASP A O 1
ATOM 2512 N N . ARG A 1 323 ? 0.621 17.377 -8.473 1.00 82.56 323 ARG A N 1
ATOM 2513 C CA . ARG A 1 323 ? 0.230 16.367 -7.474 1.00 82.56 323 ARG A CA 1
ATOM 2514 C C . ARG A 1 323 ? 0.690 16.741 -6.072 1.00 82.56 323 ARG A C 1
ATOM 2516 O O . ARG A 1 323 ? 0.168 16.208 -5.103 1.00 82.56 323 ARG A O 1
ATOM 2523 N N . GLY A 1 324 ? 1.682 17.628 -5.959 1.00 85.62 324 GLY A N 1
ATOM 2524 C CA . GLY A 1 324 ? 2.313 17.933 -4.681 1.00 85.62 324 GLY A CA 1
ATOM 2525 C C . GLY A 1 324 ? 2.932 16.686 -4.051 1.00 85.62 324 GLY A C 1
ATOM 2526 O O . GLY A 1 324 ? 2.823 16.493 -2.851 1.00 85.62 324 GLY A O 1
ATOM 2527 N N . THR A 1 325 ? 3.540 15.801 -4.844 1.00 91.00 325 THR A N 1
ATOM 2528 C CA . THR A 1 325 ? 4.148 14.551 -4.358 1.00 91.00 325 THR A CA 1
ATOM 2529 C C . THR A 1 325 ? 5.645 14.544 -4.630 1.00 91.00 325 THR A C 1
ATOM 2531 O O . THR A 1 325 ? 6.075 14.834 -5.747 1.00 91.00 325 THR A O 1
ATOM 2534 N N . GLY A 1 326 ? 6.424 14.173 -3.623 1.00 94.38 326 GLY A N 1
ATOM 2535 C CA . GLY A 1 326 ? 7.814 13.770 -3.749 1.00 94.38 326 GLY A CA 1
ATOM 2536 C C . GLY A 1 326 ? 7.973 12.303 -4.158 1.00 94.38 326 GLY A C 1
ATOM 2537 O O . GLY A 1 326 ? 6.990 11.580 -4.357 1.00 94.38 326 GLY A O 1
ATOM 2538 N N . TYR A 1 327 ? 9.225 11.867 -4.259 1.00 95.56 327 TYR A N 1
ATOM 2539 C CA . TYR A 1 327 ? 9.604 10.505 -4.621 1.00 95.56 327 TYR A CA 1
ATOM 2540 C C . TYR A 1 327 ? 10.837 10.059 -3.833 1.00 95.56 327 TYR A C 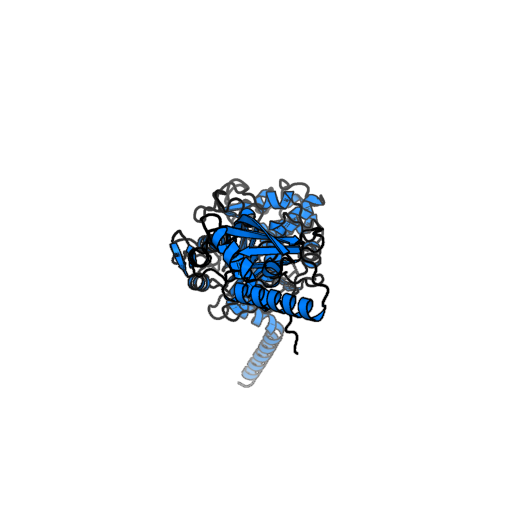1
ATOM 2542 O O . TYR A 1 327 ? 11.791 10.828 -3.683 1.00 95.56 327 TYR A O 1
ATOM 2550 N N . GLY A 1 328 ? 10.814 8.825 -3.342 1.00 96.44 328 GLY A N 1
ATOM 2551 C CA . GLY A 1 328 ? 11.928 8.177 -2.657 1.00 96.44 328 GLY A CA 1
ATOM 2552 C C . GLY A 1 328 ? 12.085 6.764 -3.174 1.00 96.44 328 GLY A C 1
ATOM 2553 O O . GLY A 1 328 ? 11.130 6.012 -3.120 1.00 96.44 328 GLY A O 1
ATOM 2554 N N . TYR A 1 329 ? 13.233 6.420 -3.752 1.00 97.25 329 TYR A N 1
ATOM 2555 C CA . TYR A 1 329 ? 13.618 5.069 -4.190 1.00 97.25 329 TYR A CA 1
ATOM 2556 C C . TYR A 1 329 ? 12.452 4.126 -4.565 1.00 97.25 329 TYR A C 1
ATOM 2558 O O . TYR A 1 329 ? 12.320 3.026 -4.027 1.00 97.25 329 TYR A O 1
ATOM 2566 N N . GLN A 1 330 ? 11.631 4.538 -5.537 1.00 97.62 330 GLN A N 1
ATOM 2567 C CA . GLN A 1 330 ? 10.458 3.816 -6.063 1.00 97.62 330 GLN A CA 1
ATOM 2568 C C . GLN A 1 330 ? 9.147 3.858 -5.244 1.00 97.62 330 GLN A C 1
ATOM 2570 O O . GLN A 1 330 ? 8.243 3.047 -5.475 1.00 97.62 330 GLN A O 1
ATOM 2575 N N . TRP A 1 331 ? 9.006 4.831 -4.348 1.00 98.44 331 TRP A N 1
ATOM 2576 C CA . TRP A 1 331 ? 7.799 5.171 -3.595 1.00 98.44 331 TRP A CA 1
ATOM 2577 C C . TRP A 1 331 ? 7.412 6.632 -3.803 1.00 98.44 331 TRP A C 1
ATOM 2579 O O . TRP A 1 331 ? 8.262 7.520 -3.876 1.00 98.44 331 TRP A O 1
ATOM 2589 N N . TRP A 1 332 ? 6.108 6.889 -3.855 1.00 97.62 332 TRP A N 1
ATOM 2590 C CA . TRP A 1 332 ? 5.564 8.240 -3.877 1.00 97.62 332 TRP A CA 1
ATOM 2591 C C . TRP A 1 332 ? 5.320 8.730 -2.455 1.00 97.62 332 TRP A C 1
ATOM 2593 O O . TRP A 1 332 ? 4.773 8.007 -1.620 1.00 97.62 332 TRP A O 1
ATOM 2603 N N . VAL A 1 333 ? 5.688 9.984 -2.205 1.00 96.88 333 VAL A N 1
ATOM 2604 C CA . VAL A 1 333 ? 5.625 10.608 -0.881 1.00 96.88 333 VAL A CA 1
ATOM 2605 C C . VAL A 1 333 ? 4.763 11.867 -0.987 1.00 96.88 333 VAL A C 1
ATOM 2607 O O . VAL A 1 333 ? 5.219 12.860 -1.550 1.00 96.88 333 VAL A O 1
ATOM 2610 N N . PRO A 1 334 ? 3.505 11.868 -0.514 1.00 94.19 334 PRO A N 1
ATOM 2611 C CA . PRO A 1 334 ? 2.672 13.069 -0.490 1.00 94.19 334 PRO A CA 1
ATOM 2612 C C . PRO A 1 334 ? 3.361 14.251 0.200 1.00 94.19 334 PRO A C 1
ATOM 2614 O O . PRO A 1 334 ? 3.972 14.088 1.247 1.00 94.19 334 PRO A O 1
ATOM 2617 N N . MET A 1 335 ? 3.248 15.462 -0.337 1.00 91.19 335 MET A N 1
ATOM 2618 C CA . MET A 1 335 ? 3.815 16.667 0.269 1.00 91.19 335 MET A CA 1
ATOM 2619 C C . MET A 1 335 ? 2.722 17.723 0.502 1.00 91.19 335 MET A C 1
ATOM 2621 O O . MET A 1 335 ? 1.802 17.851 -0.302 1.00 91.19 335 MET A O 1
ATOM 2625 N N . PRO A 1 336 ? 2.811 18.515 1.588 1.00 88.19 336 PRO A N 1
ATOM 2626 C CA . PRO A 1 336 ? 3.811 18.431 2.650 1.00 88.19 336 PRO A CA 1
ATOM 2627 C C . PRO A 1 336 ? 3.541 17.267 3.624 1.00 88.19 336 PRO A C 1
ATOM 2629 O O . PRO A 1 336 ? 2.396 16.974 3.956 1.00 88.19 336 PRO A O 1
ATOM 2632 N N . GLN A 1 337 ? 4.608 16.667 4.154 1.00 88.25 337 GLN A N 1
ATOM 2633 C CA . GLN A 1 337 ? 4.564 15.636 5.203 1.00 88.25 337 GLN A CA 1
ATOM 2634 C C . GLN A 1 337 ? 4.246 16.262 6.579 1.00 88.25 337 GLN A C 1
ATOM 2636 O O . GLN A 1 337 ? 5.117 16.414 7.435 1.00 88.25 337 GLN A O 1
ATOM 2641 N N . LYS A 1 338 ? 3.003 16.730 6.765 1.00 84.88 338 LYS A N 1
ATOM 2642 C CA . LYS A 1 338 ? 2.515 17.424 7.972 1.00 84.88 338 LYS A CA 1
ATOM 2643 C C . LYS A 1 338 ? 1.112 16.951 8.366 1.00 84.88 338 LYS A C 1
ATOM 2645 O O . LYS A 1 338 ? 0.370 16.418 7.547 1.00 84.88 338 LYS A O 1
ATOM 2650 N N . GLY A 1 339 ? 0.724 17.226 9.611 1.00 84.75 339 GLY A N 1
ATOM 2651 C CA . GLY A 1 339 ? -0.616 16.920 10.119 1.00 84.75 339 GLY A CA 1
ATOM 2652 C C . GLY A 1 339 ? -0.820 15.429 10.431 1.00 84.75 339 GLY A C 1
ATOM 2653 O O . GLY A 1 339 ? 0.161 14.710 10.615 1.00 84.75 339 GLY A O 1
ATOM 2654 N N . PRO A 1 340 ? -2.078 14.957 10.511 1.00 81.12 340 PRO A N 1
ATOM 2655 C CA . PRO A 1 340 ? -2.400 13.599 10.969 1.00 81.12 340 PRO A CA 1
ATOM 2656 C C . PRO A 1 340 ? -1.950 12.489 10.007 1.00 81.12 340 PRO A C 1
ATOM 2658 O O . PRO A 1 340 ? -1.857 11.337 10.414 1.00 81.12 340 PRO A O 1
ATOM 2661 N N . ASN A 1 341 ? -1.643 12.833 8.753 1.00 86.75 341 ASN A N 1
ATOM 2662 C CA . ASN A 1 341 ? -1.164 11.896 7.732 1.00 86.75 341 ASN A CA 1
ATOM 2663 C C . ASN A 1 341 ? 0.347 12.020 7.477 1.00 86.75 341 ASN A C 1
ATOM 2665 O O . ASN A 1 341 ? 0.845 11.491 6.490 1.00 86.75 341 ASN A O 1
ATOM 2669 N N . ALA A 1 342 ? 1.084 12.738 8.334 1.00 89.12 342 ALA A N 1
ATOM 2670 C CA . ALA A 1 342 ? 2.535 12.824 8.215 1.00 89.12 342 ALA A CA 1
ATOM 2671 C C . ALA A 1 342 ? 3.173 11.430 8.338 1.00 89.12 342 ALA A C 1
ATOM 2673 O O . ALA A 1 342 ? 2.892 10.680 9.271 1.00 89.12 342 ALA A O 1
ATOM 2674 N N . GLY A 1 343 ? 4.061 11.113 7.407 1.00 93.25 343 GLY A N 1
ATOM 2675 C CA . GLY A 1 343 ? 4.691 9.811 7.234 1.00 93.25 343 GLY A CA 1
ATOM 2676 C C . GLY A 1 343 ? 3.954 8.887 6.266 1.00 93.25 343 GLY A C 1
ATOM 2677 O O . GLY A 1 343 ? 4.384 7.747 6.120 1.00 93.25 343 GLY A O 1
ATOM 2678 N N . ASP A 1 344 ? 2.854 9.315 5.635 1.00 97.38 344 ASP A N 1
ATOM 2679 C CA . ASP A 1 344 ? 2.191 8.492 4.626 1.00 97.38 344 ASP A CA 1
ATOM 2680 C C . ASP A 1 344 ? 2.975 8.431 3.311 1.00 97.38 344 ASP A C 1
ATOM 2682 O O . ASP A 1 344 ? 3.685 9.361 2.927 1.00 97.38 344 ASP A O 1
ATOM 2686 N N . TYR A 1 345 ? 2.859 7.296 2.631 1.00 98.62 345 TYR A N 1
ATOM 2687 C CA . TYR A 1 345 ? 3.502 7.028 1.348 1.00 98.62 345 TYR A CA 1
ATOM 2688 C C . TYR A 1 345 ? 2.694 5.990 0.574 1.00 98.62 345 TYR A C 1
ATOM 2690 O O . TYR A 1 345 ? 1.840 5.284 1.124 1.00 98.62 345 TYR A O 1
ATOM 2698 N N . PHE A 1 346 ? 2.930 5.904 -0.733 1.00 98.75 346 PHE A N 1
ATOM 2699 C CA . PHE A 1 346 ? 2.185 4.979 -1.573 1.00 98.75 346 PHE A CA 1
ATOM 2700 C C . PHE A 1 346 ? 2.951 4.499 -2.801 1.00 98.75 346 PHE A C 1
ATOM 2702 O O . PHE A 1 346 ? 3.816 5.176 -3.355 1.00 98.75 346 PHE A O 1
ATOM 2709 N N . ALA A 1 347 ? 2.581 3.307 -3.250 1.00 98.69 347 ALA A N 1
ATOM 2710 C CA . ALA A 1 347 ? 2.880 2.795 -4.572 1.00 98.69 347 ALA A CA 1
ATOM 2711 C C . ALA A 1 347 ? 1.666 3.051 -5.467 1.00 98.69 347 ALA A C 1
ATOM 2713 O O . ALA A 1 347 ? 0.532 2.824 -5.037 1.00 98.69 347 ALA A O 1
ATOM 2714 N N . VAL A 1 348 ? 1.886 3.484 -6.710 1.00 97.31 348 VAL A N 1
ATOM 2715 C CA . VAL A 1 348 ? 0.811 3.649 -7.698 1.00 97.31 348 VAL A CA 1
ATOM 2716 C C . VAL A 1 348 ? 1.185 3.036 -9.038 1.00 97.31 348 VAL A C 1
ATOM 2718 O O . VAL A 1 348 ? 2.319 3.154 -9.494 1.00 97.31 348 VAL A O 1
ATOM 2721 N N . GLY A 1 349 ? 0.203 2.394 -9.666 1.00 95.25 349 GLY A N 1
ATOM 2722 C CA . GLY A 1 349 ? 0.200 1.933 -11.045 1.00 95.25 349 GLY A CA 1
ATOM 2723 C C . GLY A 1 349 ? -0.881 2.641 -11.857 1.00 95.25 349 GLY A C 1
ATOM 2724 O O . GLY A 1 349 ? -1.929 3.012 -11.317 1.00 95.25 349 GLY A O 1
ATOM 2725 N N . ILE A 1 350 ? -0.635 2.804 -13.161 1.00 90.25 350 ILE A N 1
ATOM 2726 C CA . ILE A 1 350 ? -1.612 3.389 -14.085 1.00 90.25 350 ILE A CA 1
ATOM 2727 C C . ILE A 1 350 ? -2.954 2.642 -14.007 1.00 90.25 350 ILE A C 1
ATOM 2729 O O . ILE A 1 350 ? -3.025 1.479 -13.589 1.00 90.25 350 ILE A O 1
ATOM 2733 N N . TYR A 1 351 ? -4.038 3.329 -14.363 1.00 93.88 351 TYR A N 1
ATOM 2734 C CA . TYR A 1 351 ? -5.410 2.827 -14.248 1.00 93.88 351 TYR A CA 1
ATOM 2735 C C . TYR A 1 351 ? -5.879 2.555 -12.805 1.00 93.88 351 TYR A C 1
ATOM 2737 O O . TYR A 1 351 ? -6.938 1.963 -12.612 1.00 93.88 351 TYR A O 1
ATOM 2745 N N . GLY A 1 352 ? -5.139 3.027 -11.793 1.00 96.06 352 GLY A N 1
ATOM 2746 C CA . GLY A 1 352 ? -5.596 3.108 -10.405 1.00 96.06 352 GLY A CA 1
ATOM 2747 C C . GLY A 1 352 ? -5.244 1.912 -9.518 1.00 96.06 352 GLY A C 1
ATOM 2748 O O . GLY A 1 352 ? -6.080 1.486 -8.714 1.00 96.06 352 GLY A O 1
ATOM 2749 N N . GLN A 1 353 ? -4.020 1.392 -9.646 1.00 98.38 353 GLN A N 1
ATOM 2750 C CA . GLN A 1 353 ? -3.489 0.359 -8.747 1.00 98.38 353 GLN A CA 1
ATOM 2751 C C . GLN A 1 353 ? -2.746 1.035 -7.605 1.00 98.38 353 GLN A C 1
ATOM 2753 O O . GLN A 1 353 ? -1.908 1.888 -7.874 1.00 98.38 353 GLN A O 1
ATOM 2758 N N . TYR A 1 354 ? -3.017 0.664 -6.359 1.00 98.81 354 TYR A N 1
ATOM 2759 C CA . TYR A 1 354 ? -2.427 1.314 -5.197 1.00 98.81 354 TYR A CA 1
ATOM 2760 C C . TYR A 1 354 ? -2.073 0.332 -4.090 1.00 98.81 354 TYR A C 1
ATOM 2762 O O . TYR A 1 354 ? -2.829 -0.595 -3.788 1.00 98.81 354 TYR A O 1
ATOM 2770 N N . ILE A 1 355 ? -0.958 0.634 -3.430 1.00 98.94 355 ILE A N 1
ATOM 2771 C CA . ILE A 1 355 ? -0.703 0.278 -2.036 1.00 98.94 355 ILE A CA 1
ATOM 2772 C C . ILE A 1 355 ? -0.451 1.596 -1.318 1.00 98.94 355 ILE A C 1
ATOM 2774 O O . ILE A 1 355 ? 0.536 2.264 -1.604 1.00 98.94 355 ILE A O 1
ATOM 2778 N N . TYR A 1 356 ? -1.343 1.979 -0.419 1.00 98.88 356 TYR A N 1
ATOM 2779 C CA . TYR A 1 356 ? -1.208 3.159 0.424 1.00 98.88 356 TYR A CA 1
ATOM 2780 C C . TYR A 1 356 ? -0.904 2.720 1.852 1.00 98.88 356 TYR A C 1
ATOM 2782 O O . TYR A 1 356 ? -1.554 1.805 2.366 1.00 98.88 356 TYR A O 1
ATOM 2790 N N . VAL A 1 357 ? 0.076 3.361 2.482 1.00 98.88 357 VAL A N 1
ATOM 2791 C CA . VAL A 1 357 ? 0.518 3.050 3.840 1.00 98.88 3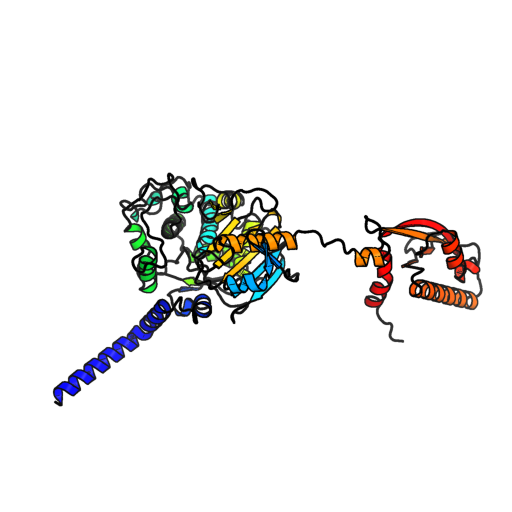57 VAL A CA 1
ATOM 2792 C C . VAL A 1 357 ? 0.487 4.324 4.672 1.00 98.88 357 VAL A C 1
ATOM 2794 O O . VAL A 1 357 ? 1.052 5.345 4.286 1.00 98.88 357 VAL A O 1
ATOM 2797 N N . ASN A 1 358 ? -0.168 4.254 5.829 1.00 98.06 358 ASN A N 1
ATOM 2798 C CA . ASN A 1 358 ? -0.226 5.341 6.796 1.00 98.06 358 ASN A CA 1
ATOM 2799 C C . ASN A 1 358 ? 0.248 4.830 8.169 1.00 98.06 358 ASN A C 1
ATOM 2801 O O . ASN A 1 358 ? -0.531 4.198 8.895 1.00 98.06 358 ASN A O 1
ATOM 2805 N N . PRO A 1 359 ? 1.523 5.085 8.527 1.00 96.00 359 PRO A N 1
ATOM 2806 C CA . PRO A 1 359 ? 2.104 4.674 9.804 1.00 96.00 359 PRO A CA 1
ATOM 2807 C C . PRO A 1 359 ? 1.378 5.230 11.029 1.00 96.00 359 PRO A C 1
ATOM 2809 O O . PRO A 1 359 ? 1.129 4.484 11.973 1.00 96.00 359 PRO A O 1
ATOM 2812 N N . GLN A 1 360 ? 0.971 6.504 11.003 1.00 92.94 360 GLN A N 1
ATOM 2813 C CA . GLN A 1 360 ? 0.261 7.147 12.120 1.00 92.94 360 GLN A CA 1
ATOM 2814 C C . GLN A 1 360 ? -1.090 6.480 12.392 1.00 92.94 360 GLN A C 1
ATOM 2816 O O . GLN A 1 360 ? -1.483 6.281 13.540 1.00 92.94 360 GLN A O 1
ATOM 2821 N N . ALA A 1 361 ? -1.784 6.084 11.326 1.00 94.75 361 ALA A N 1
ATOM 2822 C CA . ALA A 1 361 ? -3.042 5.365 11.413 1.00 94.75 361 ALA A CA 1
ATOM 2823 C C . ALA A 1 361 ? -2.876 3.857 11.658 1.00 94.75 361 ALA A C 1
ATOM 2825 O O . ALA A 1 361 ? -3.871 3.172 11.908 1.00 94.75 361 ALA A O 1
ATOM 2826 N N . ASN A 1 362 ? -1.653 3.322 11.582 1.00 96.56 362 ASN A N 1
ATOM 2827 C CA . ASN A 1 362 ? -1.368 1.887 11.544 1.00 96.56 362 ASN A CA 1
ATOM 2828 C C . ASN A 1 362 ? -2.266 1.148 10.531 1.00 96.56 362 ASN A C 1
ATOM 2830 O O . ASN A 1 362 ? -2.939 0.162 10.863 1.00 96.56 362 ASN A O 1
ATOM 2834 N N . LEU A 1 363 ? -2.341 1.698 9.315 1.00 98.12 363 LEU A N 1
ATOM 2835 C CA . LEU A 1 363 ? -3.305 1.311 8.289 1.00 98.12 363 LEU A CA 1
ATOM 2836 C C . LEU A 1 363 ? -2.648 1.159 6.913 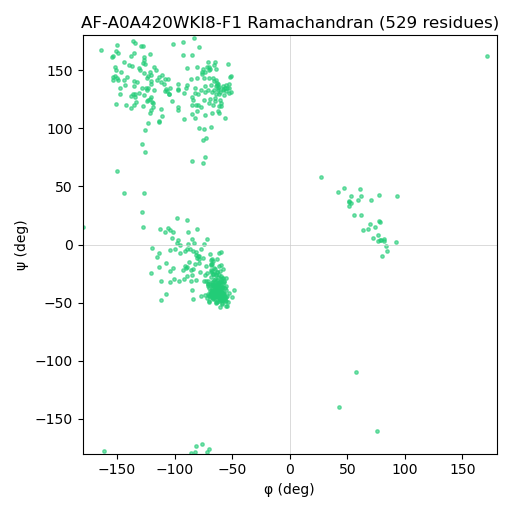1.00 98.12 363 LEU A C 1
ATOM 2838 O O . LEU A 1 363 ? -1.794 1.952 6.516 1.00 98.12 363 LEU A O 1
ATOM 2842 N N . VAL A 1 364 ? -3.095 0.143 6.175 1.00 98.88 364 VAL A N 1
ATOM 2843 C CA . VAL A 1 364 ? -2.704 -0.138 4.789 1.00 98.88 364 VAL A CA 1
ATOM 2844 C C . VAL A 1 364 ? -3.959 -0.298 3.947 1.00 98.88 364 VAL A C 1
ATOM 2846 O O . VAL A 1 364 ? -4.882 -1.018 4.327 1.00 98.88 364 VAL A O 1
ATOM 2849 N N . ILE A 1 365 ? -3.980 0.330 2.775 1.00 98.94 365 ILE A N 1
ATOM 2850 C CA . ILE A 1 365 ? -5.034 0.146 1.776 1.00 98.94 365 ILE A CA 1
ATOM 2851 C C . ILE A 1 365 ? -4.403 -0.394 0.501 1.00 98.94 365 ILE A C 1
ATOM 2853 O O . ILE A 1 365 ? -3.528 0.239 -0.084 1.00 98.94 365 ILE A O 1
ATOM 2857 N N . ALA A 1 366 ? -4.878 -1.549 0.043 1.00 98.94 366 ALA A N 1
ATOM 2858 C CA . ALA A 1 366 ? -4.605 -2.041 -1.298 1.00 98.94 366 ALA A CA 1
ATOM 2859 C C . ALA A 1 366 ? -5.852 -1.856 -2.162 1.00 98.94 366 ALA A C 1
ATOM 2861 O O . ALA A 1 366 ? -6.954 -2.267 -1.790 1.00 98.94 366 ALA A O 1
ATOM 2862 N N . LYS A 1 367 ? -5.682 -1.246 -3.333 1.00 98.81 367 LYS A N 1
ATOM 2863 C CA . LYS A 1 367 ? -6.771 -0.977 -4.273 1.00 98.81 367 LYS A CA 1
ATOM 2864 C C . LYS A 1 367 ? -6.331 -1.329 -5.682 1.00 98.81 367 LYS A C 1
ATOM 2866 O O . LYS A 1 367 ? -5.237 -0.971 -6.096 1.00 98.81 367 LYS A O 1
ATOM 2871 N N . ASN A 1 368 ? -7.203 -1.987 -6.433 1.00 98.75 368 ASN A N 1
ATOM 2872 C CA . ASN A 1 368 ? -7.026 -2.190 -7.865 1.00 98.75 368 ASN A CA 1
ATOM 2873 C C . ASN A 1 368 ? -8.210 -1.593 -8.621 1.00 98.75 368 ASN A C 1
ATOM 2875 O O . ASN A 1 368 ? -9.346 -1.593 -8.133 1.00 98.75 368 ASN A O 1
ATOM 2879 N N . ALA A 1 369 ? -7.962 -1.112 -9.832 1.00 98.12 369 ALA A N 1
ATOM 2880 C CA . ALA A 1 369 ? -8.960 -0.459 -10.669 1.00 98.12 369 ALA A CA 1
ATOM 2881 C C . ALA A 1 369 ? -8.661 -0.667 -12.159 1.00 98.12 369 ALA A C 1
ATOM 2883 O O . ALA A 1 369 ? -7.614 -1.193 -12.538 1.00 98.12 369 ALA A O 1
ATOM 2884 N N . ALA A 1 370 ? -9.603 -0.258 -12.999 1.00 95.56 370 ALA A N 1
ATOM 2885 C CA . ALA A 1 370 ? -9.449 -0.225 -14.448 1.00 95.56 370 ALA A CA 1
ATOM 2886 C C . ALA A 1 370 ? -9.789 1.175 -14.989 1.00 95.56 370 ALA A C 1
ATOM 2888 O O . ALA A 1 370 ? -10.525 1.301 -15.961 1.00 95.56 370 ALA A O 1
ATOM 2889 N N . HIS A 1 371 ? -9.282 2.220 -14.320 1.00 92.81 371 HIS A N 1
ATOM 2890 C CA . 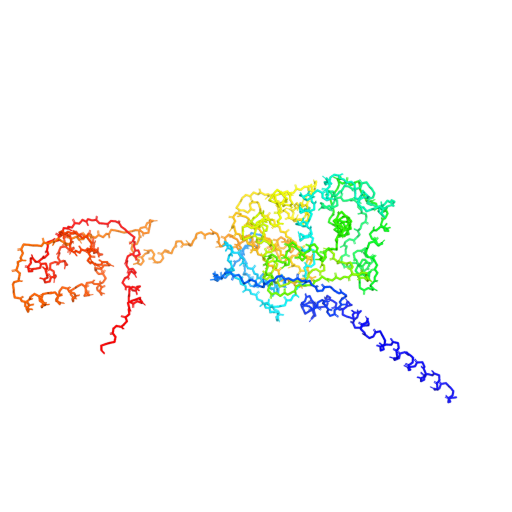HIS A 1 371 ? -9.655 3.621 -14.536 1.00 92.81 371 HIS A CA 1
ATOM 2891 C C . HIS A 1 371 ? -9.092 4.188 -15.843 1.00 92.81 371 HIS A C 1
ATOM 2893 O O . HIS A 1 371 ? -7.984 4.717 -15.876 1.00 92.81 371 HIS A O 1
ATOM 2899 N N . ARG A 1 372 ? -9.847 4.100 -16.940 1.00 88.12 372 ARG A N 1
ATOM 2900 C CA . ARG A 1 372 ? -9.404 4.473 -18.297 1.00 88.12 372 ARG A CA 1
ATOM 2901 C C . ARG A 1 372 ? -9.077 5.952 -18.449 1.00 88.12 372 ARG A C 1
ATOM 2903 O O . ARG A 1 372 ? -8.281 6.320 -19.305 1.00 88.12 372 ARG A O 1
ATOM 2910 N N . THR A 1 373 ? -9.681 6.800 -17.624 1.00 85.25 373 THR A N 1
ATOM 2911 C CA . THR A 1 373 ? -9.430 8.245 -17.591 1.00 85.25 373 THR A CA 1
ATOM 2912 C C . THR A 1 373 ? -8.449 8.659 -16.497 1.00 85.25 373 THR A C 1
ATOM 2914 O O . THR A 1 373 ? -8.447 9.817 -16.104 1.00 85.25 373 THR A O 1
ATOM 2917 N N . PHE A 1 374 ? -7.591 7.746 -16.031 1.00 85.12 374 PHE A N 1
ATOM 2918 C CA . PHE A 1 374 ? -6.617 7.974 -14.957 1.00 85.12 374 PHE A CA 1
ATOM 2919 C C . PHE A 1 374 ? -5.778 9.254 -15.102 1.00 85.12 374 PHE A C 1
ATOM 2921 O O . PHE A 1 374 ? -5.531 9.931 -14.105 1.00 85.12 374 PHE A O 1
ATOM 2928 N N . GLU A 1 375 ? -5.359 9.601 -16.319 1.00 81.25 375 GLU A N 1
ATOM 2929 C CA . GLU A 1 375 ? -4.532 10.789 -16.584 1.00 81.25 375 GLU A CA 1
ATOM 2930 C C . GLU A 1 375 ? -5.328 12.096 -16.654 1.00 81.25 375 GLU A C 1
ATOM 2932 O O . GLU A 1 375 ? -4.748 13.179 -16.663 1.00 81.25 375 GLU A O 1
ATOM 2937 N N . LYS A 1 376 ? -6.660 12.017 -16.703 1.00 81.69 376 LYS A N 1
ATOM 2938 C CA . LYS A 1 376 ? -7.531 13.191 -16.722 1.00 81.69 376 LYS A CA 1
ATOM 2939 C C . LYS A 1 376 ? -7.885 13.599 -15.298 1.00 81.69 376 LYS A C 1
ATOM 2941 O O . LYS A 1 376 ? -7.973 12.761 -14.398 1.00 81.69 376 LYS A O 1
ATOM 2946 N N . ASN A 1 377 ? -8.141 14.890 -15.112 1.00 84.06 377 ASN A N 1
ATOM 2947 C CA . ASN A 1 377 ? -8.695 15.368 -13.853 1.00 84.06 377 ASN A CA 1
ATOM 2948 C C . ASN A 1 377 ? -10.082 14.757 -13.623 1.00 84.06 377 ASN A C 1
ATOM 2950 O O . ASN A 1 377 ? -10.882 14.625 -14.557 1.00 84.06 377 ASN A O 1
ATOM 2954 N N . GLY A 1 378 ? -10.336 14.376 -12.374 1.00 77.38 378 GLY A N 1
ATOM 2955 C CA . GLY A 1 378 ? -11.618 13.866 -11.917 1.00 77.38 378 GLY A CA 1
ATOM 2956 C C . GLY A 1 378 ? -12.680 14.962 -11.849 1.00 77.38 378 GLY A C 1
ATOM 2957 O O . GLY A 1 378 ? -12.434 16.135 -12.145 1.00 77.38 378 GLY A O 1
ATOM 2958 N N . LYS A 1 379 ? -13.888 14.589 -11.416 1.00 76.75 379 LYS A N 1
ATOM 2959 C CA . LYS A 1 379 ? -15.002 15.540 -11.240 1.00 76.75 379 LYS A CA 1
ATOM 2960 C C . LYS A 1 379 ? -14.725 16.608 -10.175 1.00 76.75 379 LYS A C 1
ATOM 2962 O O . LYS A 1 379 ? -15.315 17.678 -10.239 1.00 76.75 379 LYS A O 1
ATOM 2967 N N . SER A 1 380 ? -13.826 16.317 -9.240 1.00 76.50 380 SER A N 1
ATOM 2968 C CA . SER A 1 380 ? -13.291 17.234 -8.225 1.00 76.50 380 SER A CA 1
ATOM 2969 C C . SER A 1 380 ? -12.406 18.344 -8.811 1.00 76.50 380 SER A C 1
ATOM 2971 O O . SER A 1 380 ? -12.073 19.297 -8.118 1.00 76.50 380 SER A O 1
ATOM 2973 N N . GLY A 1 381 ? -11.987 18.230 -10.077 1.00 81.00 381 GLY A N 1
ATOM 2974 C CA . GLY A 1 381 ? -11.065 19.167 -10.719 1.00 81.00 381 GLY A 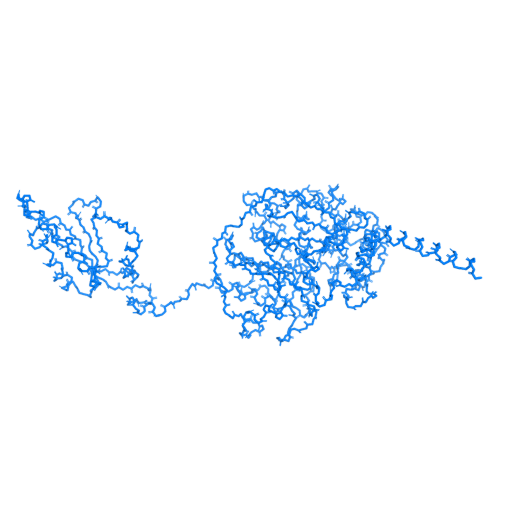CA 1
ATOM 2975 C C . GLY A 1 381 ? -9.582 18.881 -10.457 1.00 81.00 381 GLY A C 1
ATOM 2976 O O . GLY A 1 381 ? -8.740 19.517 -11.092 1.00 81.00 381 GLY A O 1
ATOM 2977 N N . GLN A 1 382 ? -9.252 17.904 -9.604 1.00 88.94 382 GLN A N 1
ATOM 2978 C CA . GLN A 1 382 ? -7.879 17.459 -9.333 1.00 88.94 382 GLN A CA 1
ATOM 2979 C C . GLN A 1 382 ? -7.523 16.159 -10.064 1.00 88.94 382 GLN A C 1
ATOM 2981 O O . GLN A 1 382 ? -8.367 15.522 -10.695 1.00 88.94 382 GLN A O 1
ATOM 2986 N N . THR A 1 383 ? -6.249 15.763 -10.004 1.00 89.50 383 THR A N 1
ATOM 2987 C CA . THR A 1 383 ? -5.790 14.504 -10.606 1.00 89.50 383 THR A CA 1
ATOM 2988 C C . THR A 1 383 ? -6.436 13.296 -9.922 1.00 89.50 383 THR A C 1
ATOM 2990 O O . THR A 1 383 ? -6.705 13.320 -8.720 1.00 89.50 383 THR A O 1
ATOM 2993 N N . SER A 1 384 ? -6.616 12.195 -10.659 1.00 92.06 384 SER A N 1
ATOM 2994 C CA . SER A 1 384 ? -7.184 10.969 -10.082 1.00 92.06 384 SER A CA 1
ATOM 2995 C C . SER A 1 384 ? -6.332 10.373 -8.953 1.00 92.06 384 SER A C 1
ATOM 2997 O O . SER A 1 384 ? -6.863 9.699 -8.071 1.00 92.06 384 SER A O 1
ATOM 2999 N N . ILE A 1 385 ? -5.017 10.626 -8.946 1.00 94.06 385 ILE A N 1
ATOM 3000 C CA . ILE A 1 385 ? -4.136 10.238 -7.838 1.00 94.06 385 ILE A CA 1
ATOM 3001 C C . ILE A 1 385 ? -4.536 10.988 -6.572 1.00 94.06 385 ILE A C 1
ATOM 3003 O O . ILE A 1 385 ? -4.767 10.338 -5.557 1.00 94.06 385 ILE A O 1
ATOM 3007 N N . ASN A 1 386 ? -4.696 12.311 -6.642 1.00 94.62 386 ASN A N 1
ATOM 3008 C CA . ASN A 1 386 ? -5.092 13.113 -5.484 1.00 94.62 386 ASN A CA 1
ATOM 3009 C C . ASN A 1 386 ? -6.462 12.674 -4.944 1.00 94.62 386 ASN A C 1
ATOM 3011 O O . ASN A 1 386 ? -6.586 12.475 -3.742 1.00 94.62 386 ASN A O 1
ATOM 3015 N N . ASP A 1 387 ? -7.435 12.380 -5.819 1.00 95.69 387 ASP A N 1
ATOM 3016 C CA . ASP A 1 387 ? -8.735 11.828 -5.397 1.00 95.69 387 ASP A CA 1
ATOM 3017 C C . ASP A 1 387 ? -8.589 10.510 -4.616 1.00 95.69 387 ASP A C 1
ATOM 3019 O O . ASP A 1 387 ? -9.259 10.298 -3.606 1.00 95.69 387 ASP A O 1
ATOM 3023 N N . ASN A 1 388 ? -7.707 9.603 -5.059 1.00 97.38 388 ASN A N 1
ATOM 3024 C CA . ASN A 1 388 ? -7.463 8.356 -4.327 1.00 97.38 388 ASN A CA 1
ATOM 3025 C C . ASN A 1 388 ? -6.775 8.624 -2.982 1.00 97.38 388 ASN A C 1
ATOM 3027 O O . ASN A 1 388 ? -7.153 8.004 -1.992 1.00 97.38 388 ASN A O 1
ATOM 3031 N N . ILE A 1 389 ? -5.791 9.527 -2.928 1.00 96.56 389 ILE A N 1
ATOM 3032 C CA . ILE A 1 389 ? -5.088 9.858 -1.681 1.00 96.56 389 ILE A CA 1
ATOM 3033 C C . ILE A 1 389 ? -6.034 10.505 -0.666 1.00 96.56 389 ILE A C 1
ATOM 3035 O O . ILE A 1 389 ? -6.019 10.103 0.497 1.00 96.56 389 ILE A O 1
ATOM 3039 N N . ASP A 1 390 ? -6.895 11.429 -1.091 1.00 96.56 390 ASP A N 1
ATOM 3040 C CA . ASP A 1 390 ? -7.914 12.032 -0.227 1.00 96.56 390 ASP A CA 1
ATOM 3041 C C . ASP A 1 390 ? -8.879 10.967 0.309 1.00 96.56 390 ASP A C 1
ATOM 3043 O O . ASP A 1 390 ? -9.079 10.864 1.521 1.00 96.56 390 ASP A O 1
ATOM 3047 N N . MET A 1 391 ? -9.374 10.078 -0.564 1.00 98.12 391 MET A N 1
ATOM 3048 C CA . MET A 1 391 ? -10.210 8.945 -0.160 1.00 98.12 391 MET A CA 1
ATOM 3049 C C . MET A 1 391 ? -9.502 8.062 0.878 1.00 98.12 391 MET A C 1
ATOM 3051 O O . MET A 1 391 ? -10.100 7.689 1.887 1.00 98.12 391 MET A O 1
ATOM 3055 N N . PHE A 1 392 ? -8.232 7.715 0.656 1.00 98.31 392 PHE A N 1
ATOM 3056 C CA . PHE A 1 392 ? -7.461 6.873 1.572 1.00 98.31 392 PHE A CA 1
ATOM 3057 C C . PHE A 1 392 ? -7.223 7.548 2.923 1.00 98.31 392 PHE A C 1
ATOM 3059 O O . PHE A 1 392 ? -7.357 6.897 3.958 1.00 98.31 392 PHE A O 1
ATOM 3066 N N . ARG A 1 393 ? -6.919 8.848 2.930 1.00 97.06 393 ARG A N 1
ATOM 3067 C CA . ARG A 1 393 ? -6.750 9.644 4.151 1.00 97.06 393 ARG A CA 1
ATOM 3068 C C . ARG A 1 393 ? -8.061 9.809 4.910 1.00 97.06 393 ARG A C 1
ATOM 3070 O O . ARG A 1 393 ? -8.061 9.695 6.132 1.00 97.06 393 ARG A O 1
ATOM 3077 N N . SER A 1 394 ? -9.176 9.999 4.209 1.00 97.12 394 SER A N 1
ATOM 3078 C CA . SER A 1 394 ? -10.509 10.053 4.813 1.00 97.12 394 SER A CA 1
ATOM 3079 C C . SER A 1 394 ? -10.888 8.710 5.456 1.00 97.12 394 SER A C 1
ATOM 3081 O O . SER A 1 394 ? -11.326 8.676 6.606 1.00 97.12 394 SER A O 1
ATOM 3083 N N . LEU A 1 395 ? -10.606 7.584 4.787 1.00 97.50 395 LEU A N 1
ATOM 3084 C CA . LEU A 1 395 ? -10.756 6.244 5.371 1.00 97.50 395 LEU A CA 1
ATOM 3085 C C . LEU A 1 395 ? -9.834 6.039 6.585 1.00 97.50 395 LEU A C 1
ATOM 3087 O O . LEU A 1 395 ? -10.261 5.482 7.597 1.00 97.50 395 LEU A O 1
ATOM 3091 N N . ALA A 1 396 ? -8.580 6.495 6.509 1.00 96.12 396 ALA A N 1
ATOM 3092 C CA . ALA A 1 396 ? -7.639 6.418 7.623 1.00 96.12 396 ALA A CA 1
ATOM 3093 C C . ALA A 1 396 ? -8.150 7.206 8.837 1.00 96.12 396 ALA A C 1
ATOM 3095 O O . ALA A 1 396 ? -8.152 6.676 9.948 1.00 96.12 396 ALA A O 1
ATOM 3096 N N . ALA A 1 397 ? -8.652 8.424 8.622 1.00 94.25 397 ALA A N 1
ATOM 3097 C CA . ALA A 1 397 ? -9.260 9.253 9.655 1.00 94.25 397 ALA A CA 1
ATOM 3098 C C . ALA A 1 397 ? -10.473 8.556 10.288 1.00 94.25 397 ALA A C 1
ATOM 3100 O O . ALA A 1 397 ? -10.521 8.421 11.506 1.00 94.25 397 ALA A O 1
ATOM 3101 N N . PHE A 1 398 ? -11.386 8.011 9.479 1.00 93.62 398 PHE A N 1
ATOM 3102 C CA . PHE A 1 398 ? -12.576 7.301 9.963 1.00 93.62 398 PHE A CA 1
ATOM 3103 C C . PHE A 1 398 ? -12.242 6.090 10.850 1.00 93.62 398 PHE A C 1
ATOM 3105 O O . PHE A 1 398 ? -12.902 5.834 11.855 1.00 93.62 398 PHE A O 1
ATOM 3112 N N . TYR A 1 399 ? -11.201 5.325 10.507 1.00 92.25 399 TYR A N 1
ATOM 3113 C CA . TYR A 1 399 ? -10.799 4.152 11.293 1.00 92.25 399 TYR A CA 1
ATOM 3114 C C . TYR A 1 399 ? -9.849 4.457 12.460 1.00 92.25 399 TYR A C 1
ATOM 3116 O O . TYR A 1 399 ? -9.508 3.538 13.214 1.00 92.25 399 TYR A O 1
ATOM 3124 N N . THR A 1 400 ? -9.415 5.710 12.610 1.00 87.56 400 THR A N 1
ATOM 3125 C CA . THR A 1 400 ? -8.546 6.173 13.708 1.00 87.56 400 THR A CA 1
ATOM 3126 C C . THR A 1 400 ? -9.228 7.150 14.657 1.00 87.56 400 THR A C 1
ATOM 3128 O O . THR A 1 400 ? -8.786 7.271 15.802 1.00 87.56 400 THR A O 1
ATOM 3131 N N . SER A 1 401 ? -10.325 7.792 14.247 1.00 72.62 401 SER A N 1
ATOM 3132 C CA . SER A 1 401 ? -11.215 8.496 15.163 1.00 72.62 401 SER A CA 1
ATOM 3133 C C . SER A 1 401 ? -11.708 7.517 16.228 1.00 72.62 401 SER A C 1
ATOM 3135 O O . SER A 1 401 ? -12.168 6.413 15.920 1.00 72.62 401 SER A O 1
ATOM 3137 N N . LYS A 1 402 ? -11.574 7.898 17.507 1.00 56.31 402 LYS A N 1
ATOM 3138 C CA . LYS A 1 402 ? -12.208 7.171 18.618 1.00 56.31 402 LYS A CA 1
ATOM 3139 C C . LYS A 1 402 ? -13.698 6.996 18.290 1.00 56.31 402 LYS A C 1
ATOM 3141 O O . LYS A 1 402 ? -14.246 7.902 17.668 1.00 56.31 402 LYS A O 1
ATOM 3146 N N . PRO A 1 403 ? -14.338 5.873 18.674 1.00 54.22 403 PRO A N 1
ATOM 3147 C CA . PRO A 1 403 ? -15.771 5.714 18.445 1.00 54.22 403 PRO A CA 1
ATOM 3148 C C . PRO A 1 403 ? -16.492 6.947 18.990 1.00 54.22 403 PRO A C 1
ATOM 3150 O O . PRO A 1 403 ? -16.175 7.393 20.098 1.00 54.22 403 PRO A O 1
ATOM 3153 N N . ASP A 1 404 ? -17.373 7.519 18.170 1.00 58.66 404 ASP A N 1
ATOM 3154 C CA . ASP A 1 404 ? -18.101 8.733 18.512 1.00 58.66 404 ASP A CA 1
ATOM 3155 C C . ASP A 1 404 ? -18.783 8.579 19.873 1.00 58.66 404 ASP A C 1
ATOM 3157 O O . ASP A 1 404 ? -19.249 7.500 20.249 1.00 58.66 404 ASP A O 1
ATOM 3161 N N . TYR A 1 405 ? -18.820 9.678 20.622 1.00 71.50 405 TYR A N 1
ATOM 3162 C CA . TYR A 1 405 ? -19.670 9.790 21.797 1.00 71.50 405 TYR A CA 1
ATOM 3163 C C . TYR A 1 405 ? -21.117 9.515 21.373 1.00 71.50 405 TYR A C 1
ATOM 3165 O O . TYR A 1 405 ? -21.735 10.320 20.677 1.00 71.50 405 TYR A O 1
ATOM 3173 N N . ASP A 1 406 ? -21.643 8.364 21.782 1.00 79.44 406 ASP A N 1
ATOM 3174 C CA . ASP A 1 406 ? -23.039 8.004 21.570 1.00 79.44 406 ASP A CA 1
ATOM 3175 C C . ASP A 1 406 ? -23.902 8.791 22.563 1.00 79.44 406 ASP A C 1
ATOM 3177 O O . ASP A 1 406 ? -24.114 8.378 23.706 1.00 79.44 406 ASP A O 1
ATOM 3181 N N . ALA A 1 407 ? -24.329 9.983 22.141 1.00 81.69 407 ALA A N 1
ATOM 3182 C CA . ALA A 1 407 ? -25.105 10.903 22.966 1.00 81.69 407 ALA A CA 1
ATOM 3183 C C . ALA A 1 407 ? -26.470 10.323 23.367 1.00 81.69 407 ALA A C 1
ATOM 3185 O O . ALA A 1 407 ? -26.950 10.598 24.469 1.00 81.69 407 ALA A O 1
ATOM 3186 N N . GLU A 1 408 ? -27.083 9.517 22.495 1.00 83.38 408 GLU A N 1
ATOM 3187 C CA . GLU A 1 408 ? -28.370 8.874 22.765 1.00 83.38 408 GLU A CA 1
ATOM 3188 C C . GLU A 1 408 ? -28.209 7.797 23.835 1.00 83.38 408 GLU A C 1
ATOM 3190 O O . GLU A 1 408 ? -28.925 7.820 24.838 1.00 83.38 408 GLU A O 1
ATOM 3195 N N . LEU A 1 409 ? -27.211 6.922 23.689 1.00 87.94 409 LEU A N 1
ATOM 3196 C CA . LEU A 1 409 ? -26.909 5.896 24.682 1.00 87.94 409 LEU A CA 1
ATOM 3197 C C . LEU A 1 409 ? -26.443 6.507 26.009 1.00 87.94 409 LEU A C 1
ATOM 3199 O O . LEU A 1 409 ? -26.847 6.055 27.080 1.00 87.94 409 LEU A O 1
ATOM 3203 N N . ALA A 1 410 ? -25.618 7.556 25.975 1.00 90.12 410 ALA A N 1
ATOM 3204 C CA . ALA A 1 410 ? -25.195 8.260 27.182 1.00 90.12 410 ALA A CA 1
ATOM 3205 C C . ALA A 1 410 ? -26.401 8.834 27.942 1.00 90.12 410 ALA A C 1
ATOM 3207 O O . ALA A 1 410 ? -26.497 8.659 29.159 1.00 90.12 410 ALA A O 1
ATOM 3208 N N . ALA A 1 411 ? -27.354 9.450 27.235 1.00 91.19 411 ALA A N 1
ATOM 3209 C CA . ALA A 1 411 ? -28.590 9.943 27.831 1.00 91.19 411 ALA A CA 1
ATOM 3210 C C . ALA A 1 411 ? -29.473 8.802 28.368 1.00 91.19 411 ALA A C 1
ATOM 3212 O O . ALA A 1 411 ? -29.967 8.899 29.492 1.00 91.19 411 ALA A O 1
ATOM 3213 N N . GLU A 1 412 ? -29.629 7.707 27.615 1.00 92.88 412 GLU A N 1
ATOM 3214 C CA . GLU A 1 412 ? -30.414 6.532 28.020 1.00 92.88 412 GLU A CA 1
ATOM 3215 C C . GLU A 1 412 ? -29.892 5.916 29.326 1.00 92.88 412 GLU A C 1
ATOM 3217 O O . GLU A 1 412 ? -30.662 5.618 30.243 1.00 92.88 412 GLU A O 1
ATOM 3222 N N . LEU A 1 413 ? -28.573 5.751 29.441 1.00 94.69 413 LEU A N 1
ATOM 3223 C CA . LEU A 1 413 ? -27.946 5.161 30.624 1.00 94.69 413 LEU A CA 1
ATOM 3224 C C . LEU A 1 413 ? -27.831 6.163 31.790 1.00 94.69 413 LEU A C 1
ATOM 3226 O O . LEU A 1 413 ? -27.547 5.766 32.927 1.00 94.69 413 LEU A O 1
ATOM 3230 N N . GLY A 1 414 ? -28.097 7.450 31.543 1.00 94.44 414 GLY A N 1
ATOM 3231 C CA . GLY A 1 414 ? -27.966 8.538 32.512 1.00 94.44 414 GLY A CA 1
ATOM 3232 C C . GLY A 1 414 ? -26.509 8.849 32.852 1.00 94.44 414 GLY A C 1
ATOM 3233 O O . GLY A 1 414 ? -26.195 9.069 34.021 1.00 94.44 414 GLY A O 1
ATOM 3234 N N . ALA A 1 415 ? -25.633 8.780 31.852 1.00 95.19 415 ALA A N 1
ATOM 3235 C CA . ALA A 1 415 ? -24.209 9.042 31.961 1.00 95.19 415 ALA A CA 1
ATOM 3236 C C . ALA A 1 415 ? -23.898 10.548 31.943 1.00 95.19 415 ALA A C 1
ATOM 3238 O O . ALA A 1 415 ? -24.521 11.317 31.213 1.00 95.19 415 ALA A O 1
ATOM 3239 N N . ASP A 1 416 ? -22.901 10.955 32.721 1.00 93.19 416 ASP A N 1
ATOM 3240 C CA . ASP A 1 416 ? -22.280 12.274 32.640 1.00 93.19 416 ASP A CA 1
ATOM 3241 C C . ASP A 1 416 ? -21.235 12.353 31.506 1.00 93.19 416 ASP A C 1
ATOM 3243 O O . ASP A 1 416 ? -21.062 11.420 30.716 1.00 93.19 416 ASP A O 1
ATOM 3247 N N . GLU A 1 417 ? -20.511 13.473 31.428 1.00 89.38 417 GLU A N 1
ATOM 3248 C CA . GLU A 1 417 ? -19.466 13.715 30.420 1.00 89.38 417 GLU A CA 1
ATOM 3249 C C . GLU A 1 417 ? -18.313 12.690 30.447 1.00 89.38 417 GLU A C 1
ATOM 3251 O O . GLU A 1 417 ? -17.585 12.556 29.464 1.00 89.38 417 GLU A O 1
ATOM 3256 N N . TYR A 1 418 ? -18.159 11.933 31.540 1.00 89.06 418 TYR A N 1
ATOM 3257 C CA . TYR A 1 418 ? -17.141 10.892 31.696 1.00 89.06 418 TYR A CA 1
ATOM 3258 C C . TYR A 1 418 ? -17.680 9.481 31.415 1.00 89.06 418 TYR A C 1
ATOM 3260 O O . TYR A 1 418 ? -16.937 8.505 31.550 1.00 89.06 418 TYR A O 1
ATOM 3268 N N . GLY A 1 419 ? -18.958 9.336 31.045 1.00 92.44 419 GLY A N 1
ATOM 3269 C CA . GLY A 1 419 ? -19.595 8.026 30.881 1.00 92.44 419 GLY A CA 1
ATOM 3270 C C . GLY A 1 419 ? -19.989 7.365 32.212 1.00 92.44 419 GLY A C 1
ATOM 3271 O O . GLY A 1 419 ? -20.144 6.139 32.282 1.00 92.44 419 GLY A O 1
ATOM 3272 N N . MET A 1 420 ? -20.108 8.148 33.287 1.00 96.88 420 MET A N 1
ATOM 3273 C CA . MET A 1 420 ? -20.292 7.674 34.661 1.00 96.88 420 MET A CA 1
ATOM 3274 C C . MET A 1 420 ? -21.590 8.216 35.273 1.00 96.88 420 MET A C 1
ATOM 3276 O O . MET A 1 420 ? -22.189 9.155 34.759 1.00 96.88 420 MET A O 1
ATOM 3280 N N . LYS A 1 421 ? -22.054 7.625 36.380 1.00 96.69 421 LYS A N 1
ATOM 3281 C CA . LYS A 1 421 ? -23.204 8.133 37.146 1.00 96.69 421 LYS A CA 1
ATOM 3282 C C . LYS A 1 421 ? -23.153 7.715 38.623 1.00 96.69 421 LYS A C 1
ATOM 3284 O O . LYS A 1 421 ? -22.425 6.778 38.970 1.00 96.69 421 LYS A O 1
ATOM 3289 N N . PRO A 1 422 ? -23.900 8.391 39.518 1.00 96.94 422 PRO A N 1
ATOM 3290 C CA . PRO A 1 422 ? -24.022 7.970 40.908 1.00 96.94 422 PRO A CA 1
ATOM 3291 C C . PRO A 1 422 ? -24.922 6.733 41.067 1.00 96.94 422 PRO A C 1
ATOM 3293 O O . PRO A 1 422 ? -25.959 6.597 40.421 1.00 96.94 422 PRO A O 1
ATOM 3296 N N . TYR A 1 423 ? -24.525 5.877 42.000 1.00 98.19 423 TYR A N 1
ATOM 3297 C CA . TYR A 1 423 ? -25.205 4.683 42.493 1.00 98.19 423 TYR A CA 1
ATOM 3298 C C . TYR A 1 423 ? -25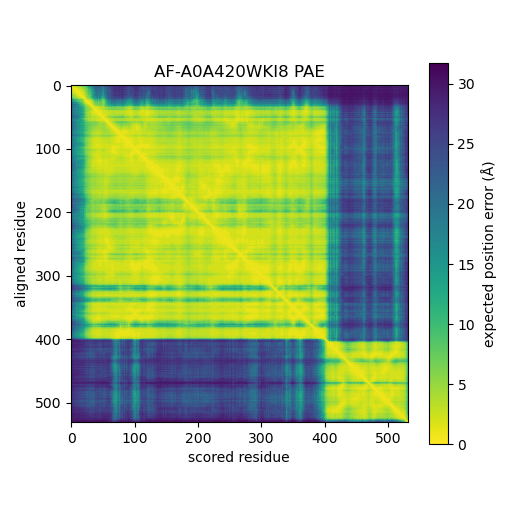.105 4.638 44.025 1.00 98.19 423 TYR A C 1
ATOM 3300 O O . TYR A 1 423 ? -24.367 5.411 44.651 1.00 98.19 423 TYR A O 1
ATOM 3308 N N . VAL A 1 424 ? -25.762 3.656 44.643 1.00 98.44 424 VAL A N 1
ATOM 3309 C CA . VAL A 1 424 ? -25.506 3.285 46.040 1.00 98.44 424 VAL A CA 1
ATOM 3310 C C . VAL A 1 424 ? -25.024 1.847 46.114 1.00 98.44 424 VAL A C 1
ATOM 3312 O O . VAL A 1 424 ? -25.711 0.922 45.694 1.00 98.44 424 VAL A O 1
ATOM 3315 N N . MET A 1 425 ? -23.839 1.654 46.676 1.00 98.19 425 MET A N 1
ATOM 3316 C CA . MET A 1 425 ? -23.276 0.343 46.952 1.00 98.19 425 MET A CA 1
ATOM 3317 C C . MET A 1 425 ? -23.683 -0.107 48.354 1.00 98.19 425 MET A C 1
ATOM 3319 O O . MET A 1 425 ? -23.573 0.670 49.304 1.00 98.19 425 MET A O 1
ATOM 3323 N N . ALA A 1 426 ? -24.114 -1.360 48.486 1.00 98.00 426 ALA A N 1
ATOM 3324 C CA . ALA A 1 426 ? -24.338 -2.015 49.765 1.00 98.00 426 ALA A CA 1
ATOM 3325 C C . ALA A 1 426 ? -23.473 -3.274 49.882 1.00 98.00 426 ALA A C 1
ATOM 3327 O O . ALA A 1 426 ? -23.533 -4.163 49.033 1.00 98.00 426 ALA A O 1
ATOM 3328 N N . VAL A 1 427 ? -22.679 -3.362 50.945 1.00 97.62 427 VAL A N 1
ATOM 3329 C CA . VAL A 1 427 ? -21.941 -4.574 51.305 1.00 97.62 427 VAL A CA 1
ATOM 3330 C C . VAL A 1 427 ? -22.749 -5.309 52.364 1.00 97.62 427 VAL A C 1
ATOM 3332 O O . VAL A 1 427 ? -22.996 -4.778 53.442 1.00 97.62 427 VAL A O 1
ATOM 3335 N N . LEU A 1 428 ? -23.173 -6.532 52.059 1.00 96.75 428 LEU A N 1
ATOM 3336 C CA . LEU A 1 428 ? -23.871 -7.396 53.004 1.00 96.75 428 LEU A CA 1
ATOM 3337 C C . LEU A 1 428 ? -22.844 -8.052 53.923 1.00 96.75 428 LEU A C 1
ATOM 3339 O O . LEU A 1 428 ? -22.025 -8.850 53.465 1.00 96.75 428 LEU A O 1
ATOM 3343 N N . LEU A 1 429 ? -22.882 -7.731 55.211 1.00 96.75 429 LEU A N 1
ATOM 3344 C CA . LEU A 1 429 ? -22.088 -8.390 56.243 1.00 96.75 429 LEU A CA 1
ATOM 3345 C C . LEU A 1 429 ? -22.873 -9.535 56.884 1.00 96.75 429 LEU A C 1
ATOM 3347 O O . LEU A 1 429 ? -24.093 -9.611 56.776 1.00 96.75 429 LEU A O 1
ATOM 3351 N N . THR A 1 430 ? -22.170 -10.428 57.572 1.00 94.44 430 THR A N 1
ATOM 3352 C CA . THR A 1 430 ? -22.792 -11.453 58.423 1.00 94.44 430 THR A CA 1
ATOM 3353 C C . THR A 1 430 ? -23.518 -10.766 59.576 1.00 94.44 430 THR A C 1
ATOM 3355 O O . THR A 1 430 ? -22.895 -9.992 60.300 1.00 94.44 430 THR A O 1
ATOM 3358 N N . GLY A 1 431 ? -24.814 -11.032 59.721 1.00 93.06 431 GLY A N 1
ATOM 3359 C CA . GLY A 1 431 ? -25.625 -10.529 60.824 1.00 93.06 431 GLY A CA 1
ATOM 3360 C C . GLY A 1 431 ? -25.558 -11.415 62.069 1.00 93.06 431 GLY A C 1
ATOM 3361 O O . GLY A 1 431 ? -24.856 -12.427 62.102 1.00 93.06 431 GLY A O 1
ATOM 3362 N N . GLU A 1 432 ? -26.283 -11.010 63.109 1.00 92.00 432 GLU A N 1
ATOM 3363 C CA . GLU A 1 432 ? -26.280 -11.678 64.419 1.00 92.00 432 GLU A CA 1
ATOM 3364 C C . GLU A 1 432 ? -27.307 -12.817 64.522 1.00 92.00 432 GLU A C 1
ATOM 3366 O O . GLU A 1 432 ? -27.227 -13.639 65.436 1.00 92.00 432 GLU A O 1
ATOM 3371 N N . ALA A 1 433 ? -28.274 -12.889 63.600 1.00 90.38 433 ALA A N 1
ATOM 3372 C CA . ALA A 1 433 ? -29.338 -13.881 63.670 1.00 90.38 433 ALA A CA 1
ATOM 3373 C C . ALA A 1 433 ? -28.839 -15.290 63.313 1.00 90.38 433 ALA A C 1
ATOM 3375 O O . ALA A 1 433 ? -28.219 -15.514 62.270 1.00 90.38 433 ALA A O 1
ATOM 3376 N N . VAL A 1 434 ? -29.182 -16.264 64.160 1.00 84.88 434 VAL A N 1
ATOM 3377 C CA . VAL A 1 434 ? -28.930 -17.691 63.929 1.00 84.88 434 VAL A CA 1
ATOM 3378 C C . VAL A 1 434 ? -30.269 -18.399 63.747 1.00 84.88 434 VAL A C 1
ATOM 3380 O O . VAL A 1 434 ? -30.997 -18.611 64.713 1.00 84.88 434 VAL A O 1
ATOM 3383 N N . ILE A 1 435 ? -30.582 -18.780 62.508 1.00 87.00 435 ILE A N 1
ATOM 3384 C CA . ILE A 1 435 ? -31.762 -19.592 62.179 1.00 87.00 435 ILE A CA 1
ATOM 3385 C C . ILE A 1 435 ? -31.342 -21.066 62.204 1.00 87.00 435 ILE A C 1
ATOM 3387 O O . ILE A 1 435 ? -30.588 -21.515 61.336 1.00 87.00 435 ILE A O 1
ATOM 3391 N N . SER A 1 436 ? -31.780 -21.800 63.229 1.00 85.50 436 SER A N 1
ATOM 3392 C CA . SER A 1 436 ? -31.444 -23.217 63.430 1.00 85.50 436 SER A CA 1
ATOM 3393 C C . SER A 1 436 ? -32.347 -24.179 62.654 1.00 85.50 436 SER A C 1
ATOM 3395 O O . SER A 1 436 ? -31.934 -25.311 62.406 1.00 85.50 436 SER A O 1
ATOM 3397 N N . ASP A 1 437 ? -33.544 -23.745 62.252 1.00 92.88 437 ASP A N 1
ATOM 3398 C CA . ASP A 1 437 ? -34.457 -24.536 61.427 1.00 92.88 437 ASP A CA 1
ATOM 3399 C C . ASP A 1 437 ? -34.044 -24.477 59.946 1.00 92.88 437 ASP A C 1
ATOM 3401 O O . ASP A 1 437 ? -33.965 -23.413 59.324 1.00 92.88 437 ASP A O 1
ATOM 3405 N N . GLU A 1 438 ? -33.742 -25.641 59.368 1.00 88.81 438 GLU A N 1
ATOM 3406 C CA . GLU A 1 438 ? -33.255 -25.752 57.990 1.00 88.81 438 GLU A CA 1
ATOM 3407 C C . GLU A 1 438 ? -34.318 -25.355 56.957 1.00 88.81 438 GLU A C 1
ATOM 3409 O O . GLU A 1 438 ? -33.992 -24.752 55.928 1.00 88.81 438 GLU A O 1
ATOM 3414 N N . LYS A 1 439 ? -35.591 -25.656 57.231 1.00 92.06 439 LYS A N 1
ATOM 3415 C CA . LYS A 1 439 ? -36.697 -25.358 56.322 1.00 92.06 439 LYS A CA 1
ATOM 3416 C C . LYS A 1 439 ? -36.968 -23.858 56.295 1.00 92.06 439 LYS A C 1
ATOM 3418 O O . LYS A 1 439 ? -37.052 -23.281 55.213 1.00 92.06 439 LYS A O 1
ATOM 3423 N N . GLU A 1 440 ? -37.018 -23.229 57.465 1.00 92.44 440 GLU A N 1
ATOM 3424 C CA . GLU A 1 440 ? -37.143 -21.779 57.613 1.00 92.44 440 GLU A CA 1
ATOM 3425 C C . GLU A 1 440 ? -35.986 -21.058 56.911 1.00 92.44 440 GLU A C 1
ATOM 3427 O O . GLU A 1 440 ? -36.200 -20.161 56.093 1.00 92.44 440 GLU A O 1
ATOM 3432 N N . ARG A 1 441 ? -34.746 -21.508 57.142 1.00 91.00 441 ARG A N 1
ATOM 3433 C CA . ARG A 1 441 ? -33.565 -20.941 56.484 1.00 91.00 441 ARG A CA 1
ATOM 3434 C C . ARG A 1 441 ? -33.653 -21.057 54.960 1.00 91.00 441 ARG A C 1
ATOM 3436 O O . ARG A 1 441 ? -33.355 -20.091 54.259 1.00 91.00 441 ARG A O 1
ATOM 3443 N N . SER A 1 442 ? -34.062 -22.213 54.441 1.00 92.19 442 SER A N 1
ATOM 3444 C CA . SER A 1 442 ? -34.227 -22.430 52.999 1.00 92.19 442 SER A CA 1
ATOM 3445 C C . SER A 1 442 ? -35.288 -21.502 52.393 1.00 92.19 442 SER A C 1
ATOM 3447 O O . SER A 1 442 ? -35.059 -20.892 51.345 1.00 92.19 442 SER A O 1
ATOM 3449 N N . GLU A 1 443 ? -36.420 -21.317 53.078 1.00 94.38 443 GLU A N 1
ATOM 3450 C CA . GLU A 1 443 ? -37.482 -20.400 52.651 1.00 94.38 443 GLU A CA 1
ATOM 3451 C C . GLU A 1 443 ? -37.012 -18.938 52.620 1.00 94.38 443 GLU A C 1
ATOM 3453 O O . GLU A 1 443 ? -37.289 -18.235 51.642 1.00 94.38 443 GLU A O 1
ATOM 3458 N N . ILE A 1 444 ? -36.237 -18.501 53.621 1.00 95.00 444 ILE A N 1
ATOM 3459 C CA . ILE A 1 444 ? -35.640 -17.158 53.663 1.00 95.00 444 ILE A CA 1
ATOM 3460 C C . ILE A 1 444 ? -34.698 -16.939 52.473 1.00 95.00 444 ILE A C 1
ATOM 3462 O O . ILE A 1 444 ? -34.825 -15.937 51.768 1.00 95.00 444 ILE A O 1
ATOM 3466 N N . PHE A 1 445 ? -33.787 -17.877 52.192 1.00 94.19 445 PHE A N 1
ATOM 3467 C CA . PHE A 1 445 ? -32.853 -17.744 51.066 1.00 94.19 445 PHE A CA 1
ATOM 3468 C C . PHE A 1 445 ? -33.551 -17.815 49.703 1.00 94.19 445 PHE A C 1
ATOM 3470 O O . PHE A 1 445 ? -33.180 -17.091 48.780 1.00 94.19 445 PHE A O 1
ATOM 3477 N N . ARG A 1 446 ? -34.610 -18.618 49.564 1.00 94.06 446 ARG A N 1
ATOM 3478 C CA . ARG A 1 446 ? -35.449 -18.595 48.358 1.00 94.06 446 ARG A CA 1
ATOM 3479 C C . ARG A 1 446 ? -36.077 -17.213 48.154 1.00 94.06 446 ARG A C 1
ATOM 3481 O O . ARG A 1 446 ? -36.091 -16.704 47.034 1.00 94.06 446 ARG A O 1
ATOM 3488 N N . GLY A 1 447 ? -36.560 -16.598 49.234 1.00 95.75 447 GLY A N 1
ATOM 3489 C CA . GLY A 1 447 ? -37.074 -15.231 49.229 1.00 95.75 447 GLY A CA 1
ATOM 3490 C C . GLY A 1 447 ? -36.008 -14.184 48.886 1.00 95.75 447 GLY A C 1
ATOM 3491 O O . GLY A 1 447 ? -36.276 -13.291 48.087 1.00 95.75 447 GLY A O 1
ATOM 3492 N N . HIS A 1 448 ? -34.790 -14.333 49.411 1.00 95.62 448 HIS A N 1
ATOM 3493 C CA . HIS A 1 448 ? -33.628 -13.497 49.090 1.00 95.62 448 HIS A CA 1
ATOM 3494 C C . HIS A 1 448 ? -33.336 -13.478 47.583 1.00 95.62 448 HIS A C 1
ATOM 3496 O O . HIS A 1 448 ? -33.325 -12.414 46.963 1.00 95.62 448 HIS A O 1
ATOM 3502 N N . PHE A 1 449 ? -33.198 -14.652 46.954 1.00 94.19 449 PHE A N 1
ATOM 3503 C CA . PHE A 1 449 ? -32.947 -14.737 45.511 1.00 94.19 449 PHE A CA 1
ATOM 3504 C C . PHE A 1 449 ? -34.111 -14.191 44.674 1.00 94.19 449 PHE A C 1
ATOM 3506 O O . PHE A 1 449 ? -33.883 -13.495 43.683 1.00 94.19 449 PHE A O 1
ATOM 3513 N N . ALA A 1 450 ? -35.358 -14.453 45.081 1.00 95.25 450 ALA A N 1
ATOM 3514 C CA . ALA A 1 450 ? -36.533 -13.899 44.410 1.00 95.25 450 ALA A CA 1
ATOM 3515 C C . ALA A 1 450 ? -36.564 -12.363 44.487 1.00 95.25 450 ALA A C 1
ATOM 3517 O O . ALA A 1 450 ? -36.877 -11.702 43.496 1.00 95.25 450 ALA A O 1
ATOM 3518 N N . ASN A 1 451 ? -36.185 -11.791 45.633 1.00 96.44 451 ASN A N 1
ATOM 3519 C CA . ASN A 1 451 ? -36.097 -10.349 45.813 1.00 96.44 451 ASN A CA 1
ATOM 3520 C C . ASN A 1 451 ? -35.000 -9.727 44.939 1.00 96.44 451 ASN A C 1
ATOM 3522 O O . ASN A 1 451 ? -35.245 -8.727 44.269 1.00 96.44 451 ASN A O 1
ATOM 3526 N N . MET A 1 452 ? -33.818 -10.349 44.888 1.00 95.31 452 MET A N 1
ATOM 3527 C CA . MET A 1 452 ? -32.732 -9.914 44.005 1.00 95.31 452 MET A CA 1
ATOM 3528 C C . MET A 1 452 ? -33.166 -9.908 42.542 1.00 95.31 452 MET A C 1
ATOM 3530 O O . MET A 1 452 ? -32.943 -8.922 41.842 1.00 95.31 452 MET A O 1
ATOM 3534 N N . LYS A 1 453 ? -33.825 -10.984 42.093 1.00 92.81 453 LYS A N 1
ATOM 3535 C CA . LYS A 1 453 ? -34.336 -11.072 40.725 1.00 92.81 453 LYS A CA 1
ATOM 3536 C C . LYS A 1 453 ? -35.346 -9.959 40.443 1.00 92.81 453 LYS A C 1
ATOM 3538 O O . LYS A 1 453 ? -35.203 -9.262 39.447 1.00 92.81 453 LYS A O 1
ATOM 3543 N N . ARG A 1 454 ? -36.318 -9.750 41.337 1.00 96.44 454 ARG A N 1
ATOM 3544 C CA . ARG A 1 454 ? -37.316 -8.677 41.214 1.00 96.44 454 ARG A CA 1
ATOM 3545 C C . ARG A 1 454 ? -36.652 -7.302 41.083 1.00 96.44 454 ARG A C 1
ATOM 3547 O O . ARG A 1 454 ? -36.985 -6.547 40.179 1.00 96.44 454 ARG A O 1
ATOM 3554 N N . LEU A 1 455 ? -35.688 -6.989 41.950 1.00 96.62 455 LEU A N 1
ATOM 3555 C CA . LEU A 1 455 ? -34.981 -5.705 41.925 1.00 96.62 455 LEU A CA 1
ATOM 3556 C C . LEU A 1 455 ? -34.117 -5.523 40.667 1.00 96.62 455 LEU A C 1
ATOM 3558 O O . LEU A 1 455 ? -33.959 -4.396 40.195 1.00 96.62 455 LEU A O 1
ATOM 3562 N N . ALA A 1 456 ? -33.560 -6.607 40.123 1.00 93.19 456 ALA A N 1
ATOM 3563 C CA . ALA A 1 456 ? -32.844 -6.582 38.851 1.00 93.19 456 ALA A CA 1
ATOM 3564 C C . ALA A 1 456 ? -33.801 -6.356 37.666 1.00 93.19 456 ALA A C 1
ATOM 3566 O O . ALA A 1 456 ? -33.525 -5.506 36.822 1.00 93.19 456 ALA A O 1
ATOM 3567 N N . ASP A 1 457 ? -34.951 -7.041 37.646 1.00 91.81 457 ASP A N 1
ATOM 3568 C CA . ASP A 1 457 ? -36.002 -6.860 36.632 1.00 91.81 457 ASP A CA 1
ATOM 3569 C C . ASP A 1 457 ? -36.554 -5.414 36.650 1.00 91.81 457 ASP A C 1
ATOM 3571 O O . ASP A 1 457 ? -36.808 -4.821 35.603 1.00 91.81 457 ASP A O 1
ATOM 3575 N N . GLU A 1 458 ? -36.670 -4.805 37.836 1.00 94.56 458 GLU A N 1
ATOM 3576 C CA . GLU A 1 458 ? -37.057 -3.397 38.040 1.00 94.56 458 GLU A CA 1
ATOM 3577 C C . GLU A 1 458 ? -35.938 -2.389 37.700 1.00 94.56 458 GLU A C 1
ATOM 3579 O O . GLU A 1 458 ? -36.125 -1.181 37.858 1.00 94.56 458 GLU A O 1
ATOM 3584 N N . LYS A 1 459 ? -34.758 -2.856 37.262 1.00 93.69 459 LYS A N 1
ATOM 3585 C CA . LYS A 1 459 ? -33.552 -2.042 37.008 1.00 93.69 459 LYS A CA 1
ATOM 3586 C C . LYS A 1 459 ? -33.100 -1.208 38.219 1.00 93.69 459 LYS A C 1
ATOM 3588 O O . LYS A 1 459 ? -32.432 -0.180 38.069 1.00 93.69 459 LYS A O 1
ATOM 3593 N N . LYS A 1 460 ? -33.452 -1.651 39.430 1.00 96.69 460 LYS A N 1
ATOM 3594 C CA . LYS A 1 460 ? -33.053 -1.039 40.704 1.00 96.69 460 LYS A CA 1
ATOM 3595 C C . LYS A 1 460 ? -31.770 -1.646 41.258 1.00 96.69 460 LYS A C 1
ATOM 3597 O O . LYS A 1 460 ? -31.012 -0.927 41.900 1.00 96.69 460 LYS A O 1
ATOM 3602 N N . LEU A 1 461 ? -31.496 -2.921 40.978 1.00 96.50 461 LEU A N 1
ATOM 3603 C CA . LEU A 1 461 ? -30.263 -3.624 41.340 1.00 96.50 461 LEU A CA 1
ATOM 3604 C C . LEU A 1 461 ? -29.484 -3.981 40.066 1.00 96.50 461 LEU A C 1
ATOM 3606 O O . LEU A 1 461 ? -29.875 -4.886 39.336 1.00 96.50 461 LEU A O 1
ATOM 3610 N N . VAL A 1 462 ? -28.396 -3.260 39.787 1.00 96.25 462 VAL A N 1
ATOM 3611 C CA . VAL A 1 462 ? -27.647 -3.382 38.515 1.00 96.25 462 VAL A CA 1
ATOM 3612 C C . VAL A 1 462 ? -26.499 -4.381 38.581 1.00 96.25 462 VAL A C 1
ATOM 3614 O O . VAL A 1 462 ? -26.059 -4.906 37.562 1.00 96.25 462 VAL A O 1
ATOM 3617 N N . LEU A 1 463 ? -26.016 -4.664 39.788 1.00 95.94 463 LEU A N 1
ATOM 3618 C CA . LEU A 1 463 ? -24.988 -5.660 40.031 1.00 95.94 463 LEU A CA 1
ATOM 3619 C C . LEU A 1 463 ? -25.222 -6.288 41.396 1.00 95.94 463 LEU A C 1
ATOM 3621 O O . LEU A 1 463 ? -25.484 -5.591 42.379 1.00 95.94 463 LEU A O 1
ATOM 3625 N N . SER A 1 464 ? -25.120 -7.612 41.449 1.00 94.62 464 SER A N 1
ATOM 3626 C CA . SER A 1 464 ? -25.183 -8.348 42.700 1.00 94.62 464 SER A CA 1
ATOM 3627 C C . SER A 1 464 ? -24.380 -9.638 42.647 1.00 94.62 464 SER A C 1
ATOM 3629 O O . SER A 1 464 ? -24.229 -10.240 41.584 1.00 94.62 464 SER A O 1
ATOM 3631 N N . GLY A 1 465 ? -23.858 -10.065 43.793 1.00 92.88 465 GLY A N 1
ATOM 3632 C CA . GLY A 1 465 ? -23.181 -11.351 43.893 1.00 92.88 465 GLY A CA 1
ATOM 3633 C C . GLY A 1 465 ? -22.476 -11.570 45.228 1.00 92.88 465 GLY A C 1
ATOM 3634 O O . GLY A 1 465 ? -22.235 -10.611 45.969 1.00 92.88 465 GLY A O 1
ATOM 3635 N N . PRO A 1 466 ? -22.151 -12.832 45.552 1.00 94.56 466 PRO A N 1
ATOM 3636 C CA . PRO A 1 466 ? -21.384 -13.160 46.739 1.00 94.56 466 PRO A CA 1
ATOM 3637 C C . PRO A 1 466 ? -19.900 -12.830 46.551 1.00 94.56 466 PRO A C 1
ATOM 3639 O O . PRO A 1 466 ? -19.356 -12.917 45.449 1.00 94.56 466 PRO A O 1
ATOM 3642 N N . PHE A 1 467 ? -19.219 -12.518 47.652 1.00 92.62 467 PHE A N 1
ATOM 3643 C CA . PHE A 1 467 ? -17.757 -12.517 47.663 1.00 92.62 467 PHE A CA 1
ATOM 3644 C C . PHE A 1 467 ? -17.247 -13.961 47.752 1.00 92.62 467 PHE A C 1
ATOM 3646 O O . PHE A 1 467 ? -17.721 -14.726 48.590 1.00 92.62 467 PHE A O 1
ATOM 3653 N N . ILE A 1 468 ? -16.268 -14.323 46.916 1.00 88.44 468 ILE A N 1
ATOM 3654 C CA . ILE A 1 468 ? -15.640 -15.658 46.941 1.00 88.44 468 ILE A CA 1
ATOM 3655 C C . ILE A 1 468 ? -14.824 -15.831 48.231 1.00 88.44 468 ILE A C 1
ATOM 3657 O O . ILE A 1 468 ? -14.959 -16.830 48.931 1.00 88.44 468 ILE A O 1
ATOM 3661 N N . GLU A 1 469 ? -14.041 -14.812 48.589 1.00 85.56 469 GLU A N 1
ATOM 3662 C CA . GLU A 1 469 ? -13.250 -14.753 49.820 1.00 85.56 469 GLU A CA 1
ATOM 3663 C C . GLU A 1 469 ? -13.553 -13.439 50.550 1.00 85.56 469 GLU A C 1
ATOM 3665 O O . GLU A 1 469 ? -12.916 -12.412 50.326 1.00 85.56 469 GLU A O 1
ATOM 3670 N N . GLY A 1 470 ? -14.600 -13.444 51.381 1.00 73.38 470 GLY A N 1
ATOM 3671 C CA . GLY A 1 470 ? -15.118 -12.221 52.009 1.00 73.38 470 GLY A CA 1
ATOM 3672 C C . GLY A 1 470 ? -15.008 -12.154 53.533 1.00 73.38 470 GLY A C 1
ATOM 3673 O O . GLY A 1 470 ? -15.242 -11.093 54.110 1.00 73.38 470 GLY A O 1
ATOM 3674 N N . GLY A 1 471 ? -14.671 -13.258 54.208 1.00 88.06 471 GLY A N 1
ATOM 3675 C CA . GLY A 1 471 ? -14.722 -13.334 55.671 1.00 88.06 471 GLY A CA 1
ATOM 3676 C C . GLY A 1 471 ? -16.130 -13.025 56.193 1.00 88.06 471 GLY A C 1
ATOM 3677 O O . GLY A 1 471 ? -17.059 -13.810 55.993 1.00 88.06 471 GLY A O 1
ATOM 3678 N N . ASN A 1 472 ? -16.298 -11.870 56.844 1.00 92.44 472 ASN A N 1
ATOM 3679 C CA . ASN A 1 472 ? -17.606 -11.388 57.292 1.00 92.44 472 ASN A CA 1
ATOM 3680 C C . ASN A 1 472 ? -18.452 -10.759 56.169 1.00 92.44 472 ASN A C 1
ATOM 3682 O O . ASN A 1 472 ? -19.659 -10.633 56.362 1.00 92.44 472 ASN A O 1
ATOM 3686 N N . LYS A 1 473 ? -17.868 -10.402 55.017 1.00 94.94 473 LYS A N 1
ATOM 3687 C CA . LYS A 1 473 ? -18.568 -9.873 53.835 1.00 94.94 473 LYS A CA 1
ATOM 3688 C C . LYS A 1 473 ? -19.163 -11.024 53.029 1.00 94.94 473 LYS A C 1
ATOM 3690 O O . LYS A 1 473 ? -18.449 -11.911 52.572 1.00 94.94 473 LYS A O 1
ATOM 3695 N N . ARG A 1 474 ? -20.480 -11.018 52.866 1.00 94.06 474 ARG A N 1
ATOM 3696 C CA . ARG A 1 474 ? -21.262 -12.099 52.253 1.00 94.06 474 ARG A CA 1
ATOM 3697 C C . ARG A 1 474 ? -21.703 -11.784 50.837 1.00 94.06 474 ARG A C 1
ATOM 3699 O O . ARG A 1 474 ? -21.748 -12.693 50.017 1.00 94.06 474 ARG A O 1
ATOM 3706 N N . GLY A 1 475 ? -21.955 -10.518 50.529 1.00 94.94 475 GLY A N 1
ATOM 3707 C CA . GLY A 1 475 ? -22.360 -10.117 49.189 1.00 94.94 475 GLY A CA 1
ATOM 3708 C C . GLY A 1 475 ? -22.225 -8.627 48.938 1.00 94.94 475 GLY A C 1
ATOM 3709 O O . GLY A 1 475 ? -22.011 -7.839 49.858 1.00 94.94 475 GLY A O 1
ATOM 3710 N N . LEU A 1 476 ? -22.338 -8.267 47.669 1.00 96.75 476 LEU A N 1
ATOM 3711 C CA . LEU A 1 476 ? -22.305 -6.904 47.169 1.00 96.75 476 LEU A CA 1
ATOM 3712 C C . LEU A 1 476 ? -23.582 -6.637 46.387 1.00 96.75 476 LEU A C 1
ATOM 3714 O O . LEU A 1 476 ? -23.936 -7.447 45.534 1.00 96.75 476 LEU A O 1
ATOM 3718 N N . TYR A 1 477 ? -24.203 -5.488 46.628 1.00 97.88 477 TYR A N 1
ATOM 3719 C CA . TYR A 1 477 ? -25.263 -4.913 45.810 1.00 97.88 477 TYR A CA 1
ATOM 3720 C C . TYR A 1 477 ? -24.848 -3.535 45.302 1.00 97.88 477 TYR A C 1
ATOM 3722 O O . TYR A 1 477 ? -24.272 -2.742 46.045 1.00 97.88 477 TYR A O 1
ATOM 3730 N N . ILE A 1 478 ? -25.181 -3.231 44.049 1.00 98.06 478 ILE A N 1
ATOM 3731 C CA . ILE A 1 478 ? -25.105 -1.879 43.490 1.00 98.06 478 ILE A CA 1
ATOM 3732 C C . ILE A 1 478 ? -26.505 -1.477 43.034 1.00 98.06 478 ILE A C 1
ATOM 3734 O O . ILE A 1 478 ? -27.075 -2.086 42.126 1.00 98.06 478 ILE A O 1
ATOM 3738 N N . PHE A 1 479 ? -27.052 -0.451 43.680 1.00 98.12 479 PHE A N 1
ATOM 3739 C CA . PHE A 1 479 ? -28.380 0.087 43.425 1.00 98.12 479 PHE A CA 1
ATOM 3740 C C . PHE A 1 479 ? -28.332 1.296 42.493 1.00 98.12 479 PHE A C 1
ATOM 3742 O O . PHE A 1 479 ? -27.567 2.235 42.718 1.00 98.12 479 PHE A O 1
ATOM 3749 N N . ASN A 1 480 ? -29.207 1.299 41.489 1.00 97.50 480 ASN A N 1
ATOM 3750 C CA . ASN A 1 480 ? -29.465 2.436 40.604 1.00 97.50 480 ASN A CA 1
ATOM 3751 C C . ASN A 1 480 ? -30.492 3.380 41.246 1.00 97.50 480 ASN A C 1
ATOM 3753 O O . ASN A 1 480 ? -31.663 3.422 40.866 1.00 97.50 480 ASN A O 1
ATOM 3757 N N . VAL A 1 481 ? -30.035 4.080 42.285 1.00 96.31 481 VAL A N 1
ATOM 3758 C CA . VAL A 1 481 ? -30.800 5.043 43.087 1.00 96.31 481 VAL A CA 1
ATOM 3759 C C . VAL A 1 481 ? -29.901 6.206 43.503 1.00 96.31 481 VAL A C 1
ATOM 3761 O O . VAL A 1 481 ? -28.680 6.058 43.576 1.00 96.31 481 VAL A O 1
ATOM 3764 N N . GLU A 1 482 ? -30.494 7.358 43.813 1.00 91.06 482 GLU A N 1
ATOM 3765 C CA . GLU A 1 482 ? -29.739 8.580 44.139 1.00 91.06 482 GLU A CA 1
ATOM 3766 C C . GLU A 1 482 ? -29.320 8.671 45.617 1.00 91.06 482 GLU A C 1
ATOM 3768 O O . GLU A 1 482 ? -28.339 9.343 45.967 1.00 91.06 482 GLU A O 1
ATOM 3773 N N . THR A 1 483 ? -30.074 8.013 46.504 1.00 96.12 483 THR A N 1
ATOM 3774 C CA . THR A 1 483 ? -29.969 8.196 47.958 1.00 96.12 483 THR A CA 1
ATOM 3775 C C . THR A 1 483 ? -29.756 6.883 48.700 1.00 96.12 483 THR A C 1
ATOM 3777 O O . THR A 1 483 ? -30.250 5.822 48.311 1.00 96.12 483 THR A O 1
ATOM 3780 N N . ILE A 1 484 ? -29.014 6.958 49.808 1.00 97.69 484 ILE A N 1
ATOM 3781 C CA . ILE A 1 484 ? -28.782 5.807 50.688 1.00 97.69 484 ILE A CA 1
ATOM 3782 C C . ILE A 1 484 ? -30.099 5.370 51.340 1.00 97.69 484 ILE A C 1
ATOM 3784 O O . ILE A 1 484 ? -30.296 4.189 51.603 1.00 97.69 484 ILE A O 1
ATOM 3788 N N . GLU A 1 485 ? -31.013 6.302 51.579 1.00 97.31 485 GLU A N 1
ATOM 3789 C CA . GLU A 1 485 ? -32.335 6.074 52.154 1.00 97.31 485 GLU A CA 1
ATOM 3790 C C . GLU A 1 485 ? -33.199 5.199 51.239 1.00 97.31 485 GLU A C 1
ATOM 3792 O O . GLU A 1 485 ? -33.798 4.232 51.712 1.00 97.31 485 GLU A O 1
ATOM 3797 N N . GLU A 1 486 ? -33.205 5.471 49.929 1.00 97.44 486 GLU A N 1
ATOM 3798 C CA . GLU A 1 486 ? -33.893 4.623 48.949 1.00 97.44 486 GLU A CA 1
ATOM 3799 C C . GLU A 1 486 ? -33.253 3.230 48.884 1.00 97.44 486 GLU A C 1
ATOM 3801 O O . GLU A 1 486 ? -33.957 2.223 48.956 1.00 97.44 486 GLU A O 1
ATOM 3806 N N . ALA A 1 487 ? -31.917 3.147 48.845 1.00 97.62 487 ALA A N 1
ATOM 3807 C CA . ALA A 1 487 ? -31.214 1.862 48.863 1.00 97.62 487 ALA A CA 1
ATOM 3808 C C . ALA A 1 487 ? -31.519 1.048 50.131 1.00 97.62 487 ALA A C 1
ATOM 3810 O O . ALA A 1 487 ? -31.733 -0.160 50.049 1.00 97.62 487 ALA A O 1
ATOM 3811 N N . LYS A 1 488 ? -31.591 1.697 51.300 1.00 97.69 488 LYS A N 1
ATOM 3812 C CA . LYS A 1 488 ? -31.994 1.065 52.565 1.00 97.69 488 LYS A CA 1
ATOM 3813 C C . LYS A 1 488 ? -33.408 0.506 52.473 1.00 97.69 488 LYS A C 1
ATOM 3815 O O . LYS A 1 488 ? -33.616 -0.637 52.865 1.00 97.69 488 LYS A O 1
ATOM 3820 N N . ALA A 1 489 ? -34.358 1.271 51.938 1.00 97.50 489 ALA A N 1
ATOM 3821 C CA . ALA A 1 489 ? -35.730 0.802 51.764 1.00 97.50 489 ALA A CA 1
ATOM 3822 C C . ALA A 1 489 ? -35.800 -0.430 50.846 1.00 97.50 489 ALA A C 1
ATOM 3824 O O . ALA A 1 489 ? -36.485 -1.396 51.173 1.00 97.50 489 ALA A O 1
ATOM 3825 N N . LEU A 1 490 ? -35.043 -0.434 49.742 1.00 97.62 490 LEU A N 1
ATOM 3826 C CA . LEU A 1 490 ? -34.975 -1.570 48.818 1.00 97.62 490 LEU A CA 1
ATOM 3827 C C . LEU A 1 490 ? -34.314 -2.794 49.457 1.00 97.62 490 LEU A C 1
ATOM 3829 O O . LEU A 1 490 ? -34.844 -3.896 49.355 1.00 97.62 490 LEU A O 1
ATOM 3833 N N . VAL A 1 491 ? -33.194 -2.617 50.155 1.00 96.19 491 VAL A N 1
ATOM 3834 C CA . VAL A 1 491 ? -32.498 -3.713 50.842 1.00 96.19 491 VAL A CA 1
ATOM 3835 C C . VAL A 1 491 ? -33.354 -4.329 51.946 1.00 96.19 491 VAL A C 1
ATOM 3837 O O . VAL A 1 491 ? -33.329 -5.540 52.111 1.00 96.19 491 VAL A O 1
ATOM 3840 N N . GLN A 1 492 ? -34.165 -3.544 52.660 1.00 95.75 492 GLN A N 1
ATOM 3841 C CA . GLN A 1 492 ? -35.046 -4.077 53.707 1.00 95.75 492 GLN A CA 1
ATOM 3842 C C . GLN A 1 492 ? -36.182 -4.967 53.180 1.00 95.75 492 GLN A C 1
ATOM 3844 O O . GLN A 1 492 ? -36.823 -5.667 53.958 1.00 95.75 492 GLN A O 1
ATOM 3849 N N . THR A 1 493 ? -36.426 -4.982 51.864 1.00 96.50 493 THR A N 1
ATOM 3850 C CA . THR A 1 493 ? -37.352 -5.948 51.246 1.00 96.50 493 THR A CA 1
ATOM 3851 C C . THR A 1 493 ? -36.766 -7.358 51.133 1.00 96.50 493 THR A C 1
ATOM 3853 O O . THR A 1 493 ? -37.497 -8.298 50.831 1.00 96.50 493 THR A O 1
ATOM 3856 N N . ASP A 1 494 ? -35.461 -7.520 51.366 1.00 96.75 494 ASP A N 1
ATOM 3857 C CA . ASP A 1 494 ? -34.773 -8.805 51.348 1.00 96.75 494 ASP A CA 1
ATOM 3858 C C . ASP A 1 494 ? -35.060 -9.600 52.634 1.00 96.75 494 ASP A C 1
ATOM 3860 O O . ASP A 1 494 ? -34.657 -9.168 53.720 1.00 96.75 494 ASP A O 1
ATOM 3864 N N . PRO A 1 495 ? -35.688 -10.788 52.545 1.00 96.12 495 PRO A N 1
ATOM 3865 C CA . PRO A 1 495 ? -35.976 -11.617 53.712 1.00 96.12 495 PRO A CA 1
ATOM 3866 C C . PRO A 1 495 ? -34.740 -11.987 54.536 1.00 96.12 495 PRO A C 1
ATOM 3868 O O . PRO A 1 495 ? -34.843 -12.098 55.754 1.00 96.12 495 PRO A O 1
ATOM 3871 N N . ALA A 1 496 ? -33.566 -12.147 53.913 1.00 95.56 496 ALA A N 1
ATOM 3872 C CA . ALA A 1 496 ? -32.337 -12.454 54.644 1.00 95.56 496 ALA A CA 1
ATOM 3873 C C . ALA A 1 496 ? -31.839 -11.253 55.464 1.00 95.56 496 ALA A C 1
ATOM 3875 O O . ALA A 1 496 ? -31.276 -11.429 56.546 1.00 95.56 496 ALA A O 1
ATOM 3876 N N . VAL A 1 497 ? -32.082 -10.029 54.992 1.00 95.75 497 VAL A N 1
ATOM 3877 C CA . VAL A 1 497 ? -31.770 -8.810 55.749 1.00 95.75 497 VAL A CA 1
ATOM 3878 C C . VAL A 1 497 ? -32.815 -8.570 56.836 1.00 95.75 497 VAL A C 1
ATOM 3880 O O . VAL A 1 497 ? -32.451 -8.327 57.983 1.00 95.75 497 VAL A O 1
ATOM 3883 N N . ALA A 1 498 ? -34.104 -8.720 56.518 1.00 95.00 498 ALA A N 1
ATOM 3884 C CA . ALA A 1 498 ? -35.194 -8.556 57.480 1.00 95.00 498 ALA A CA 1
ATOM 3885 C C . ALA A 1 498 ? -35.115 -9.564 58.643 1.00 95.00 498 ALA A C 1
ATOM 3887 O O . ALA A 1 498 ? -35.419 -9.218 59.783 1.00 95.00 498 ALA A O 1
ATOM 3888 N N . ALA A 1 499 ? -34.658 -10.791 58.372 1.00 93.88 499 ALA A N 1
ATOM 3889 C CA . ALA A 1 499 ? -34.410 -11.816 59.385 1.00 93.88 499 ALA A CA 1
ATOM 3890 C C . ALA A 1 499 ? -33.106 -11.601 60.181 1.00 93.88 499 ALA A C 1
ATOM 3892 O O . ALA A 1 499 ? -32.814 -12.379 61.084 1.00 93.88 499 ALA A O 1
ATOM 3893 N N . GLY A 1 500 ? -32.299 -10.586 59.849 1.00 94.75 500 GLY A N 1
ATOM 3894 C CA . GLY A 1 500 ? -31.028 -10.298 60.520 1.00 94.75 500 GLY A CA 1
ATOM 3895 C C . GLY A 1 500 ? -29.887 -11.264 60.180 1.00 94.75 500 GLY A C 1
ATOM 3896 O O . GLY A 1 500 ? -28.883 -11.285 60.892 1.00 94.75 500 GLY A O 1
ATOM 3897 N N . ILE A 1 501 ? -30.018 -12.066 59.113 1.00 94.62 501 ILE A N 1
ATOM 3898 C CA . ILE A 1 501 ? -28.947 -12.949 58.609 1.00 94.62 501 ILE A CA 1
ATOM 3899 C C . ILE A 1 501 ? -27.838 -12.110 57.965 1.00 94.62 501 ILE A C 1
ATOM 3901 O O . ILE A 1 501 ? -26.655 -12.445 58.081 1.00 94.62 501 ILE A O 1
ATOM 3905 N N . PHE A 1 502 ? -28.213 -11.013 57.303 1.00 96.25 502 PHE A N 1
ATOM 3906 C CA . PHE A 1 502 ? -27.281 -10.050 56.728 1.00 96.25 502 PHE A CA 1
ATOM 3907 C C . PHE A 1 502 ? -27.474 -8.649 57.302 1.00 96.25 502 PHE A C 1
ATOM 3909 O O . PHE A 1 502 ? -28.596 -8.161 57.406 1.00 96.25 502 PHE A O 1
ATOM 3916 N N . THR A 1 503 ? -26.358 -7.978 57.588 1.00 96.75 503 THR A N 1
ATOM 3917 C CA . THR A 1 503 ? -26.328 -6.571 58.006 1.00 96.75 503 THR A CA 1
ATOM 3918 C C . THR A 1 503 ? -25.697 -5.732 56.892 1.00 96.75 503 THR A C 1
ATOM 3920 O O . THR A 1 503 ? -24.504 -5.885 56.628 1.00 96.75 503 THR A O 1
ATOM 3923 N N . PRO A 1 504 ? -26.458 -4.872 56.196 1.00 96.62 504 PRO A N 1
ATOM 3924 C CA . PRO A 1 504 ? -25.938 -4.086 55.081 1.00 96.62 504 PRO A CA 1
ATOM 3925 C C . PRO A 1 504 ? -25.206 -2.813 55.539 1.00 96.62 504 PRO A C 1
ATOM 3927 O O . PRO A 1 504 ? -25.727 -2.033 56.336 1.00 96.62 504 PRO A O 1
ATOM 3930 N N . GLU A 1 505 ? -24.041 -2.547 54.954 1.00 97.62 505 GLU A N 1
ATOM 3931 C CA . GLU A 1 505 ? -23.349 -1.254 55.026 1.00 97.62 505 GLU A CA 1
ATOM 3932 C C . GLU A 1 505 ? -23.450 -0.525 53.687 1.00 97.62 505 GLU A C 1
ATOM 3934 O O . GLU A 1 505 ? -23.174 -1.113 52.644 1.00 97.62 505 GLU A O 1
ATOM 3939 N N . PHE A 1 506 ? -23.824 0.757 53.704 1.00 98.06 506 PHE A N 1
ATOM 3940 C CA . PHE A 1 506 ? -24.099 1.533 52.492 1.00 98.06 506 PHE A CA 1
ATOM 3941 C C . PHE A 1 506 ? -23.055 2.617 52.241 1.00 98.06 506 PHE A C 1
ATOM 3943 O O . PHE A 1 506 ? -22.556 3.258 53.165 1.00 98.06 506 PHE A O 1
ATOM 3950 N N . THR A 1 507 ? -22.771 2.884 50.972 1.00 97.62 507 THR A N 1
ATOM 3951 C CA . THR A 1 507 ? -21.899 3.978 50.531 1.00 97.62 507 THR A CA 1
ATOM 3952 C C . THR A 1 507 ? -22.329 4.468 49.154 1.00 97.62 507 THR A C 1
ATOM 3954 O O . THR A 1 507 ? -22.737 3.675 48.307 1.00 97.62 507 THR A O 1
ATOM 3957 N N . LYS A 1 508 ? -22.242 5.781 48.910 1.00 97.19 508 LYS A N 1
ATOM 3958 C CA . LYS A 1 508 ? -22.422 6.316 47.554 1.00 97.19 508 LYS A CA 1
ATOM 3959 C C . LYS A 1 508 ? -21.284 5.831 46.662 1.00 97.19 508 LYS A C 1
ATOM 3961 O O . LYS A 1 508 ? -20.120 5.916 47.041 1.00 97.19 508 LYS A O 1
ATOM 3966 N N . TYR A 1 509 ? -21.632 5.346 45.481 1.00 96.19 509 TYR A N 1
ATOM 3967 C CA . TYR A 1 509 ? -20.691 4.787 44.526 1.00 96.19 509 TYR A CA 1
ATOM 3968 C C . TYR A 1 509 ? -20.802 5.535 43.204 1.00 96.19 509 TYR A C 1
ATOM 3970 O O . TYR A 1 509 ? -21.882 5.638 42.639 1.00 96.19 509 TYR A O 1
ATOM 3978 N N . TYR A 1 510 ? -19.692 6.076 42.721 1.00 96.12 510 TYR A N 1
ATOM 3979 C CA . TYR A 1 510 ? -19.604 6.675 41.396 1.00 96.12 510 TYR A CA 1
ATOM 3980 C C . TYR A 1 510 ? -18.904 5.679 40.477 1.00 96.12 510 TYR A C 1
ATOM 3982 O O . TYR A 1 510 ? -17.809 5.211 40.794 1.00 96.12 510 TYR A O 1
ATOM 3990 N N . GLY A 1 511 ? -19.556 5.314 39.378 1.00 95.00 511 GLY A N 1
ATOM 3991 C CA . GLY A 1 511 ? -19.056 4.278 38.483 1.00 95.00 511 GLY A CA 1
ATOM 3992 C C . GLY A 1 511 ? -19.697 4.345 37.106 1.00 95.00 511 GLY A C 1
ATOM 3993 O O . GLY A 1 511 ? -20.508 5.226 36.826 1.00 95.00 511 GLY A O 1
ATOM 3994 N N . SER A 1 512 ? -19.329 3.402 36.240 1.00 96.25 512 SER A N 1
ATOM 3995 C CA . SER A 1 512 ? -19.747 3.428 34.836 1.00 96.25 512 SER A CA 1
ATOM 3996 C C . SER A 1 512 ? -21.266 3.336 34.682 1.00 96.25 512 SER A C 1
ATOM 3998 O O . SER A 1 512 ? -21.917 2.483 35.293 1.00 96.25 512 SER A O 1
ATOM 4000 N N . ALA A 1 513 ? -21.836 4.180 33.818 1.00 96.31 513 ALA A N 1
ATOM 4001 C CA . ALA A 1 513 ? -23.247 4.105 33.442 1.00 96.31 513 ALA A CA 1
ATOM 4002 C C . ALA A 1 513 ? -23.582 2.785 32.714 1.00 96.31 513 ALA A C 1
ATOM 4004 O O . ALA A 1 513 ? -24.704 2.289 32.807 1.00 96.31 513 ALA A O 1
ATOM 4005 N N . ALA A 1 514 ? -22.584 2.143 32.091 1.00 95.31 514 ALA A N 1
ATOM 4006 C CA . ALA A 1 514 ? -22.730 0.846 31.430 1.00 95.31 514 ALA A CA 1
ATOM 4007 C C . ALA A 1 514 ? -23.100 -0.309 32.379 1.00 95.31 514 ALA A C 1
ATOM 4009 O O . ALA A 1 514 ? -23.534 -1.361 31.909 1.00 95.31 514 ALA A O 1
ATOM 4010 N N . LEU A 1 515 ? -23.020 -0.132 33.708 1.00 96.12 515 LEU A N 1
ATOM 4011 C CA . LEU A 1 515 ? -23.562 -1.115 34.660 1.00 96.12 515 LEU A CA 1
ATOM 4012 C C . LEU A 1 515 ? -25.051 -1.404 34.413 1.00 96.12 515 LEU A C 1
ATOM 4014 O O . LEU A 1 515 ? -25.498 -2.529 34.624 1.00 96.12 515 LEU A O 1
ATOM 4018 N N . MET A 1 516 ? -25.801 -0.434 33.885 1.00 94.62 516 MET A N 1
ATOM 4019 C CA . MET A 1 516 ? -27.204 -0.599 33.494 1.00 94.62 516 MET A CA 1
ATOM 4020 C C . MET A 1 516 ? -27.423 -1.677 32.414 1.00 94.62 516 MET A C 1
ATOM 4022 O O . MET A 1 516 ? -28.518 -2.227 32.325 1.00 94.62 516 MET A O 1
ATOM 4026 N N . GLN A 1 517 ? -26.396 -2.017 31.626 1.00 93.56 517 GLN A N 1
ATOM 4027 C CA . GLN A 1 517 ? -26.460 -3.029 30.560 1.00 93.56 517 GLN A CA 1
ATOM 4028 C C . GLN A 1 517 ? -25.987 -4.423 31.005 1.00 93.56 517 GLN A C 1
ATOM 4030 O O . GLN A 1 517 ? -26.122 -5.404 30.263 1.00 93.56 517 GLN A O 1
ATOM 4035 N N . VAL A 1 518 ? -25.437 -4.542 32.220 1.00 92.38 518 VAL A N 1
ATOM 4036 C CA . VAL A 1 518 ? -24.909 -5.813 32.738 1.00 92.38 518 VAL A CA 1
ATOM 4037 C C . VAL A 1 518 ? -26.012 -6.864 32.824 1.00 92.38 518 VAL A C 1
ATOM 4039 O O . VAL A 1 518 ? -25.781 -8.003 32.427 1.00 92.38 518 VAL A O 1
ATOM 4042 N N . GLY A 1 519 ? -27.216 -6.489 33.268 1.00 87.00 519 GLY A N 1
ATOM 4043 C CA . GLY A 1 519 ? -28.352 -7.411 33.380 1.00 87.00 519 GLY A CA 1
ATOM 4044 C C . GLY A 1 519 ? -28.756 -8.034 32.040 1.00 87.00 519 GLY A C 1
ATOM 4045 O O . GLY A 1 519 ? -28.882 -9.252 31.930 1.00 87.00 519 GLY A O 1
ATOM 4046 N N . GLU A 1 520 ? -28.882 -7.221 30.990 1.00 86.62 520 GLU A N 1
ATOM 4047 C CA . GLU A 1 520 ? -29.236 -7.706 29.648 1.00 86.62 520 GLU A CA 1
ATOM 4048 C C . GLU A 1 520 ? -28.156 -8.616 29.061 1.00 86.62 520 GLU A C 1
ATOM 4050 O O . GLU A 1 520 ? -28.451 -9.633 28.431 1.00 86.62 520 GLU A O 1
ATOM 4055 N N . THR A 1 521 ? -26.889 -8.269 29.289 1.00 87.38 521 THR A N 1
ATOM 4056 C CA . THR A 1 521 ? -25.756 -9.089 28.852 1.00 87.38 521 THR A CA 1
ATOM 4057 C C . THR A 1 521 ? -25.703 -10.404 29.624 1.00 87.38 521 THR A C 1
ATOM 4059 O O . THR A 1 521 ? -25.489 -11.454 29.020 1.00 87.38 521 THR A O 1
ATOM 4062 N N . HIS A 1 522 ? -25.959 -10.375 30.936 1.00 87.94 522 HIS A N 1
ATOM 4063 C CA . HIS A 1 522 ? -25.991 -11.558 31.793 1.00 87.94 522 HIS A CA 1
ATOM 4064 C C . HIS A 1 522 ? -26.978 -12.609 31.272 1.00 87.94 522 HIS A C 1
ATOM 4066 O O . HIS A 1 522 ? -26.612 -13.776 31.143 1.00 87.94 522 HIS A O 1
ATOM 4072 N N . LEU A 1 523 ? -28.186 -12.193 30.880 1.00 86.38 523 LEU A N 1
ATOM 4073 C CA . LEU A 1 523 ? -29.203 -13.092 30.322 1.00 86.38 523 LEU A CA 1
ATOM 4074 C C . LEU A 1 523 ? -28.745 -13.803 29.039 1.00 86.38 523 LEU A C 1
ATOM 4076 O O . LEU A 1 523 ? -29.165 -14.926 28.779 1.00 86.38 523 LEU A O 1
ATOM 4080 N N . LYS A 1 524 ? -27.867 -13.178 28.243 1.00 86.06 524 LYS A N 1
ATOM 4081 C CA . LYS A 1 524 ? -27.325 -13.772 27.008 1.00 86.06 524 LYS A CA 1
ATOM 4082 C C . LYS A 1 524 ? -26.223 -14.801 27.271 1.00 86.06 524 LYS A C 1
ATOM 4084 O O . LYS A 1 524 ? -25.977 -15.649 26.417 1.00 86.06 524 LYS A O 1
ATOM 4089 N N . ILE A 1 525 ? -25.540 -14.714 28.414 1.00 89.69 525 ILE A N 1
ATOM 4090 C CA . ILE A 1 525 ? -24.388 -15.571 28.751 1.00 89.69 525 ILE A CA 1
ATOM 4091 C C . ILE A 1 525 ? -24.706 -16.621 29.819 1.00 89.69 525 ILE A C 1
ATOM 4093 O O . ILE A 1 525 ? -23.954 -17.584 29.984 1.00 89.69 525 ILE A O 1
ATOM 4097 N N . GLN A 1 526 ? -25.814 -16.464 30.544 1.00 85.62 526 GLN A N 1
ATOM 4098 C CA . GLN A 1 526 ? -26.318 -17.481 31.451 1.00 85.62 526 GLN A CA 1
ATOM 4099 C C . GLN A 1 526 ? -26.836 -18.670 30.632 1.00 85.62 526 GLN A C 1
ATOM 4101 O O . GLN A 1 526 ? -27.690 -18.528 29.758 1.00 85.62 526 GLN A O 1
ATOM 4106 N N . LYS A 1 527 ? -26.333 -19.876 30.914 1.00 83.62 527 LYS A N 1
ATOM 4107 C CA . LYS A 1 527 ? -26.899 -21.095 30.324 1.00 83.62 527 LYS A CA 1
ATOM 4108 C C . LYS A 1 527 ? -28.336 -21.259 30.819 1.00 83.62 527 LYS A C 1
ATOM 4110 O O . LYS A 1 527 ? -28.559 -21.237 32.028 1.00 83.62 527 LYS A O 1
ATOM 4115 N N . SER A 1 528 ? -29.282 -21.479 29.904 1.00 72.06 528 SER A N 1
ATOM 4116 C CA . SER A 1 528 ? -30.610 -21.969 30.284 1.00 72.06 528 SER A CA 1
ATOM 4117 C C . SER A 1 528 ? -30.441 -23.328 30.950 1.00 72.06 528 SER A C 1
ATOM 4119 O O . SER A 1 528 ? -30.017 -24.292 30.312 1.00 72.06 528 SER A O 1
ATOM 4121 N N . ILE A 1 529 ? -30.734 -23.388 32.244 1.00 53.50 529 ILE A N 1
ATOM 4122 C CA . ILE A 1 529 ? -30.960 -24.653 32.926 1.00 53.50 529 ILE A CA 1
ATOM 4123 C C . ILE A 1 529 ? -32.347 -25.077 32.450 1.00 53.50 529 ILE A C 1
ATOM 4125 O O . ILE A 1 529 ? -33.345 -24.496 32.862 1.00 53.50 529 ILE A O 1
ATOM 4129 N N . VAL A 1 530 ? -32.390 -25.980 31.472 1.00 41.81 530 VAL A N 1
ATOM 4130 C CA . VAL A 1 530 ? -33.631 -26.672 31.116 1.00 41.81 530 VAL A CA 1
ATOM 4131 C C . VAL A 1 530 ? -34.030 -27.454 32.366 1.00 41.81 530 VAL A C 1
ATOM 4133 O O . VAL A 1 530 ? -33.244 -28.293 32.809 1.00 41.81 530 VAL A O 1
ATOM 4136 N N . GLU A 1 531 ? -35.163 -27.091 32.971 1.00 40.31 531 GLU A N 1
ATOM 4137 C CA . GLU A 1 531 ? -35.774 -27.850 34.074 1.00 40.31 531 GLU A CA 1
ATOM 4138 C C . GLU A 1 531 ? -36.108 -29.285 33.658 1.00 40.31 531 GLU A C 1
ATOM 4140 O O . GLU A 1 531 ? -36.590 -29.480 32.513 1.00 40.31 531 GLU A O 1
#

Radius of gyration: 33.93 Å; Cα contacts (8 Å, |Δi|>4): 1009; chains: 1; bounding box: 67×48×129 Å

Mean predicted aligned error: 11.93 Å

Organism: NCBI:txid568099